Protein AF-A0A2H9UHP1-F1 (afdb_monomer_lite)

Secondary structure (DSSP, 8-state):
-HHHHHHHHHHHHHHHHHHHHHHHHHHHHHHHHHHHHS-SEEEEESSTTGGGTSPPEEEETTSGGGGG-SEEE-B-SSEEEEEEEEE-SS-TTTHHHHHHHSTT-PPPSEEEEETTT--EEEEEEEEEEEE--TT-TTS---HHHHHHHHHHHHHHHHHHT--TT--S-EEE-TTSTTEEEEE---SPBPHHHHHHHTT-------HHHHHHHHHHHHHHHHHHTTS-B-TTTHHHHHHHHHHHHHHHHHHHHTTTS-HHHHHHHHHHHHHHHHHHHBSSPPPHHHHHHHHHHHHHHIIIIIHHHHSS-HHHHHHHHHHHHHHHHHHHHHHTHHHHHHHHHHHHTT--HHHHHHHH---HHHHHHHH-HHHHHHHHHHHHHHHT----------------------

Structure (mmCIF, N/CA/C/O backbone):
data_AF-A0A2H9UHP1-F1
#
_entry.id   AF-A0A2H9UHP1-F1
#
loop_
_atom_site.group_PDB
_atom_site.id
_atom_site.type_symbol
_atom_site.label_atom_id
_atom_site.label_alt_id
_atom_site.label_comp_id
_atom_site.label_asym_id
_atom_site.label_entity_id
_atom_site.label_seq_id
_atom_site.pdbx_PDB_ins_code
_atom_site.Cartn_x
_atom_site.Cartn_y
_atom_site.Cartn_z
_atom_site.occupancy
_atom_site.B_iso_or_equiv
_atom_site.auth_seq_id
_atom_site.auth_comp_id
_atom_site.auth_asym_id
_atom_site.auth_atom_id
_atom_site.pdbx_PDB_model_num
ATOM 1 N N . MET A 1 1 ? -13.480 3.891 57.802 1.00 54.19 1 MET A N 1
ATOM 2 C CA . MET A 1 1 ? -13.473 3.042 56.587 1.00 54.19 1 MET A CA 1
ATOM 3 C C . MET A 1 1 ? -14.340 3.595 55.455 1.00 54.19 1 MET A C 1
ATOM 5 O O . MET A 1 1 ? -13.804 3.793 54.377 1.00 54.19 1 MET A O 1
ATOM 9 N N . LEU A 1 2 ? -15.627 3.914 55.664 1.00 54.22 2 LEU A N 1
ATOM 10 C CA . LEU A 1 2 ? -16.519 4.418 54.595 1.00 54.22 2 LEU A CA 1
ATOM 11 C C . LEU A 1 2 ? -16.025 5.702 53.888 1.00 54.22 2 LEU A C 1
ATOM 13 O O . LEU A 1 2 ? -15.987 5.738 52.664 1.00 54.22 2 LEU A O 1
ATOM 17 N N . LYS A 1 3 ? -15.559 6.724 54.626 1.00 56.28 3 LYS A N 1
ATOM 18 C CA . LYS A 1 3 ? -15.009 7.966 54.029 1.00 56.28 3 LYS A CA 1
ATOM 19 C C . LYS A 1 3 ? -13.771 7.722 53.148 1.00 56.28 3 LYS A C 1
ATOM 21 O O . LYS A 1 3 ? -13.606 8.375 52.123 1.00 56.28 3 LYS A O 1
ATOM 26 N N . THR A 1 4 ? -12.927 6.762 53.524 1.00 59.41 4 THR A N 1
ATOM 27 C CA . THR A 1 4 ? -11.684 6.419 52.816 1.00 59.41 4 THR A CA 1
ATOM 28 C C . THR A 1 4 ? -11.958 5.682 51.500 1.00 59.41 4 THR A C 1
ATOM 30 O O . THR A 1 4 ? -11.318 5.968 50.490 1.00 59.41 4 THR A O 1
ATOM 33 N N . VAL A 1 5 ? -12.962 4.797 51.480 1.00 63.03 5 VAL A N 1
ATOM 34 C CA . VAL A 1 5 ? -13.413 4.084 50.269 1.00 63.03 5 VAL A CA 1
ATOM 35 C C . VAL A 1 5 ? -14.057 5.048 49.263 1.00 63.03 5 VAL A C 1
ATOM 37 O O . VAL A 1 5 ? -13.797 4.957 48.063 1.00 63.03 5 VAL A O 1
ATOM 40 N N . THR A 1 6 ? -14.838 6.027 49.733 1.00 74.69 6 THR A N 1
ATOM 41 C CA . THR A 1 6 ? -15.438 7.057 48.867 1.00 74.69 6 THR A CA 1
ATOM 42 C C . THR A 1 6 ? -14.379 7.960 48.229 1.00 74.69 6 THR A C 1
ATOM 44 O O . THR A 1 6 ? -14.441 8.210 47.026 1.00 74.69 6 THR A O 1
ATOM 47 N N . ALA A 1 7 ? -13.367 8.389 48.992 1.00 72.62 7 ALA A N 1
ATOM 48 C CA . ALA A 1 7 ? -12.261 9.195 48.470 1.00 72.62 7 ALA A CA 1
ATOM 49 C C . ALA A 1 7 ? -11.433 8.445 47.406 1.00 72.62 7 ALA A C 1
ATOM 51 O O . ALA A 1 7 ? -11.093 9.019 46.372 1.00 72.62 7 ALA A O 1
ATOM 52 N N . PHE A 1 8 ? -11.164 7.149 47.611 1.00 78.44 8 PHE A N 1
ATOM 53 C CA . PHE A 1 8 ? -10.469 6.311 46.628 1.00 78.44 8 PHE A CA 1
ATOM 54 C C . PHE A 1 8 ? -11.265 6.162 45.322 1.00 78.44 8 PHE A C 1
ATOM 56 O O . PHE A 1 8 ? -10.720 6.347 44.235 1.00 78.44 8 PHE A O 1
ATOM 63 N N . ASN A 1 9 ? -12.571 5.896 45.416 1.00 80.62 9 ASN A N 1
ATOM 64 C CA . ASN A 1 9 ? -13.439 5.773 44.244 1.00 80.62 9 ASN A CA 1
ATOM 65 C C . ASN A 1 9 ? -13.566 7.090 43.463 1.00 80.62 9 ASN A C 1
ATOM 67 O O . ASN A 1 9 ? -13.572 7.068 42.232 1.00 80.62 9 ASN A O 1
ATOM 71 N N . LEU A 1 10 ? -13.636 8.234 44.153 1.00 79.00 10 LEU A N 1
ATOM 72 C CA . LEU A 1 10 ? -13.636 9.556 43.518 1.00 79.00 10 LEU A CA 1
ATOM 73 C C . LEU A 1 10 ? -12.313 9.831 42.796 1.00 79.00 10 LEU A C 1
ATOM 75 O O . LEU A 1 10 ? -12.331 10.251 41.643 1.00 79.00 10 LEU A O 1
ATOM 79 N N . ARG A 1 11 ? -11.173 9.513 43.424 1.00 79.06 11 ARG A N 1
ATOM 80 C CA . ARG A 1 11 ? -9.848 9.672 42.808 1.00 79.06 11 ARG A CA 1
ATOM 81 C C . ARG A 1 11 ? -9.663 8.763 41.591 1.00 79.06 11 ARG A C 1
ATOM 83 O O . ARG A 1 11 ? -9.147 9.210 40.575 1.00 79.06 11 ARG A O 1
ATOM 90 N N . LYS A 1 12 ? -10.146 7.517 41.651 1.00 81.62 12 LYS A N 1
ATOM 91 C CA . LYS A 1 12 ? -10.156 6.594 40.504 1.00 81.62 12 LYS A CA 1
ATOM 92 C C . LYS A 1 12 ? -10.995 7.140 39.344 1.00 81.62 12 LYS A C 1
ATOM 94 O O . LYS A 1 12 ? -10.555 7.084 38.203 1.00 81.62 12 LYS A O 1
ATOM 99 N N . LYS A 1 13 ? -12.185 7.685 39.625 1.00 81.25 13 LYS A N 1
ATOM 100 C CA . LYS A 1 13 ? -13.032 8.320 38.601 1.00 81.25 13 LYS A CA 1
ATOM 101 C C . LYS A 1 13 ? -12.362 9.548 37.980 1.00 81.25 13 LYS A C 1
ATOM 103 O O . LYS A 1 13 ? -12.423 9.691 36.766 1.00 81.25 13 LYS A O 1
ATOM 108 N N . ALA A 1 14 ? -11.717 10.387 38.792 1.00 76.19 14 ALA A N 1
ATOM 109 C CA . ALA A 1 14 ? -10.972 11.550 38.312 1.00 76.19 14 ALA A CA 1
ATOM 110 C C . ALA A 1 14 ? -9.821 11.141 37.377 1.00 76.19 14 ALA A C 1
ATOM 112 O O . ALA A 1 14 ? -9.732 11.668 36.276 1.00 76.19 14 ALA A O 1
ATOM 113 N N . LEU A 1 15 ? -9.029 10.129 37.754 1.00 78.56 15 LEU A N 1
ATOM 114 C CA . LEU A 1 15 ? -7.953 9.593 36.909 1.00 78.56 15 LEU A CA 1
ATOM 115 C C . LEU A 1 15 ? -8.471 9.050 35.569 1.00 78.56 15 LEU A C 1
ATOM 117 O O . LEU A 1 15 ? -7.905 9.355 34.526 1.00 78.56 15 LEU A O 1
ATOM 121 N N . ILE A 1 16 ? -9.569 8.285 35.580 1.00 78.75 16 ILE A N 1
ATOM 122 C CA . ILE A 1 16 ? -10.194 7.776 34.345 1.00 78.75 16 ILE A CA 1
ATOM 123 C C . ILE A 1 16 ? -10.676 8.935 33.462 1.00 78.75 16 ILE A C 1
ATOM 125 O O . ILE A 1 16 ? -10.526 8.889 32.244 1.00 78.75 16 ILE A O 1
ATOM 129 N N . PHE A 1 17 ? -11.258 9.974 34.064 1.00 77.06 17 PHE A N 1
ATOM 130 C CA . PHE A 1 17 ? -11.722 11.151 33.335 1.00 77.06 17 PHE A CA 1
ATOM 131 C C . PHE A 1 17 ? -10.558 11.931 32.704 1.00 77.06 17 PHE A C 1
ATOM 133 O O . PHE A 1 17 ? -10.634 12.288 31.531 1.00 77.06 17 PHE A O 1
ATOM 140 N N . GLU A 1 18 ? -9.468 12.152 33.443 1.00 75.56 18 GLU A N 1
ATOM 141 C CA . GLU A 1 18 ? -8.246 12.787 32.928 1.00 75.56 18 GLU A CA 1
ATOM 142 C C . GLU A 1 18 ? -7.619 11.977 31.784 1.00 75.56 18 GLU A C 1
ATOM 144 O O . GLU A 1 18 ? -7.248 12.540 30.752 1.00 75.56 18 GLU A O 1
ATOM 149 N N . GLU A 1 19 ? -7.565 10.650 31.911 1.00 77.38 19 GLU A N 1
ATOM 150 C CA . GLU A 1 19 ? -7.084 9.760 30.851 1.00 77.38 19 GLU A CA 1
ATOM 151 C C . GLU A 1 19 ? -7.952 9.862 29.583 1.00 77.38 19 GLU A C 1
ATOM 153 O O . GLU A 1 19 ? -7.430 9.937 28.470 1.00 77.38 19 GLU A O 1
ATOM 158 N N . GLN A 1 20 ? -9.280 9.916 29.733 1.00 76.44 20 GLN A N 1
ATOM 159 C CA . GLN A 1 20 ? -10.212 10.092 28.614 1.00 76.44 20 GLN A CA 1
ATOM 160 C C . GLN A 1 20 ? -10.049 11.453 27.927 1.00 76.44 20 GLN A C 1
ATOM 162 O O . GLN A 1 20 ? -10.063 11.517 26.696 1.00 76.44 20 GLN A O 1
ATOM 167 N N . GLN A 1 21 ? -9.872 12.530 28.698 1.00 77.50 21 GLN A N 1
ATOM 168 C CA . GLN A 1 21 ? -9.607 13.868 28.158 1.00 77.50 21 GLN A CA 1
ATOM 169 C C . GLN A 1 21 ? -8.292 13.904 27.376 1.00 77.50 21 GLN A C 1
ATOM 171 O O . GLN A 1 21 ? -8.246 14.435 26.266 1.00 77.50 21 GLN A O 1
ATOM 176 N N . THR A 1 22 ? -7.247 13.279 27.919 1.00 77.69 22 THR A N 1
ATOM 177 C CA . THR A 1 22 ? -5.925 13.211 27.284 1.00 77.69 22 THR A CA 1
ATOM 178 C C . THR A 1 22 ? -6.000 12.442 25.964 1.00 77.69 22 THR A C 1
ATOM 180 O O . THR A 1 22 ? -5.609 12.967 24.927 1.00 77.69 22 THR A O 1
ATOM 183 N N . LYS A 1 23 ? -6.638 11.261 25.955 1.00 80.88 23 LYS A N 1
ATOM 184 C CA . LYS A 1 23 ? -6.872 10.467 24.735 1.00 80.88 23 LYS A CA 1
ATOM 185 C C . LYS A 1 23 ? -7.640 11.233 23.661 1.00 80.88 23 LYS A C 1
ATOM 187 O O . LYS A 1 23 ? -7.326 11.107 22.479 1.00 80.88 23 LYS A O 1
ATOM 192 N N . LYS A 1 24 ? -8.642 12.024 24.056 1.00 81.81 24 LYS A N 1
ATOM 193 C CA . LYS A 1 24 ? -9.393 12.874 23.125 1.00 81.81 24 LYS A CA 1
ATOM 194 C C . LYS A 1 24 ? -8.500 13.963 22.524 1.00 81.81 24 LYS A C 1
ATOM 196 O O . LYS A 1 24 ? -8.484 14.123 21.309 1.00 81.81 24 LYS A O 1
ATOM 201 N N . SER A 1 25 ? -7.720 14.650 23.358 1.00 88.44 25 SER A N 1
ATOM 202 C CA . SER A 1 25 ? -6.752 15.659 22.912 1.00 88.44 25 SER A CA 1
ATOM 203 C C . SER A 1 25 ? -5.712 15.072 21.946 1.00 88.44 25 SER A C 1
ATOM 205 O O . SER A 1 25 ? -5.437 15.654 20.895 1.00 88.44 25 SER A O 1
ATOM 207 N N . ASP A 1 26 ? -5.162 13.899 22.262 1.00 88.88 26 ASP A N 1
ATOM 208 C CA . ASP A 1 26 ? -4.172 13.217 21.423 1.00 88.88 26 ASP A CA 1
ATOM 209 C C . ASP A 1 26 ? -4.765 12.772 20.081 1.00 88.88 26 ASP A C 1
ATOM 211 O O . ASP A 1 26 ? -4.109 12.882 19.037 1.00 88.88 26 ASP A O 1
ATOM 215 N N . LEU A 1 27 ? -6.020 12.309 20.087 1.00 94.75 27 LEU A N 1
ATOM 216 C CA . LEU A 1 27 ? -6.769 11.986 18.877 1.00 94.75 27 LEU A CA 1
ATOM 217 C C . LEU A 1 27 ? -6.976 13.220 17.998 1.00 94.75 27 LEU A C 1
ATOM 219 O O . LEU A 1 27 ? -6.623 13.172 16.821 1.00 94.75 27 LEU A O 1
ATOM 223 N N . ASP A 1 28 ? -7.465 14.326 18.555 1.00 95.25 28 ASP A N 1
ATOM 224 C CA . ASP A 1 28 ? -7.716 15.564 17.806 1.00 95.25 28 ASP A CA 1
ATOM 225 C C . ASP A 1 28 ? -6.424 16.121 17.181 1.00 95.25 28 ASP A C 1
ATOM 227 O O . ASP A 1 28 ? -6.394 16.509 16.004 1.00 95.25 28 ASP A O 1
ATOM 231 N N . ALA A 1 29 ? -5.314 16.088 17.923 1.00 95.12 29 ALA A N 1
ATOM 232 C CA . ALA A 1 29 ? -4.011 16.510 17.419 1.00 95.12 29 ALA A CA 1
ATOM 233 C C . ALA A 1 29 ? -3.491 15.584 16.303 1.00 95.12 29 ALA A C 1
ATOM 235 O O . ALA A 1 29 ? -3.031 16.049 15.256 1.00 95.12 29 ALA A O 1
ATOM 236 N N . SER A 1 30 ? -3.613 14.266 16.480 1.00 97.06 30 SER A N 1
ATOM 237 C CA . SER A 1 30 ? -3.190 13.274 15.481 1.00 97.06 30 SER A CA 1
ATOM 238 C C . SER A 1 30 ? -4.036 13.345 14.203 1.00 97.06 30 SER A C 1
ATOM 240 O O . SER A 1 30 ? -3.505 13.259 13.092 1.00 97.06 30 SER A O 1
ATOM 242 N N . LEU A 1 31 ? -5.348 13.566 14.340 1.00 97.56 31 LEU A N 1
ATOM 243 C CA . LEU A 1 31 ? -6.265 13.800 13.225 1.00 97.56 31 LEU A CA 1
ATOM 244 C C . LEU A 1 31 ? -5.926 15.096 12.486 1.00 97.56 31 LEU A C 1
ATOM 246 O O . LEU A 1 31 ? -5.952 15.115 11.257 1.00 97.56 31 LEU A O 1
ATOM 250 N N . SER A 1 32 ? -5.554 16.160 13.196 1.00 96.88 32 SER A N 1
ATOM 251 C CA . SER A 1 32 ? -5.113 17.416 12.574 1.00 96.88 32 SER A CA 1
ATOM 252 C C . SER A 1 32 ? -3.851 17.210 11.728 1.00 96.88 32 SER A C 1
ATOM 254 O O . SER A 1 32 ? -3.773 17.664 10.586 1.00 96.88 32 SER A O 1
ATOM 256 N N . VAL A 1 33 ? -2.888 16.433 12.230 1.00 97.69 33 VAL A N 1
ATOM 257 C CA . VAL A 1 33 ? -1.685 16.057 11.470 1.00 97.69 33 VAL A CA 1
ATOM 258 C C . VAL A 1 33 ? -2.020 15.202 10.247 1.00 97.69 33 VAL A C 1
ATOM 260 O O . VAL A 1 33 ? -1.486 15.432 9.156 1.00 97.69 33 VAL A O 1
ATOM 263 N N . PHE A 1 34 ? -2.923 14.230 10.392 1.00 97.75 34 PHE A N 1
ATOM 264 C CA . PHE A 1 34 ? -3.396 13.422 9.269 1.00 97.75 34 PHE A CA 1
ATOM 265 C C . PHE A 1 34 ? -4.046 14.285 8.184 1.00 97.75 34 PHE A C 1
ATOM 267 O O . PHE A 1 34 ? -3.730 14.127 7.005 1.00 97.75 34 PHE A O 1
ATOM 274 N N . ARG A 1 35 ? -4.863 15.268 8.577 1.00 96.69 35 ARG A N 1
ATOM 275 C CA . ARG A 1 35 ? -5.522 16.219 7.670 1.00 96.69 35 ARG A CA 1
ATOM 276 C C . ARG A 1 35 ? -4.552 17.002 6.786 1.00 96.69 35 ARG A C 1
ATOM 278 O O . ARG A 1 35 ? -4.841 17.262 5.616 1.00 96.69 35 ARG A O 1
ATOM 285 N N . LEU A 1 36 ? -3.403 17.378 7.342 1.00 95.81 36 LEU A N 1
ATOM 286 C CA . LEU A 1 36 ? -2.330 18.083 6.629 1.00 95.81 36 LEU A CA 1
ATOM 287 C C . LEU A 1 36 ? -1.516 17.153 5.713 1.00 95.81 36 LEU A C 1
ATOM 289 O O . LEU A 1 36 ? -0.848 17.609 4.785 1.00 95.81 36 LEU A O 1
ATOM 293 N N . SER A 1 37 ? -1.587 15.846 5.961 1.00 96.19 37 SER A N 1
ATOM 294 C CA . SER A 1 37 ? -0.807 14.814 5.271 1.00 96.19 37 SER A CA 1
ATOM 295 C C . SER A 1 37 ? -1.558 14.155 4.106 1.00 96.19 37 SER A C 1
ATOM 297 O O . SER A 1 37 ? -0.991 13.317 3.399 1.00 96.19 37 SER A O 1
ATOM 299 N N . ILE A 1 38 ? -2.818 14.538 3.885 1.00 96.06 38 ILE A N 1
ATOM 300 C CA . ILE A 1 38 ? -3.661 14.088 2.772 1.00 96.06 38 ILE A CA 1
ATOM 301 C C . ILE A 1 38 ? -3.969 15.240 1.800 1.00 96.06 38 ILE A C 1
ATOM 303 O O . ILE A 1 38 ? -3.808 16.410 2.157 1.00 96.06 38 ILE A O 1
ATOM 307 N N . PRO A 1 39 ? -4.378 14.941 0.552 1.00 93.56 39 PRO A N 1
ATOM 308 C CA . PRO A 1 39 ? -4.715 15.966 -0.424 1.00 93.56 39 PRO A CA 1
ATOM 309 C C . PRO A 1 39 ? -5.935 16.775 0.010 1.00 93.56 39 PRO A C 1
ATOM 311 O O . PRO A 1 39 ? -6.811 16.266 0.706 1.00 93.56 39 PRO A O 1
ATOM 314 N N . ASP A 1 40 ? -6.031 18.008 -0.480 1.00 89.38 40 ASP A N 1
ATOM 315 C CA . ASP A 1 40 ? -7.207 18.845 -0.237 1.00 89.38 40 ASP A CA 1
ATOM 316 C C . ASP A 1 40 ? -8.464 18.233 -0.845 1.00 89.38 40 ASP A C 1
ATOM 318 O O . ASP A 1 40 ? -9.502 18.261 -0.211 1.00 89.38 40 ASP A O 1
ATOM 322 N N . HIS A 1 41 ? -8.359 17.604 -2.018 1.00 91.69 41 HIS A N 1
ATOM 323 C CA . HIS A 1 41 ? -9.454 16.856 -2.634 1.00 91.69 41 HIS A CA 1
ATOM 324 C C . HIS A 1 41 ? -9.123 15.366 -2.662 1.00 91.69 41 HIS A C 1
ATOM 326 O O . HIS A 1 41 ? -8.159 14.951 -3.317 1.00 91.69 41 HIS A O 1
ATOM 332 N N . CYS A 1 42 ? -9.936 14.563 -1.978 1.00 92.06 42 CYS A N 1
ATOM 333 C CA . CYS A 1 42 ? -9.728 13.124 -1.864 1.00 92.06 42 CYS A CA 1
ATOM 334 C C . CYS A 1 42 ? -10.802 12.343 -2.637 1.00 92.06 42 CYS A C 1
ATOM 336 O O . CYS A 1 42 ? -11.989 12.641 -2.509 1.00 92.06 42 CYS A O 1
ATOM 338 N N . PRO A 1 43 ? -10.415 11.291 -3.377 1.00 93.50 43 PRO A N 1
ATOM 339 C CA . PRO A 1 43 ? -11.324 10.220 -3.772 1.00 93.50 43 PRO A CA 1
ATOM 340 C C . PRO A 1 43 ? -11.829 9.460 -2.541 1.00 93.50 43 PRO A C 1
ATOM 342 O O . PRO A 1 43 ? -11.015 9.012 -1.728 1.00 93.50 43 PRO A O 1
ATOM 345 N N . LEU A 1 44 ? -13.144 9.283 -2.435 1.00 94.06 44 LEU A N 1
ATOM 346 C CA . LEU A 1 44 ? -13.834 8.717 -1.278 1.00 94.06 44 LEU A CA 1
ATOM 347 C C . LEU A 1 44 ? -14.817 7.613 -1.681 1.00 94.06 44 LEU A C 1
ATOM 349 O O . LEU A 1 44 ? -15.430 7.664 -2.750 1.00 94.06 44 LEU A O 1
ATOM 353 N N . TRP A 1 45 ? -14.991 6.628 -0.798 1.00 95.19 45 TRP A N 1
ATOM 354 C CA . TRP A 1 45 ? -15.916 5.507 -0.976 1.00 95.19 45 TRP A CA 1
ATOM 355 C C . TRP A 1 45 ? -16.652 5.176 0.319 1.00 95.19 45 TRP A C 1
ATOM 357 O O . TRP A 1 45 ? -16.075 5.164 1.405 1.00 95.19 45 TRP A O 1
ATOM 367 N N . THR A 1 46 ? -17.934 4.847 0.193 1.00 92.69 46 THR A N 1
ATOM 368 C CA . THR A 1 46 ? -18.818 4.521 1.322 1.00 92.69 46 THR A CA 1
ATOM 369 C C . THR A 1 46 ? -18.525 3.152 1.933 1.00 92.69 46 THR A C 1
ATOM 371 O O . THR A 1 46 ? -18.855 2.908 3.089 1.00 92.69 46 THR A O 1
ATOM 374 N N . SER A 1 47 ? -17.920 2.233 1.171 1.00 88.56 47 SER A N 1
ATOM 375 C CA . SER A 1 47 ? -17.659 0.861 1.615 1.00 88.56 47 SER A CA 1
ATOM 376 C C . SER A 1 47 ? -16.546 0.172 0.819 1.00 88.56 47 SER A C 1
ATOM 378 O O . SER A 1 47 ? -16.171 0.601 -0.274 1.00 88.56 47 SER A O 1
ATOM 380 N N . LYS A 1 48 ? -16.074 -0.978 1.324 1.00 83.19 48 LYS A N 1
ATOM 381 C CA . LYS A 1 48 ? -15.085 -1.819 0.626 1.00 83.19 48 LYS A CA 1
ATOM 382 C C . LYS A 1 48 ? -15.624 -2.388 -0.692 1.00 83.19 48 LYS A C 1
ATOM 384 O O . LYS A 1 48 ? -14.854 -2.637 -1.611 1.00 83.19 48 LYS A O 1
ATOM 389 N N . ILE A 1 49 ? -16.941 -2.578 -0.809 1.00 81.19 49 ILE A N 1
ATOM 390 C CA . ILE A 1 49 ? -17.578 -3.045 -2.049 1.00 81.19 49 ILE A CA 1
ATOM 391 C C . ILE A 1 49 ? -17.514 -1.944 -3.112 1.00 81.19 49 ILE A C 1
ATOM 393 O O . ILE A 1 49 ? -17.158 -2.227 -4.258 1.00 81.19 49 ILE A O 1
ATOM 397 N N . ALA A 1 50 ? -17.778 -0.694 -2.723 1.00 76.69 50 ALA A N 1
ATOM 398 C CA . ALA A 1 50 ? -17.724 0.458 -3.621 1.00 76.69 50 ALA A CA 1
ATOM 399 C C . ALA A 1 50 ? -16.333 0.627 -4.261 1.00 76.69 50 ALA A C 1
ATOM 401 O O . ALA A 1 50 ? -16.245 0.917 -5.453 1.00 76.69 50 ALA A O 1
ATOM 402 N N . LEU A 1 51 ? -15.251 0.310 -3.534 1.00 79.12 51 LEU A N 1
ATOM 403 C CA . LEU A 1 51 ? -13.881 0.303 -4.077 1.00 79.12 51 LEU A CA 1
ATOM 404 C C . LEU A 1 51 ? -13.712 -0.575 -5.330 1.00 79.12 51 LEU A C 1
ATOM 406 O O . LEU A 1 51 ? -12.849 -0.307 -6.161 1.00 79.12 51 LEU A O 1
ATOM 410 N N . THR A 1 52 ? -14.518 -1.632 -5.475 1.00 73.62 52 THR A N 1
ATOM 411 C CA . THR A 1 52 ? -14.370 -2.629 -6.551 1.00 73.62 52 THR A CA 1
ATOM 412 C C . THR A 1 52 ? -15.183 -2.327 -7.812 1.00 73.62 52 THR A C 1
ATOM 414 O O . THR A 1 52 ? -15.019 -3.021 -8.818 1.00 73.62 52 THR A O 1
ATOM 417 N N . GLY A 1 53 ? -16.066 -1.321 -7.796 1.00 72.62 53 GLY A N 1
ATOM 418 C CA . GLY A 1 53 ? -16.991 -1.117 -8.916 1.00 72.62 53 GLY A CA 1
ATOM 419 C C . GLY A 1 53 ? -17.730 0.216 -8.989 1.00 72.62 53 GLY A C 1
ATOM 420 O O . GLY A 1 53 ? -18.408 0.451 -9.992 1.00 72.62 53 GLY A O 1
ATOM 421 N N . GLU A 1 54 ? -17.601 1.084 -7.989 1.00 83.31 54 GLU A N 1
ATOM 422 C CA . GLU A 1 54 ? -18.205 2.416 -7.981 1.00 83.31 54 GLU A CA 1
ATOM 423 C C . GLU A 1 54 ? -17.140 3.490 -8.205 1.00 83.31 54 GLU A C 1
ATOM 425 O O . GLU A 1 54 ? -15.978 3.356 -7.808 1.00 83.31 54 GLU A O 1
ATOM 430 N N . LYS A 1 55 ? -17.535 4.567 -8.892 1.00 84.12 55 LYS A N 1
ATOM 431 C CA . LYS A 1 55 ? -16.660 5.729 -9.044 1.00 84.12 55 LYS A CA 1
ATOM 432 C C . LYS A 1 55 ? -16.520 6.411 -7.678 1.00 84.12 55 LYS A C 1
ATOM 434 O O . LYS A 1 55 ? -17.537 6.543 -7.000 1.00 84.12 55 LYS A O 1
ATOM 439 N N . PRO A 1 56 ? -15.314 6.857 -7.292 1.00 91.06 56 PRO A N 1
ATOM 440 C CA . PRO A 1 56 ? -15.156 7.641 -6.077 1.00 91.06 56 PRO A CA 1
ATOM 441 C C . PRO A 1 56 ? -15.962 8.933 -6.145 1.00 91.06 56 PRO A C 1
ATOM 443 O O . PRO A 1 56 ? -16.038 9.565 -7.205 1.00 91.06 56 PRO A O 1
ATOM 446 N N . THR A 1 57 ? -16.466 9.358 -4.992 1.00 92.62 57 THR A N 1
ATOM 447 C CA . THR A 1 57 ? -16.885 10.744 -4.783 1.00 92.62 57 THR A CA 1
ATOM 448 C C . THR A 1 57 ? -15.643 11.571 -4.490 1.00 92.62 57 THR A C 1
ATOM 450 O O . THR A 1 57 ? -14.768 11.136 -3.747 1.00 92.62 57 THR A O 1
ATOM 453 N N . TRP A 1 58 ? -15.536 12.745 -5.098 1.00 93.00 58 TRP A N 1
ATOM 454 C CA . TRP A 1 58 ? -14.448 13.677 -4.829 1.00 93.00 58 TRP A CA 1
ATOM 455 C C . TRP A 1 58 ? -14.989 14.781 -3.945 1.00 93.00 58 TRP A C 1
ATOM 457 O O . TRP A 1 58 ? -15.871 15.510 -4.388 1.00 93.00 58 TRP A O 1
ATOM 467 N N . LEU A 1 59 ? -14.472 14.882 -2.727 1.00 91.44 59 LEU A N 1
ATOM 468 C CA . LEU A 1 59 ? -14.810 15.970 -1.816 1.00 91.44 59 LEU A CA 1
ATOM 469 C C . LEU A 1 59 ? -13.540 16.663 -1.365 1.00 91.44 59 LEU A C 1
ATOM 471 O O . LEU A 1 59 ? -12.476 16.031 -1.250 1.00 91.44 59 LEU A O 1
ATOM 475 N N . HIS A 1 60 ? -13.667 17.957 -1.096 1.00 95.56 60 HIS A N 1
ATOM 476 C CA . HIS A 1 60 ? -12.656 18.644 -0.325 1.00 95.56 60 HIS A CA 1
ATOM 477 C C . HIS A 1 60 ? -12.627 18.056 1.090 1.00 95.56 60 HIS A C 1
ATOM 479 O O . HIS A 1 60 ? -13.660 17.678 1.643 1.00 95.56 60 HIS A O 1
ATOM 485 N N . LYS A 1 61 ? -11.438 17.946 1.685 1.00 91.62 61 LYS A N 1
ATOM 486 C CA . LYS A 1 61 ? -11.260 17.317 2.991 1.00 91.62 61 LYS A CA 1
ATOM 487 C C . LYS A 1 61 ? -12.174 17.978 4.023 1.00 91.62 61 LYS A C 1
ATOM 489 O O . LYS A 1 61 ? -12.854 17.270 4.756 1.00 91.62 61 LYS A O 1
ATOM 494 N N . ASP A 1 62 ? -12.264 19.307 4.003 1.00 92.38 62 ASP A N 1
ATOM 495 C CA . ASP A 1 62 ? -13.039 20.144 4.939 1.00 92.38 62 ASP A CA 1
ATOM 496 C C . ASP A 1 62 ? -14.548 20.211 4.689 1.00 92.38 62 ASP A C 1
ATOM 498 O O . ASP A 1 62 ? -15.241 20.969 5.362 1.00 92.38 62 ASP A O 1
ATOM 502 N N . GLU A 1 63 ? -15.084 19.397 3.781 1.00 92.69 63 GLU A N 1
ATOM 503 C CA . GLU A 1 63 ? -16.533 19.298 3.621 1.00 92.69 63 GLU A CA 1
ATOM 504 C C . GLU A 1 63 ? -17.199 18.513 4.767 1.00 92.69 63 GLU A C 1
ATOM 506 O O . GLU A 1 63 ? -16.640 17.532 5.267 1.00 92.69 63 GLU A O 1
ATOM 511 N N . PRO A 1 64 ? -18.421 18.904 5.180 1.00 90.38 64 PRO A N 1
ATOM 512 C CA . PRO A 1 64 ? -19.106 18.304 6.327 1.00 90.38 64 PRO A CA 1
ATOM 513 C C . PRO A 1 64 ? -19.442 16.820 6.123 1.00 90.38 64 PRO A C 1
ATOM 515 O O . PRO A 1 64 ? -19.390 16.036 7.064 1.00 90.38 64 PRO A O 1
ATOM 518 N N . ASN A 1 65 ? -19.729 16.415 4.887 1.00 94.31 65 ASN A N 1
ATOM 519 C CA . ASN A 1 65 ? -20.034 15.035 4.504 1.00 94.31 65 ASN A CA 1
ATOM 520 C C . ASN A 1 65 ? -18.776 14.177 4.256 1.00 94.31 65 ASN A C 1
ATOM 522 O O . ASN A 1 65 ? -18.889 13.021 3.851 1.00 94.31 65 ASN A O 1
ATOM 526 N N . PHE A 1 66 ? -17.562 14.694 4.489 1.00 93.50 66 PHE A N 1
ATOM 527 C CA . PHE A 1 66 ? -16.330 13.915 4.321 1.00 93.50 66 PHE A CA 1
ATOM 528 C C . PHE A 1 66 ? -16.298 12.674 5.230 1.00 93.50 66 PHE A C 1
ATOM 530 O O . PHE A 1 66 ? -15.791 11.620 4.840 1.00 93.50 66 PHE A O 1
ATOM 537 N N . ALA A 1 67 ? -16.858 12.791 6.438 1.00 94.62 67 ALA A N 1
ATOM 538 C CA . ALA A 1 67 ? -16.940 11.722 7.433 1.00 94.62 67 ALA A CA 1
ATOM 539 C C . ALA A 1 67 ? -17.910 10.585 7.042 1.00 94.62 67 ALA A C 1
ATOM 541 O O . ALA A 1 67 ? -17.755 9.452 7.508 1.00 94.62 67 ALA A O 1
ATOM 542 N N . ASP A 1 68 ? -18.849 10.842 6.126 1.00 95.56 68 ASP A N 1
ATOM 543 C CA . ASP A 1 68 ? -19.853 9.861 5.684 1.00 95.56 68 ASP A CA 1
ATOM 544 C C . ASP A 1 68 ? -19.232 8.707 4.875 1.00 95.56 68 ASP A C 1
ATOM 546 O O . ASP A 1 68 ? -19.842 7.653 4.672 1.00 95.56 68 ASP A O 1
ATOM 550 N N . PHE A 1 69 ? -17.996 8.887 4.402 1.00 96.38 69 PHE A N 1
ATOM 551 C CA . PHE A 1 69 ? -17.279 7.915 3.588 1.00 96.38 69 PHE A CA 1
ATOM 552 C C . PHE A 1 69 ? -16.297 7.109 4.428 1.00 96.38 69 PHE A C 1
ATOM 554 O O . PHE A 1 69 ? -15.417 7.653 5.088 1.00 96.38 69 PHE A O 1
ATOM 561 N N . ALA A 1 70 ? -16.394 5.787 4.339 1.00 95.62 70 ALA A N 1
ATOM 562 C CA . ALA A 1 70 ? -15.580 4.870 5.121 1.00 95.62 70 ALA A CA 1
ATOM 563 C C . ALA A 1 70 ? -14.131 4.747 4.620 1.00 95.62 70 ALA A C 1
ATOM 565 O O . ALA A 1 70 ? -13.242 4.394 5.392 1.00 95.62 70 ALA A O 1
ATOM 566 N N . TYR A 1 71 ? -13.864 5.020 3.343 1.00 96.00 71 TYR A N 1
ATOM 567 C CA . TYR A 1 71 ? -12.539 4.870 2.738 1.00 96.00 71 TYR A CA 1
ATOM 568 C C . TYR A 1 71 ? -12.150 6.108 1.937 1.00 96.00 71 TYR A C 1
ATOM 570 O O . TYR A 1 71 ? -13.004 6.729 1.305 1.00 96.00 71 TYR A O 1
ATOM 578 N N . LEU A 1 72 ? -10.850 6.407 1.896 1.00 95.88 72 LEU A N 1
ATOM 579 C CA . LEU A 1 72 ? -10.276 7.460 1.060 1.00 95.88 72 LEU A CA 1
ATOM 580 C C . LEU A 1 72 ? -8.983 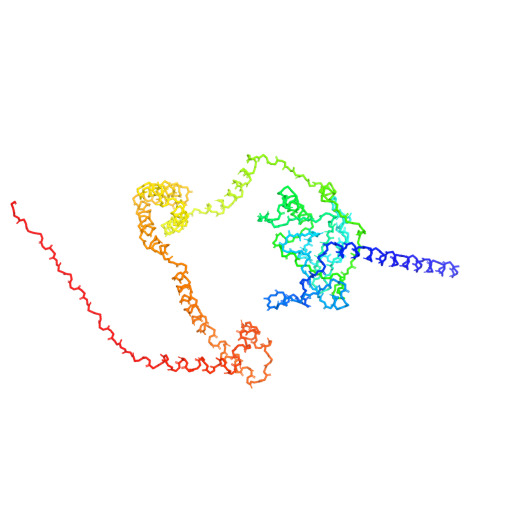7.012 0.379 1.00 95.88 72 LEU A C 1
ATOM 582 O O . LEU A 1 72 ? -8.277 6.134 0.874 1.00 95.88 72 LEU A O 1
ATOM 586 N N . LYS A 1 73 ? -8.616 7.679 -0.715 1.00 94.44 73 LYS A N 1
ATOM 587 C CA . LYS A 1 73 ? -7.247 7.632 -1.241 1.00 94.44 73 LYS A CA 1
ATOM 588 C C . LYS A 1 73 ? -6.427 8.750 -0.593 1.00 94.44 73 LYS A C 1
ATOM 590 O O . LYS A 1 73 ? -6.729 9.923 -0.784 1.00 94.44 73 LYS A O 1
ATOM 595 N N . THR A 1 74 ? -5.376 8.395 0.144 1.00 95.12 74 THR A N 1
ATOM 596 C CA . THR A 1 74 ? -4.542 9.354 0.901 1.00 95.12 74 THR A CA 1
ATOM 597 C C . THR A 1 74 ? -3.415 9.979 0.080 1.00 95.12 74 THR A C 1
ATOM 599 O O . THR A 1 74 ? -2.722 10.875 0.555 1.00 95.12 74 THR A O 1
ATOM 602 N N . ALA A 1 75 ? -3.201 9.508 -1.149 1.00 93.12 75 ALA A N 1
ATOM 603 C CA . ALA A 1 75 ? -2.201 10.035 -2.066 1.00 93.12 75 ALA A CA 1
ATOM 604 C C . ALA A 1 75 ? -2.861 10.708 -3.272 1.00 93.12 75 ALA A C 1
ATOM 606 O O . ALA A 1 75 ? -3.914 10.287 -3.755 1.00 93.12 75 ALA A O 1
ATOM 607 N N . THR A 1 76 ? -2.181 11.710 -3.822 1.00 89.88 76 THR A N 1
ATOM 608 C CA . THR A 1 76 ? -2.472 12.175 -5.185 1.00 89.88 76 THR A CA 1
ATOM 609 C C . THR A 1 76 ? -1.883 11.198 -6.205 1.00 89.88 76 THR A C 1
ATOM 611 O O . THR A 1 76 ? -1.203 10.236 -5.848 1.00 89.88 76 THR A O 1
ATOM 614 N N . ASP A 1 77 ? -2.069 11.471 -7.493 1.00 84.62 77 ASP A N 1
ATOM 615 C CA . ASP A 1 77 ? -1.382 10.716 -8.548 1.00 84.62 77 ASP A CA 1
ATOM 616 C C . ASP A 1 77 ? 0.127 11.014 -8.616 1.00 84.62 77 ASP A C 1
ATOM 618 O O . ASP A 1 77 ? 0.877 10.264 -9.235 1.00 84.62 77 ASP A O 1
ATOM 622 N N . PHE A 1 78 ? 0.588 12.085 -7.956 1.00 88.44 78 PHE A N 1
ATOM 623 C CA . PHE A 1 78 ? 1.965 12.573 -8.070 1.00 88.44 78 PHE A CA 1
ATOM 624 C C . PHE A 1 78 ? 2.781 12.450 -6.789 1.00 88.44 78 PHE A C 1
ATOM 626 O O . PHE A 1 78 ? 4.000 12.311 -6.844 1.00 88.44 78 PHE A O 1
ATOM 633 N N . LYS A 1 79 ? 2.131 12.541 -5.631 1.00 91.38 79 LYS A N 1
ATOM 634 C CA . LYS A 1 79 ? 2.776 12.600 -4.318 1.00 91.38 79 LYS A CA 1
ATOM 635 C C . LYS A 1 79 ? 1.920 11.984 -3.215 1.00 91.38 79 LYS A C 1
ATOM 637 O O . LYS A 1 79 ? 0.689 12.024 -3.292 1.00 91.38 79 LYS A O 1
ATOM 642 N N . THR A 1 80 ? 2.587 11.498 -2.173 1.00 95.19 80 THR A N 1
ATOM 643 C CA . THR A 1 80 ? 1.979 10.987 -0.937 1.00 95.19 80 THR A CA 1
ATOM 644 C C . THR A 1 80 ? 2.573 11.678 0.291 1.00 95.19 80 THR A C 1
ATOM 646 O O . THR A 1 80 ? 3.781 11.912 0.343 1.00 95.19 80 THR A O 1
ATOM 649 N N . GLY A 1 81 ? 1.724 12.012 1.262 1.00 96.44 81 GLY A N 1
ATOM 650 C CA . GLY A 1 81 ? 2.120 12.514 2.581 1.00 96.44 81 GLY A CA 1
ATOM 651 C C . GLY A 1 81 ? 1.966 11.468 3.686 1.00 96.44 81 GLY A C 1
ATOM 652 O O . GLY A 1 81 ? 2.190 11.775 4.848 1.00 96.44 81 GLY A O 1
ATOM 653 N N . THR A 1 82 ? 1.586 10.229 3.355 1.00 97.12 82 THR A N 1
ATOM 654 C CA . THR A 1 82 ? 1.340 9.170 4.345 1.00 97.12 82 THR A CA 1
ATOM 655 C C . THR A 1 82 ? 2.037 7.860 3.985 1.00 97.12 82 THR A C 1
ATOM 657 O O . THR A 1 82 ? 2.265 7.524 2.812 1.00 97.12 82 THR A O 1
ATOM 660 N N . LEU A 1 83 ? 2.357 7.092 5.021 1.00 95.81 83 LEU A N 1
ATOM 661 C CA . LEU A 1 83 ? 2.755 5.695 4.954 1.00 95.81 83 LEU A CA 1
ATOM 662 C C . LEU A 1 83 ? 1.745 4.896 5.781 1.00 95.81 83 LEU A C 1
ATOM 664 O O . LEU A 1 83 ? 1.505 5.198 6.945 1.00 95.81 83 LEU A O 1
ATOM 668 N N . ILE A 1 84 ? 1.107 3.921 5.139 1.00 96.12 84 ILE A N 1
ATOM 669 C CA . ILE A 1 84 ? 0.037 3.118 5.735 1.00 96.12 84 ILE A CA 1
ATOM 670 C C . ILE A 1 84 ? 0.483 1.664 5.748 1.00 96.12 84 ILE A C 1
ATOM 672 O O . ILE A 1 84 ? 0.869 1.142 4.695 1.00 96.12 84 ILE A O 1
ATOM 676 N N . ILE A 1 85 ? 0.392 1.050 6.923 1.00 95.88 85 ILE A N 1
ATOM 677 C CA . ILE A 1 85 ? 0.611 -0.376 7.158 1.00 95.88 85 ILE A CA 1
ATOM 678 C C . ILE A 1 85 ? -0.757 -1.004 7.408 1.00 95.88 85 ILE A C 1
ATOM 680 O O . ILE A 1 85 ? -1.429 -0.641 8.372 1.00 95.88 85 ILE A O 1
ATOM 684 N N . ASP A 1 86 ? -1.195 -1.880 6.506 1.00 94.62 86 ASP A N 1
ATOM 685 C CA . ASP A 1 86 ? -2.467 -2.603 6.623 1.00 94.62 86 ASP A CA 1
ATOM 686 C C . ASP A 1 86 ? -2.179 -3.983 7.211 1.00 94.62 86 ASP A C 1
ATOM 688 O O . ASP A 1 86 ? -1.462 -4.777 6.606 1.00 94.62 86 ASP A O 1
ATOM 692 N N . ILE A 1 87 ? -2.686 -4.241 8.412 1.00 93.50 87 ILE A N 1
ATOM 693 C CA . ILE A 1 87 ? -2.488 -5.497 9.132 1.00 93.50 87 ILE A CA 1
ATOM 694 C C . ILE A 1 87 ? -3.774 -6.304 8.994 1.00 93.50 87 ILE A C 1
ATOM 696 O O . ILE A 1 87 ? -4.766 -6.059 9.689 1.00 93.50 87 ILE A O 1
ATOM 700 N N . ASP A 1 88 ? -3.746 -7.280 8.088 1.00 88.69 88 ASP A N 1
ATOM 701 C CA . ASP A 1 88 ? -4.869 -8.174 7.795 1.00 88.69 88 ASP A CA 1
ATOM 702 C C . ASP A 1 88 ? -4.951 -9.360 8.772 1.00 88.69 88 ASP A C 1
ATOM 704 O O . ASP A 1 88 ? -5.154 -10.514 8.394 1.00 88.69 88 ASP A O 1
ATOM 708 N N . GLN A 1 89 ? -4.788 -9.059 10.060 1.00 88.12 89 GLN A N 1
ATOM 709 C CA . GLN A 1 89 ? -4.929 -9.999 11.168 1.00 88.12 89 GLN A CA 1
ATOM 710 C C . GLN A 1 89 ? -5.822 -9.383 12.253 1.00 88.12 89 GLN A C 1
ATOM 712 O O . GLN A 1 89 ? -5.842 -8.158 12.399 1.00 88.12 89 GLN A O 1
ATOM 717 N N . PRO A 1 90 ? -6.563 -10.193 13.030 1.00 91.69 90 PRO A N 1
ATOM 718 C CA . PRO A 1 90 ? -7.478 -9.708 14.061 1.00 91.69 90 PRO A CA 1
ATOM 719 C C . PRO A 1 90 ? -6.733 -9.236 15.327 1.00 91.69 90 PRO A C 1
ATOM 721 O O . PRO A 1 90 ? -6.903 -9.796 16.405 1.00 91.69 90 PRO A O 1
ATOM 724 N N . VAL A 1 91 ? -5.894 -8.205 15.199 1.00 93.25 91 VAL A N 1
ATOM 725 C CA . VAL A 1 91 ? -5.007 -7.688 16.261 1.00 93.25 91 VAL A CA 1
ATOM 726 C C . VAL A 1 91 ? -5.497 -6.381 16.893 1.00 93.25 91 VAL A C 1
ATOM 728 O O . VAL A 1 91 ? -4.809 -5.807 17.728 1.00 93.25 91 VAL A O 1
ATOM 731 N N . ALA A 1 92 ? -6.683 -5.882 16.526 1.00 93.00 92 ALA A N 1
ATOM 732 C CA . ALA A 1 92 ? -7.200 -4.595 17.008 1.00 93.00 92 ALA A CA 1
ATOM 733 C C . ALA A 1 92 ? -7.217 -4.434 18.537 1.00 93.00 92 ALA A C 1
ATOM 735 O O . ALA A 1 92 ? -7.027 -3.321 19.023 1.00 93.00 92 ALA A O 1
ATOM 736 N N . ASP A 1 93 ? -7.424 -5.513 19.290 1.00 93.00 93 ASP A N 1
ATOM 737 C CA . ASP A 1 93 ? -7.508 -5.454 20.754 1.00 93.00 93 ASP A CA 1
ATOM 738 C C . ASP A 1 93 ? -6.121 -5.504 21.433 1.00 93.00 93 ASP A C 1
ATOM 740 O O . ASP A 1 93 ? -6.002 -5.174 22.609 1.00 93.00 93 ASP A O 1
ATOM 744 N N . THR A 1 94 ? -5.067 -5.885 20.701 1.00 94.19 94 THR A N 1
ATOM 745 C CA . THR A 1 94 ? -3.697 -6.049 21.222 1.00 94.19 94 THR A CA 1
ATOM 746 C C . THR A 1 94 ? -2.669 -5.136 20.555 1.00 94.19 94 THR A C 1
ATOM 748 O O . THR A 1 94 ? -1.519 -5.099 20.987 1.00 94.19 94 THR A O 1
ATOM 751 N N . ILE A 1 95 ? -3.051 -4.386 19.519 1.00 95.38 95 ILE A N 1
ATOM 752 C CA . ILE A 1 95 ? -2.109 -3.648 18.673 1.00 95.38 95 ILE A CA 1
ATOM 753 C C . ILE A 1 95 ? -1.308 -2.580 19.426 1.00 95.38 95 ILE A C 1
ATOM 755 O O . ILE A 1 95 ? -0.113 -2.455 19.179 1.00 95.38 95 ILE A O 1
ATOM 759 N N . GLU A 1 96 ? -1.899 -1.854 20.380 1.00 94.44 96 GLU A N 1
ATOM 760 C CA . GLU A 1 96 ? -1.145 -0.911 21.215 1.00 94.44 96 GLU A CA 1
ATOM 761 C C . GLU A 1 96 ? -0.063 -1.631 22.023 1.00 94.44 96 GLU A C 1
ATOM 763 O O . GLU A 1 96 ? 1.076 -1.173 22.077 1.00 94.44 96 GLU A O 1
ATOM 768 N N . ALA A 1 97 ? -0.394 -2.787 22.608 1.00 92.19 97 ALA A N 1
ATOM 769 C CA . ALA A 1 97 ? 0.572 -3.590 23.348 1.00 92.19 97 ALA A CA 1
ATOM 770 C C . ALA A 1 97 ? 1.683 -4.112 22.427 1.00 92.19 97 ALA A C 1
ATOM 772 O O . ALA A 1 97 ? 2.848 -4.077 22.813 1.00 92.19 97 ALA A O 1
ATOM 773 N N . ILE A 1 98 ? 1.352 -4.534 21.200 1.00 92.44 98 ILE A N 1
ATOM 774 C CA . ILE A 1 98 ? 2.343 -4.921 20.183 1.00 92.44 98 ILE A CA 1
ATOM 775 C C . ILE A 1 98 ? 3.280 -3.745 19.882 1.00 92.44 98 ILE A C 1
ATOM 777 O O . ILE A 1 98 ? 4.493 -3.923 19.918 1.00 92.44 98 ILE A O 1
ATOM 781 N N . ILE A 1 99 ? 2.750 -2.539 19.651 1.00 94.56 99 ILE A N 1
ATOM 782 C CA . ILE A 1 99 ? 3.556 -1.337 19.376 1.00 94.56 99 ILE A CA 1
ATOM 783 C C . ILE A 1 99 ? 4.502 -1.021 20.541 1.00 94.56 99 ILE A C 1
ATOM 785 O O . ILE A 1 99 ? 5.684 -0.801 20.306 1.00 94.56 99 ILE A O 1
ATOM 789 N N . TYR A 1 100 ? 4.017 -1.027 21.786 1.00 92.62 100 TYR A N 1
ATOM 790 C CA . TYR A 1 100 ? 4.850 -0.695 22.949 1.00 92.62 100 TYR A CA 1
ATOM 791 C C . TYR A 1 100 ? 5.840 -1.798 23.348 1.00 92.62 100 TYR A C 1
ATOM 793 O O . TYR A 1 100 ? 6.864 -1.495 23.954 1.00 92.62 100 TYR A O 1
ATOM 801 N N . SER A 1 101 ? 5.543 -3.064 23.043 1.00 91.31 101 SER A N 1
ATOM 802 C CA . SER A 1 101 ? 6.422 -4.198 23.375 1.00 91.31 101 SER A CA 1
ATOM 803 C C . SER A 1 101 ? 7.431 -4.536 22.279 1.00 91.31 101 SER A C 1
ATOM 805 O O . SER A 1 101 ? 8.429 -5.202 22.554 1.00 91.31 101 SER A O 1
ATOM 807 N N . THR A 1 102 ? 7.201 -4.077 21.048 1.00 88.75 102 THR A N 1
ATOM 808 C CA . THR A 1 102 ? 8.116 -4.312 19.932 1.00 88.75 102 THR A CA 1
ATOM 809 C C . THR A 1 102 ? 9.261 -3.312 19.990 1.00 88.75 102 THR A C 1
ATOM 811 O O . THR A 1 102 ? 9.077 -2.105 19.821 1.00 88.75 102 THR A O 1
ATOM 814 N N . LEU A 1 103 ? 10.471 -3.825 20.205 1.00 83.94 103 LEU A N 1
ATOM 815 C CA . LEU A 1 103 ? 11.684 -3.024 20.128 1.00 83.94 103 LEU A CA 1
ATOM 816 C C . LEU A 1 103 ? 11.786 -2.386 18.734 1.00 83.94 103 LEU A C 1
ATOM 818 O O . LEU A 1 103 ? 11.581 -3.058 17.724 1.00 83.94 103 LEU A O 1
ATOM 822 N N . ASN A 1 104 ? 12.090 -1.090 18.686 1.00 86.81 104 ASN A N 1
ATOM 823 C CA . ASN A 1 104 ? 12.243 -0.315 17.449 1.00 86.81 104 ASN A CA 1
ATOM 824 C C . ASN A 1 104 ? 10.959 -0.190 16.608 1.00 86.81 104 ASN A C 1
ATOM 826 O O . ASN A 1 104 ? 11.007 0.162 15.431 1.00 86.81 104 ASN A O 1
ATOM 830 N N . ALA A 1 105 ? 9.780 -0.420 17.190 1.00 91.00 105 ALA A N 1
ATOM 831 C CA . ALA A 1 105 ? 8.522 -0.064 16.546 1.00 91.00 105 ALA A CA 1
ATOM 832 C C . ALA A 1 105 ? 8.266 1.449 16.680 1.00 91.00 105 ALA A C 1
ATOM 834 O O . ALA A 1 105 ? 8.032 1.940 17.788 1.00 91.00 105 ALA A O 1
ATOM 835 N N . PRO A 1 106 ? 8.266 2.233 15.582 1.00 94.50 106 PRO A N 1
ATOM 836 C CA . PRO A 1 106 ? 7.862 3.624 15.674 1.00 94.50 106 PRO A CA 1
ATOM 837 C C . PRO A 1 106 ? 6.364 3.710 15.968 1.00 94.50 106 PRO A C 1
ATOM 839 O O . PRO A 1 106 ? 5.544 3.055 15.317 1.00 94.50 106 PRO A O 1
ATOM 842 N N . ILE A 1 107 ? 6.010 4.574 16.917 1.00 96.00 107 ILE A N 1
ATOM 843 C CA . ILE A 1 107 ? 4.621 4.861 17.278 1.00 96.00 107 ILE A CA 1
ATOM 844 C C . ILE A 1 107 ? 3.916 5.518 16.074 1.00 96.00 107 ILE A C 1
ATOM 846 O O . ILE A 1 107 ? 4.425 6.502 15.533 1.00 96.00 107 ILE A O 1
ATOM 850 N N . PRO A 1 108 ? 2.767 5.003 15.608 1.00 97.69 108 PRO A N 1
ATOM 851 C CA . PRO A 1 108 ? 2.035 5.612 14.501 1.00 97.69 108 PRO A CA 1
ATOM 852 C C . PRO A 1 108 ? 1.430 6.965 14.895 1.00 97.69 108 PRO A C 1
ATOM 854 O O . PRO A 1 108 ? 1.326 7.306 16.066 1.00 97.69 108 PRO A O 1
ATOM 857 N N . ASN A 1 109 ? 0.976 7.748 13.920 1.00 98.25 109 ASN A N 1
ATOM 858 C CA . ASN A 1 109 ? 0.116 8.898 14.201 1.00 98.25 109 ASN A CA 1
ATOM 859 C C . ASN A 1 109 ? -1.291 8.435 14.581 1.00 98.25 109 ASN A C 1
ATOM 861 O O . ASN A 1 109 ? -1.839 8.898 15.578 1.00 98.25 109 ASN A O 1
ATOM 865 N N . LEU A 1 110 ? -1.847 7.493 13.813 1.00 98.44 110 LEU A N 1
ATOM 866 C CA . LEU A 1 110 ? -3.176 6.931 14.050 1.00 98.44 110 LEU A CA 1
ATOM 867 C C . LEU A 1 110 ? -3.150 5.405 13.984 1.00 98.44 110 LEU A C 1
ATOM 869 O O . LEU A 1 110 ? -2.504 4.822 13.109 1.00 98.44 110 LEU A O 1
ATOM 873 N N . ILE A 1 111 ? -3.942 4.781 14.850 1.00 98.12 111 ILE A N 1
ATOM 874 C CA . ILE A 1 111 ? -4.387 3.395 14.722 1.00 98.12 111 ILE A CA 1
ATOM 875 C C . ILE A 1 111 ? -5.850 3.428 14.293 1.00 98.12 111 ILE A C 1
ATOM 877 O O . ILE A 1 111 ? -6.683 3.997 14.992 1.00 98.12 111 ILE A O 1
ATOM 881 N N . ILE A 1 112 ? -6.176 2.801 13.165 1.00 98.00 112 ILE A N 1
ATOM 882 C CA . ILE A 1 112 ? -7.549 2.684 12.668 1.00 98.00 112 ILE A CA 1
ATOM 883 C C . ILE A 1 112 ? -7.975 1.221 12.736 1.00 98.00 112 ILE A C 1
ATOM 885 O O . ILE A 1 112 ? -7.546 0.391 11.930 1.00 98.00 112 ILE A O 1
ATOM 889 N N . LYS A 1 113 ? -8.838 0.905 13.695 1.00 97.44 113 LYS A N 1
ATOM 890 C CA . LYS A 1 113 ? -9.328 -0.438 13.994 1.00 97.44 113 LYS A CA 1
ATOM 891 C C . LYS A 1 113 ? -10.676 -0.669 13.324 1.00 97.44 113 LYS A C 1
ATOM 893 O O . LYS A 1 113 ? -11.624 0.108 13.463 1.00 97.44 113 LYS A O 1
ATOM 898 N N . ASN A 1 114 ? -10.789 -1.780 12.608 1.00 94.50 114 ASN A N 1
ATOM 899 C CA . ASN A 1 114 ? -12.069 -2.236 12.090 1.00 94.50 114 ASN A CA 1
ATOM 900 C C . ASN A 1 114 ? -12.793 -3.065 13.153 1.00 94.50 114 ASN A C 1
ATOM 902 O O . ASN A 1 114 ? -12.359 -4.159 13.504 1.00 94.50 114 ASN A O 1
ATOM 906 N N . ARG A 1 115 ? -13.938 -2.566 13.623 1.00 90.44 115 ARG A N 1
ATOM 907 C CA . ARG A 1 115 ? -14.735 -3.206 14.679 1.00 90.44 115 ARG A CA 1
ATOM 908 C C . ARG A 1 115 ? -15.261 -4.592 14.280 1.00 90.44 115 ARG A C 1
ATOM 910 O O . ARG A 1 115 ? -15.429 -5.441 15.148 1.00 90.44 115 ARG A O 1
ATOM 917 N N . ALA A 1 116 ? -15.499 -4.828 12.987 1.00 89.88 116 ALA A N 1
ATOM 918 C CA . ALA A 1 116 ? -16.128 -6.052 12.492 1.00 89.88 116 ALA A CA 1
ATOM 919 C C . ALA A 1 116 ? -15.146 -7.220 12.324 1.00 89.88 116 ALA A C 1
ATOM 921 O O . ALA A 1 116 ? -15.448 -8.333 12.737 1.00 89.88 116 ALA A O 1
ATOM 922 N N . ASN A 1 117 ? -13.985 -6.983 11.704 1.00 90.06 117 ASN A N 1
ATOM 923 C CA . ASN A 1 117 ? -12.998 -8.041 11.444 1.00 90.06 117 ASN A CA 1
ATOM 924 C C . ASN A 1 117 ? -11.735 -7.934 12.308 1.00 90.06 117 ASN A C 1
ATOM 926 O O . ASN A 1 117 ? -10.856 -8.777 12.183 1.00 90.06 117 ASN A O 1
ATOM 930 N N . LYS A 1 118 ? -11.636 -6.905 13.159 1.00 93.69 118 LYS A N 1
ATOM 931 C CA . LYS A 1 118 ? -10.500 -6.649 14.056 1.00 93.69 118 LYS A CA 1
ATOM 932 C C . LYS A 1 118 ? -9.161 -6.402 13.345 1.00 93.69 118 LYS A C 1
ATOM 934 O O . LYS A 1 118 ? -8.122 -6.425 13.995 1.00 93.69 118 LYS A O 1
ATOM 939 N N . HIS A 1 119 ? -9.176 -6.118 12.041 1.00 93.81 119 HIS A N 1
ATOM 940 C CA . HIS A 1 119 ? -7.987 -5.692 11.296 1.00 93.81 119 HIS A CA 1
ATOM 941 C C . HIS A 1 119 ? -7.650 -4.235 11.609 1.00 93.81 119 HIS A C 1
ATOM 943 O O . HIS A 1 119 ? -8.529 -3.446 11.975 1.00 93.81 119 HIS A O 1
ATOM 949 N N . VAL A 1 120 ? -6.392 -3.858 11.395 1.00 96.00 120 VAL A N 1
ATOM 950 C CA . VAL A 1 120 ? -5.877 -2.540 11.777 1.00 96.00 120 VAL A CA 1
ATOM 951 C C . VAL A 1 120 ? -5.127 -1.884 10.627 1.00 96.00 120 VAL A C 1
ATOM 953 O O . VAL A 1 120 ? -4.408 -2.548 9.892 1.00 96.00 120 VAL A O 1
ATOM 956 N N . GLN A 1 121 ? -5.276 -0.567 10.483 1.00 96.81 121 GLN A N 1
ATOM 957 C CA . GLN A 1 121 ? -4.346 0.257 9.713 1.00 96.81 121 GLN A CA 1
ATOM 958 C C . GLN A 1 121 ? -3.554 1.166 10.639 1.00 96.81 121 GLN A C 1
ATOM 960 O O . GLN A 1 121 ? -4.142 1.928 11.405 1.00 96.81 121 GLN A O 1
ATOM 965 N N . LEU A 1 122 ? -2.230 1.105 10.534 1.00 97.69 122 LEU A N 1
ATOM 966 C CA . LEU A 1 122 ? -1.331 2.058 11.173 1.00 97.69 122 LEU A CA 1
ATOM 967 C C . LEU A 1 122 ? -0.997 3.154 10.167 1.00 97.69 122 LEU A C 1
ATOM 969 O O . LEU A 1 122 ? -0.606 2.864 9.032 1.00 97.69 122 LEU A O 1
ATOM 973 N N . VAL A 1 123 ? -1.154 4.410 10.574 1.00 98.12 123 VAL A N 1
ATOM 974 C CA . VAL A 1 123 ? -0.902 5.570 9.719 1.00 98.12 123 VAL A CA 1
ATOM 975 C C . VAL A 1 123 ? 0.273 6.363 10.262 1.00 98.12 123 VAL A C 1
ATOM 977 O O . VAL A 1 123 ? 0.244 6.824 11.398 1.00 98.12 123 VAL A O 1
ATOM 980 N N . TYR A 1 124 ? 1.272 6.573 9.412 1.00 98.06 124 TYR A N 1
ATOM 981 C CA . TYR A 1 124 ? 2.413 7.445 9.657 1.00 98.06 124 TYR A CA 1
ATOM 982 C C . TYR A 1 124 ? 2.328 8.648 8.718 1.00 98.06 124 TYR A C 1
ATOM 984 O O . TYR A 1 124 ? 2.342 8.511 7.491 1.00 98.06 124 TYR A O 1
ATOM 992 N N . CYS A 1 125 ? 2.226 9.834 9.299 1.00 98.31 125 CYS A N 1
ATOM 993 C CA . CYS A 1 125 ? 2.107 11.107 8.606 1.00 98.31 125 CYS A CA 1
ATOM 994 C C . CYS A 1 125 ? 3.497 11.690 8.364 1.00 98.31 125 CYS A C 1
ATOM 996 O O . CYS A 1 125 ? 4.286 11.833 9.295 1.00 98.31 125 CYS A O 1
ATOM 998 N N . LEU A 1 126 ? 3.813 12.028 7.117 1.00 97.38 126 LEU A N 1
ATOM 999 C CA . LEU A 1 126 ? 5.118 12.546 6.724 1.00 97.38 126 LEU A CA 1
ATOM 1000 C C . LEU A 1 126 ? 5.102 14.072 6.717 1.00 97.38 126 LEU A C 1
ATOM 1002 O O . LEU A 1 126 ? 4.196 14.695 6.169 1.00 97.38 126 LEU A O 1
ATOM 1006 N N . LYS A 1 127 ? 6.145 14.682 7.279 1.00 95.19 127 LYS A N 1
ATOM 1007 C CA . LYS A 1 127 ? 6.324 16.137 7.281 1.00 95.19 127 LYS A CA 1
ATOM 1008 C C . LYS A 1 127 ? 6.553 16.672 5.869 1.00 95.19 127 LYS A C 1
ATOM 1010 O O . LYS A 1 127 ? 5.973 17.679 5.478 1.00 95.19 127 LYS A O 1
ATOM 1015 N N . ASN A 1 128 ? 7.370 15.959 5.097 1.00 92.81 128 ASN A N 1
ATOM 1016 C CA . ASN A 1 128 ? 7.651 16.262 3.702 1.00 92.81 128 ASN A CA 1
ATOM 1017 C C . ASN A 1 128 ? 6.955 15.246 2.794 1.00 92.81 128 ASN A C 1
ATOM 1019 O O . ASN A 1 128 ? 7.147 14.036 2.925 1.00 92.81 128 ASN A O 1
ATOM 1023 N N . TRP A 1 129 ? 6.174 15.749 1.840 1.00 93.75 129 TRP A N 1
ATOM 1024 C CA . TRP A 1 129 ? 5.514 14.913 0.843 1.00 93.75 129 TRP A CA 1
ATOM 1025 C C . TRP A 1 129 ? 6.534 14.251 -0.087 1.00 93.75 129 TRP A C 1
ATOM 1027 O O . TRP A 1 129 ? 7.473 14.888 -0.564 1.00 93.75 129 TRP A O 1
ATOM 1037 N N . VAL A 1 130 ? 6.305 12.982 -0.414 1.00 93.31 130 VAL A N 1
ATOM 1038 C CA . VAL A 1 130 ? 7.165 12.204 -1.309 1.00 93.31 130 VAL A CA 1
ATOM 1039 C C . VAL A 1 130 ? 6.559 12.178 -2.704 1.00 93.31 130 VAL A C 1
ATOM 1041 O O . VAL A 1 130 ? 5.428 11.725 -2.881 1.00 93.31 130 VAL A O 1
ATOM 1044 N N . CYS A 1 131 ? 7.314 12.635 -3.706 1.00 91.50 131 CYS A N 1
ATOM 1045 C CA . CYS A 1 131 ? 6.936 12.491 -5.111 1.00 91.50 131 CYS A CA 1
ATOM 1046 C C . CYS A 1 131 ? 7.026 11.012 -5.536 1.00 91.50 131 CYS A C 1
ATOM 1048 O O . CYS A 1 131 ? 8.087 10.393 -5.435 1.00 91.50 131 CYS A O 1
ATOM 1050 N N . ILE A 1 132 ? 5.911 10.457 -6.013 1.00 88.56 132 ILE A N 1
ATOM 1051 C CA . ILE A 1 132 ? 5.769 9.069 -6.486 1.00 88.56 132 ILE A CA 1
ATOM 1052 C C . ILE A 1 132 ? 5.629 8.979 -8.013 1.00 88.56 132 ILE A C 1
ATOM 1054 O O . ILE A 1 132 ? 5.710 7.882 -8.570 1.00 88.56 132 ILE A O 1
ATOM 1058 N N . ASP A 1 133 ? 5.472 10.114 -8.704 1.00 86.81 133 ASP A N 1
ATOM 1059 C CA . ASP A 1 133 ? 5.461 10.174 -10.167 1.00 86.81 133 ASP A CA 1
ATOM 1060 C C . ASP A 1 133 ? 6.869 9.974 -10.743 1.00 86.81 133 ASP A C 1
ATOM 1062 O O . ASP A 1 133 ? 7.661 10.903 -10.909 1.00 86.81 133 ASP A O 1
ATOM 1066 N N . THR A 1 134 ? 7.164 8.725 -11.095 1.00 87.00 134 THR A N 1
ATOM 1067 C CA . THR A 1 134 ? 8.444 8.338 -11.707 1.00 87.00 134 THR A CA 1
ATOM 1068 C C . THR A 1 134 ? 8.654 8.883 -13.122 1.00 87.00 134 THR A C 1
ATOM 1070 O O . THR A 1 134 ? 9.773 8.804 -13.621 1.00 87.00 134 THR A O 1
ATOM 1073 N N . SER A 1 135 ? 7.626 9.447 -13.776 1.00 86.25 135 SER A N 1
ATOM 1074 C CA . SER A 1 135 ? 7.799 10.085 -15.087 1.00 86.25 135 SER A CA 1
ATOM 1075 C C . SER A 1 135 ? 8.581 11.398 -14.998 1.00 86.25 135 SER A C 1
ATOM 1077 O O . SER A 1 135 ? 9.102 11.862 -16.010 1.00 86.25 135 SER A O 1
ATOM 1079 N N . ASN A 1 136 ? 8.668 11.983 -13.794 1.00 83.19 136 ASN A N 1
ATOM 1080 C CA . ASN A 1 136 ? 9.405 13.206 -13.479 1.00 83.19 136 ASN A CA 1
ATOM 1081 C C . ASN A 1 136 ? 9.138 14.384 -14.437 1.00 83.19 136 ASN A C 1
ATOM 1083 O O . ASN A 1 136 ? 9.992 15.248 -14.626 1.00 83.19 136 ASN A O 1
ATOM 1087 N N . LYS A 1 137 ? 7.944 14.464 -15.036 1.00 80.19 137 LYS A N 1
ATOM 1088 C CA . LYS A 1 137 ? 7.611 15.532 -15.996 1.00 80.19 137 LYS A CA 1
ATOM 1089 C C . LYS A 1 137 ? 7.708 16.940 -15.399 1.00 80.19 137 LYS A C 1
ATOM 1091 O O . LYS A 1 137 ? 7.894 17.897 -16.137 1.00 80.19 137 LYS A O 1
ATOM 1096 N N . LYS A 1 138 ? 7.564 17.063 -14.074 1.00 77.62 138 LYS A N 1
ATOM 1097 C CA . LYS A 1 138 ? 7.619 18.328 -13.322 1.00 77.62 138 LYS A CA 1
ATOM 1098 C C . LYS A 1 138 ? 8.968 18.578 -12.625 1.00 77.62 138 LYS A C 1
ATOM 1100 O O . LYS A 1 138 ? 9.072 19.537 -11.871 1.00 77.62 138 LYS A O 1
ATOM 1105 N N . GLY A 1 139 ? 9.973 17.718 -12.823 1.00 80.94 139 GLY A N 1
ATOM 1106 C CA . GLY A 1 139 ? 11.329 17.899 -12.279 1.00 80.94 139 GLY A CA 1
ATOM 1107 C C . GLY A 1 139 ? 11.481 17.745 -10.758 1.00 80.94 139 GLY A C 1
ATOM 1108 O O . GLY A 1 139 ? 12.562 17.973 -10.229 1.00 80.94 139 GLY A O 1
ATOM 1109 N N . ASN A 1 140 ? 10.428 17.357 -10.037 1.00 83.44 140 ASN A N 1
ATOM 1110 C CA . ASN A 1 140 ? 10.389 17.276 -8.573 1.00 83.44 140 ASN A CA 1
ATOM 1111 C C . ASN A 1 140 ? 10.566 15.846 -8.021 1.00 83.44 140 ASN A C 1
ATOM 1113 O O . ASN A 1 140 ? 10.386 15.612 -6.824 1.00 83.44 140 ASN A O 1
ATOM 1117 N N . TYR A 1 141 ? 10.869 14.869 -8.878 1.00 90.12 141 TYR A N 1
ATOM 1118 C CA . TYR A 1 141 ? 11.093 13.487 -8.469 1.00 90.12 141 TYR A CA 1
ATOM 1119 C C . TYR A 1 141 ? 12.504 13.281 -7.906 1.00 90.12 141 TYR A C 1
ATOM 1121 O O . TYR A 1 141 ? 13.502 13.588 -8.556 1.00 90.12 141 TYR A O 1
ATOM 1129 N N . SER A 1 142 ? 12.592 12.652 -6.732 1.00 90.50 142 SER A N 1
ATOM 1130 C CA . SER A 1 142 ? 13.855 12.191 -6.151 1.00 90.50 142 SER A CA 1
ATOM 1131 C C . SER A 1 142 ? 13.852 10.673 -6.024 1.00 90.50 142 SER A C 1
ATOM 1133 O O . SER A 1 142 ? 13.124 10.099 -5.212 1.00 90.50 142 SER A O 1
ATOM 1135 N N . ALA A 1 143 ? 14.718 10.011 -6.797 1.00 86.75 143 ALA A N 1
ATOM 1136 C CA . ALA A 1 143 ? 14.878 8.559 -6.738 1.00 86.75 143 ALA A CA 1
ATOM 1137 C C . ALA A 1 143 ? 15.302 8.079 -5.339 1.00 86.75 143 ALA A C 1
ATOM 1139 O O . ALA A 1 143 ? 14.827 7.044 -4.878 1.00 86.75 143 ALA A O 1
ATOM 1140 N N . LYS A 1 144 ? 16.146 8.856 -4.643 1.00 87.12 144 LYS A N 1
ATOM 1141 C CA . LYS A 1 144 ? 16.584 8.560 -3.271 1.00 87.12 144 LYS A CA 1
ATOM 1142 C C . LYS A 1 144 ? 15.410 8.615 -2.292 1.00 87.12 144 LYS A C 1
ATOM 1144 O O . LYS A 1 144 ? 15.187 7.648 -1.570 1.00 87.12 144 LYS A O 1
ATOM 1149 N N . ALA A 1 145 ? 14.626 9.696 -2.317 1.00 88.50 145 ALA A N 1
ATOM 1150 C CA . ALA A 1 145 ? 13.477 9.863 -1.424 1.00 88.50 145 ALA A CA 1
ATOM 1151 C C . ALA A 1 145 ? 12.403 8.790 -1.667 1.00 88.50 145 ALA A C 1
ATOM 1153 O O . ALA A 1 145 ? 11.911 8.180 -0.722 1.00 88.50 145 ALA A O 1
ATOM 1154 N N . HIS A 1 146 ? 12.089 8.495 -2.933 1.00 91.38 146 HIS A N 1
ATOM 1155 C CA . HIS A 1 146 ? 11.117 7.456 -3.273 1.00 91.38 146 HIS A CA 1
ATOM 1156 C C . HIS A 1 146 ? 11.611 6.046 -2.905 1.00 91.38 146 HIS A C 1
ATOM 1158 O O . HIS A 1 146 ? 10.825 5.213 -2.454 1.00 91.38 146 HIS A O 1
ATOM 1164 N N . SER A 1 147 ? 12.910 5.767 -3.065 1.00 89.75 147 SER A N 1
ATOM 1165 C CA . SER A 1 147 ? 13.504 4.497 -2.634 1.00 89.75 147 SER A CA 1
ATOM 1166 C C . SER A 1 147 ? 13.461 4.340 -1.115 1.00 89.75 147 SER A C 1
ATOM 1168 O O . SER A 1 147 ? 13.098 3.268 -0.640 1.00 89.75 147 SER A O 1
ATOM 1170 N N . LEU A 1 148 ? 13.782 5.397 -0.361 1.00 90.31 148 LEU A N 1
ATOM 1171 C CA . LEU A 1 148 ? 13.691 5.396 1.099 1.00 90.31 148 LEU A CA 1
ATOM 1172 C C . LEU A 1 148 ? 12.247 5.179 1.563 1.00 90.31 148 LEU A C 1
ATOM 1174 O O . LEU A 1 148 ? 12.013 4.327 2.409 1.00 90.31 148 LEU A O 1
ATOM 1178 N N . TYR A 1 149 ? 11.274 5.862 0.951 1.00 93.56 149 TYR A N 1
ATOM 1179 C CA . TYR A 1 149 ? 9.848 5.657 1.228 1.00 93.56 149 TYR A CA 1
ATOM 1180 C C . TYR A 1 149 ? 9.427 4.189 1.059 1.00 93.56 149 TYR A C 1
ATOM 1182 O O . TYR A 1 149 ? 8.776 3.613 1.929 1.00 93.56 149 TYR A O 1
ATOM 1190 N N . LYS A 1 150 ? 9.834 3.553 -0.049 1.00 90.81 150 LYS A N 1
ATOM 1191 C CA . LYS A 1 150 ? 9.544 2.134 -0.307 1.00 90.81 150 LYS A CA 1
ATOM 1192 C C . LYS A 1 150 ? 10.236 1.204 0.687 1.00 90.81 150 LYS A C 1
ATOM 1194 O O . LYS A 1 150 ? 9.621 0.230 1.111 1.00 90.81 150 LYS A O 1
ATOM 1199 N N . ALA A 1 151 ? 11.493 1.486 1.030 1.00 91.06 151 ALA A N 1
ATOM 1200 C CA . ALA A 1 151 ? 12.253 0.704 2.000 1.00 91.06 151 ALA A CA 1
ATOM 1201 C C . ALA A 1 151 ? 11.619 0.788 3.393 1.00 91.06 151 ALA A C 1
ATOM 1203 O O . ALA A 1 151 ? 11.345 -0.248 3.985 1.00 91.06 151 ALA A O 1
ATOM 1204 N N . LEU A 1 152 ? 11.281 1.997 3.851 1.00 93.19 152 LEU A N 1
ATOM 1205 C CA . LEU A 1 152 ? 10.564 2.229 5.105 1.00 93.19 152 LEU A CA 1
ATOM 1206 C C . LEU A 1 152 ? 9.245 1.473 5.152 1.00 93.19 152 LEU A C 1
ATOM 1208 O O . LEU A 1 152 ? 8.973 0.787 6.126 1.00 93.19 152 LEU A O 1
ATOM 1212 N N . LYS A 1 153 ? 8.437 1.553 4.091 1.00 93.12 153 LYS A N 1
ATOM 1213 C CA . LYS A 1 153 ? 7.147 0.863 4.070 1.00 93.12 153 LYS A CA 1
ATOM 1214 C C . LYS A 1 153 ? 7.301 -0.652 4.219 1.00 93.12 153 LYS A C 1
ATOM 1216 O O . LYS A 1 153 ? 6.588 -1.248 5.013 1.00 93.12 153 LYS A O 1
ATOM 1221 N N . ARG A 1 154 ? 8.246 -1.256 3.494 1.00 90.56 154 ARG A N 1
ATOM 1222 C CA . ARG A 1 154 ? 8.548 -2.695 3.600 1.00 90.56 154 ARG A CA 1
ATOM 1223 C C . ARG A 1 154 ? 9.077 -3.072 4.978 1.00 90.56 154 ARG A C 1
ATOM 1225 O O . ARG A 1 154 ? 8.684 -4.089 5.527 1.00 90.56 154 ARG A O 1
ATOM 1232 N N . HIS A 1 155 ? 9.954 -2.245 5.533 1.00 91.94 155 HIS A N 1
ATOM 1233 C CA . HIS A 1 155 ? 10.531 -2.472 6.853 1.00 91.94 155 HIS A CA 1
ATOM 1234 C C . HIS A 1 155 ? 9.470 -2.426 7.952 1.00 91.94 155 HIS A C 1
ATOM 1236 O O . HIS A 1 155 ? 9.382 -3.330 8.772 1.00 91.94 155 HIS A O 1
ATOM 1242 N N . LEU A 1 156 ? 8.589 -1.427 7.910 1.00 93.25 156 LEU A N 1
ATOM 1243 C CA . LEU A 1 156 ? 7.466 -1.321 8.838 1.00 93.25 156 LEU A CA 1
ATOM 1244 C C . LEU A 1 156 ? 6.437 -2.442 8.628 1.00 93.25 156 LEU A C 1
ATOM 1246 O O . LEU A 1 156 ? 5.914 -2.964 9.607 1.00 93.25 156 LEU A O 1
ATOM 1250 N N . ASN A 1 157 ? 6.186 -2.874 7.385 1.00 92.00 157 ASN A N 1
ATOM 1251 C CA . ASN A 1 157 ? 5.395 -4.082 7.131 1.00 92.00 157 ASN A CA 1
ATOM 1252 C C . ASN A 1 157 ? 6.024 -5.306 7.815 1.00 92.00 157 ASN A C 1
ATOM 1254 O O . ASN A 1 157 ? 5.302 -6.066 8.450 1.00 92.00 157 ASN A O 1
ATOM 1258 N N . ALA A 1 158 ? 7.348 -5.476 7.738 1.00 89.62 158 ALA A N 1
ATOM 1259 C CA . ALA A 1 158 ? 8.044 -6.590 8.379 1.00 89.62 158 ALA A CA 1
ATOM 1260 C C . ALA A 1 158 ? 7.971 -6.530 9.915 1.00 89.62 158 ALA A C 1
ATOM 1262 O O . ALA A 1 158 ? 7.769 -7.565 10.543 1.00 89.62 158 ALA A O 1
ATOM 1263 N N . ILE A 1 159 ? 8.073 -5.334 10.511 1.00 90.81 159 ILE A N 1
ATOM 1264 C CA . ILE A 1 159 ? 7.944 -5.138 11.965 1.00 90.81 159 ILE A CA 1
ATOM 1265 C C . ILE A 1 159 ? 6.541 -5.524 12.453 1.00 90.81 159 ILE A C 1
ATOM 1267 O O . ILE A 1 159 ? 6.407 -6.219 13.456 1.00 90.81 159 ILE A O 1
ATOM 1271 N N . PHE A 1 160 ? 5.493 -5.088 11.750 1.00 91.06 160 PHE A N 1
ATOM 1272 C CA . PHE A 1 160 ? 4.109 -5.226 12.223 1.00 91.06 160 PHE A CA 1
ATOM 1273 C C . PHE A 1 160 ? 3.317 -6.375 11.580 1.00 91.06 160 PHE A C 1
ATOM 1275 O O . PHE A 1 160 ? 2.132 -6.529 11.869 1.00 91.06 160 PHE A O 1
ATOM 1282 N N . GLY A 1 161 ? 3.927 -7.164 10.692 1.00 86.31 161 GLY A N 1
ATOM 1283 C CA . GLY A 1 161 ? 3.229 -8.210 9.934 1.00 86.31 161 GLY A CA 1
ATOM 1284 C C . GLY A 1 161 ? 2.180 -7.659 8.958 1.00 86.31 161 GLY A C 1
ATOM 1285 O O . GLY A 1 161 ? 1.103 -8.237 8.812 1.00 86.31 161 GLY A O 1
ATOM 1286 N N . GLY A 1 162 ? 2.467 -6.512 8.337 1.00 84.75 162 GLY A N 1
ATOM 1287 C CA . GLY A 1 162 ? 1.586 -5.851 7.373 1.00 84.75 162 GLY A CA 1
ATOM 1288 C C . GLY A 1 162 ? 1.571 -6.509 5.988 1.00 84.75 162 GLY A C 1
ATOM 1289 O O . GLY A 1 162 ? 2.463 -7.276 5.630 1.00 84.75 162 GLY A O 1
ATOM 1290 N N . ASP A 1 163 ? 0.564 -6.176 5.180 1.00 81.12 163 ASP A N 1
ATOM 1291 C CA . ASP A 1 163 ? 0.432 -6.667 3.806 1.00 81.12 163 ASP A CA 1
ATOM 1292 C C . ASP A 1 163 ? 1.434 -5.989 2.849 1.00 81.12 163 ASP A C 1
ATOM 1294 O O . ASP A 1 163 ? 1.347 -4.796 2.530 1.00 81.12 163 ASP A O 1
ATOM 1298 N N . ASP A 1 164 ? 2.376 -6.772 2.321 1.00 72.94 164 ASP A N 1
ATOM 1299 C CA . ASP A 1 164 ? 3.328 -6.336 1.295 1.00 72.94 164 ASP A CA 1
ATOM 1300 C C . ASP A 1 164 ? 2.680 -6.057 -0.065 1.00 72.94 164 ASP A C 1
ATOM 1302 O O . ASP A 1 164 ? 3.236 -5.304 -0.869 1.00 72.94 164 ASP A O 1
ATOM 1306 N N . ALA A 1 165 ? 1.497 -6.616 -0.337 1.00 71.00 165 ALA A N 1
ATOM 1307 C CA . ALA A 1 165 ? 0.731 -6.365 -1.553 1.00 71.00 165 ALA A CA 1
ATOM 1308 C C . ALA A 1 165 ? -0.110 -5.077 -1.483 1.00 71.00 165 ALA A C 1
ATOM 1310 O O . ALA A 1 165 ? -0.669 -4.647 -2.504 1.00 71.00 165 ALA A O 1
ATOM 1311 N N . TYR A 1 166 ? -0.149 -4.397 -0.337 1.00 72.69 166 TYR A N 1
ATOM 1312 C CA . TYR A 1 166 ? -0.931 -3.185 -0.161 1.00 72.69 166 TYR A CA 1
ATOM 1313 C C . TYR A 1 166 ? -0.252 -1.970 -0.820 1.00 72.69 166 TYR A C 1
ATOM 1315 O O . TYR A 1 166 ? 0.572 -1.271 -0.230 1.00 72.69 166 TYR A O 1
ATOM 1323 N N . HIS A 1 167 ? -0.610 -1.673 -2.073 1.00 65.25 167 HIS A N 1
ATOM 1324 C CA . HIS A 1 167 ? 0.000 -0.591 -2.870 1.00 65.25 167 HIS A CA 1
ATOM 1325 C C . HIS A 1 167 ? -0.945 0.574 -3.206 1.00 65.25 167 HIS A C 1
ATOM 1327 O O . HIS A 1 167 ? -0.495 1.589 -3.730 1.00 65.25 167 HIS A O 1
ATOM 1333 N N . ASN A 1 168 ? -2.243 0.459 -2.916 1.00 67.31 168 ASN A N 1
ATOM 1334 C CA . ASN A 1 168 ? -3.260 1.308 -3.552 1.00 67.31 168 ASN A CA 1
ATOM 1335 C C . ASN A 1 168 ? -3.439 2.701 -2.922 1.00 67.31 168 ASN A C 1
ATOM 1337 O O . ASN A 1 168 ? -4.214 3.499 -3.443 1.00 67.31 168 ASN A O 1
ATOM 1341 N N . PHE A 1 169 ? -2.734 3.007 -1.827 1.00 85.38 169 PHE A N 1
ATOM 1342 C CA . PHE A 1 169 ? -2.917 4.241 -1.044 1.00 85.38 169 PHE A CA 1
ATOM 1343 C C . PHE A 1 169 ? -4.369 4.451 -0.557 1.00 85.38 169 PHE A C 1
ATOM 1345 O O . PHE A 1 169 ? -4.771 5.586 -0.310 1.00 85.38 169 PHE A O 1
ATOM 1352 N N . ILE A 1 170 ? -5.165 3.376 -0.453 1.00 91.62 170 ILE A N 1
ATOM 1353 C CA . ILE A 1 170 ? -6.583 3.422 -0.060 1.00 91.62 170 ILE A CA 1
ATOM 1354 C C . ILE A 1 170 ? -6.725 3.075 1.418 1.00 91.62 170 ILE A C 1
ATOM 1356 O O . ILE A 1 170 ? -6.791 1.901 1.779 1.00 91.62 170 ILE A O 1
ATOM 1360 N N . ALA A 1 171 ? -6.822 4.092 2.262 1.00 94.81 171 ALA A N 1
ATOM 1361 C CA . ALA A 1 171 ? -6.986 3.922 3.697 1.00 94.81 171 ALA A CA 1
ATOM 1362 C C . ALA A 1 171 ? -8.459 3.891 4.117 1.00 94.81 171 ALA A C 1
ATOM 1364 O O . ALA A 1 171 ? -9.346 4.398 3.424 1.00 94.81 171 ALA A O 1
ATOM 1365 N N . LYS A 1 172 ? -8.699 3.352 5.309 1.00 96.00 172 LYS A N 1
ATOM 1366 C CA . LYS A 1 172 ? -9.883 3.642 6.116 1.00 96.00 172 LYS A CA 1
ATOM 1367 C C . LYS A 1 172 ? -9.863 5.130 6.486 1.00 96.00 172 LYS A C 1
ATOM 1369 O O . LYS A 1 172 ? -8.807 5.678 6.790 1.00 96.00 172 LYS A O 1
ATOM 1374 N N . ASN A 1 173 ? -11.015 5.785 6.424 1.00 97.25 173 ASN A N 1
ATOM 1375 C CA . ASN A 1 173 ? -11.154 7.205 6.724 1.00 97.25 173 ASN A CA 1
ATOM 1376 C C . ASN A 1 173 ? -11.283 7.442 8.232 1.00 97.25 173 ASN A C 1
ATOM 1378 O O . ASN A 1 173 ? -12.351 7.164 8.765 1.00 97.25 173 ASN A O 1
ATOM 1382 N N . PRO A 1 174 ? -10.269 7.987 8.927 1.00 97.25 174 PRO A N 1
ATOM 1383 C CA . PRO A 1 174 ? -10.307 8.106 10.383 1.00 97.25 174 PRO A CA 1
ATOM 1384 C C . PRO A 1 174 ? -11.371 9.085 10.906 1.00 97.25 174 PRO A C 1
ATOM 1386 O O . PRO A 1 174 ? -11.644 9.085 12.098 1.00 97.25 174 PRO A O 1
ATOM 1389 N N . TYR A 1 175 ? -11.995 9.892 10.041 1.00 96.62 175 TYR A N 1
ATOM 1390 C CA . TYR A 1 175 ? -13.126 10.748 10.421 1.00 96.62 175 TYR A CA 1
ATOM 1391 C C . TYR A 1 175 ? -14.479 10.028 10.358 1.00 96.62 175 TYR A C 1
ATOM 1393 O O . TYR A 1 175 ? -15.483 10.588 10.779 1.00 96.62 175 TYR A O 1
ATOM 1401 N N . SER A 1 176 ? -14.528 8.811 9.812 1.00 95.81 176 SER A N 1
ATOM 1402 C CA . SER A 1 176 ? -15.765 8.043 9.704 1.00 95.81 176 SER A CA 1
ATOM 1403 C C . SER A 1 176 ? -16.066 7.286 10.991 1.00 95.81 176 SER A C 1
ATOM 1405 O O . SER A 1 176 ? -15.225 6.540 11.496 1.00 95.81 176 SER A O 1
ATOM 1407 N N . GLU A 1 177 ? -17.311 7.376 11.459 1.00 93.62 177 GLU A N 1
ATOM 1408 C CA . GLU A 1 177 ? -17.791 6.680 12.663 1.00 93.62 177 GLU A CA 1
ATOM 1409 C C . GLU A 1 177 ? -17.754 5.144 12.555 1.00 93.62 177 GLU A C 1
ATOM 1411 O O . GLU A 1 177 ? -17.897 4.440 13.562 1.00 93.62 177 GLU A O 1
ATOM 1416 N N . GLN A 1 178 ? -17.556 4.605 11.344 1.00 94.19 178 GLN A N 1
ATOM 1417 C CA . GLN A 1 178 ? -17.443 3.164 11.098 1.00 94.19 178 GLN A CA 1
ATOM 1418 C C . GLN A 1 178 ? -16.198 2.540 11.741 1.00 94.19 178 GLN A C 1
ATOM 1420 O O . GLN A 1 178 ? -16.179 1.332 12.001 1.00 94.19 178 GLN A O 1
ATOM 1425 N N . TRP A 1 179 ? -15.161 3.339 11.997 1.00 96.25 179 TRP A N 1
ATOM 1426 C CA . TRP A 1 179 ? -13.896 2.857 12.539 1.00 96.25 179 TRP A CA 1
ATOM 1427 C C . TRP A 1 179 ? -13.719 3.268 13.992 1.00 96.25 179 TRP A C 1
ATOM 1429 O O . TRP A 1 179 ? -14.266 4.262 14.461 1.00 96.25 179 TRP A O 1
ATOM 1439 N N . ASP A 1 180 ? -12.971 2.463 14.733 1.00 96.38 180 ASP A N 1
ATOM 1440 C CA . ASP A 1 180 ? -12.450 2.870 16.033 1.00 96.38 180 ASP A CA 1
ATOM 1441 C C . ASP A 1 180 ? -11.034 3.418 15.827 1.00 96.38 180 ASP A C 1
ATOM 1443 O O . ASP A 1 180 ? -10.214 2.772 15.171 1.00 96.38 180 ASP A O 1
ATOM 1447 N N . VAL A 1 181 ? -10.775 4.642 16.285 1.00 97.62 181 VAL A N 1
ATOM 1448 C CA . VAL A 1 181 ? -9.562 5.393 15.938 1.00 97.62 181 VAL A CA 1
ATOM 1449 C C . VAL A 1 181 ? -8.867 5.855 17.203 1.00 97.62 181 VAL A C 1
ATOM 1451 O O . VAL A 1 181 ? -9.467 6.510 18.050 1.00 97.62 181 VAL A O 1
ATOM 1454 N N . VAL A 1 182 ? -7.578 5.548 17.296 1.00 96.44 182 VAL A N 1
ATOM 1455 C CA . VAL A 1 182 ? -6.723 5.964 18.405 1.00 96.44 182 VAL A CA 1
ATOM 1456 C C . VAL A 1 182 ? -5.644 6.891 17.863 1.00 96.44 182 VAL A C 1
ATOM 1458 O O . VAL A 1 182 ? -4.907 6.521 16.945 1.00 96.44 182 VAL A O 1
ATOM 1461 N N . GLY A 1 183 ? -5.560 8.100 18.419 1.00 96.44 183 GLY A N 1
ATOM 1462 C CA . GLY A 1 183 ? -4.430 8.997 18.200 1.00 96.44 183 GLY A CA 1
ATOM 1463 C C . GLY A 1 183 ? -3.284 8.622 19.117 1.00 96.44 183 GLY A C 1
ATOM 1464 O O . GLY A 1 183 ? -3.497 8.419 20.308 1.00 96.44 183 GLY A O 1
ATOM 1465 N N . MET A 1 184 ? -2.085 8.509 18.555 1.00 93.69 184 MET A N 1
ATOM 1466 C CA . MET A 1 184 ? -0.893 8.172 19.332 1.00 93.69 184 MET A CA 1
ATOM 1467 C C . MET A 1 184 ? 0.208 9.219 19.210 1.00 93.69 184 MET A C 1
ATOM 1469 O O . MET A 1 184 ? 0.877 9.516 20.196 1.00 93.69 184 MET A O 1
ATOM 1473 N N . ARG A 1 185 ? 0.405 9.796 18.018 1.00 94.44 185 ARG A N 1
ATOM 1474 C CA . ARG A 1 185 ? 1.431 10.818 17.789 1.00 94.44 185 ARG A CA 1
ATOM 1475 C C . ARG A 1 185 ? 0.852 12.058 17.119 1.00 94.44 185 ARG A C 1
ATOM 1477 O O . ARG A 1 185 ? 0.394 12.017 15.977 1.00 94.44 185 ARG A O 1
ATOM 1484 N N . SER A 1 186 ? 1.032 13.191 17.790 1.00 94.44 186 SER A N 1
ATOM 1485 C CA . SER A 1 186 ? 0.541 14.521 17.412 1.00 94.44 186 SER A CA 1
ATOM 1486 C C . SER A 1 186 ? 1.471 15.328 16.494 1.00 94.44 186 SER A C 1
ATOM 1488 O O . SER A 1 186 ? 1.218 16.503 16.243 1.00 94.44 186 SER A O 1
ATOM 1490 N N . THR A 1 187 ? 2.551 14.735 15.973 1.00 95.31 187 THR A N 1
ATOM 1491 C CA . THR A 1 187 ? 3.505 15.401 15.065 1.00 95.31 187 THR A CA 1
ATOM 1492 C C . THR A 1 187 ? 3.851 14.532 13.859 1.00 95.31 187 THR A C 1
ATOM 1494 O O . THR A 1 187 ? 3.927 13.305 13.963 1.00 95.31 187 THR A O 1
ATOM 1497 N N . SER A 1 188 ? 4.084 15.163 12.705 1.00 96.81 188 SER A N 1
ATOM 1498 C CA . SER A 1 188 ? 4.535 14.466 11.496 1.00 96.81 188 SER A CA 1
ATOM 1499 C C . SER A 1 188 ? 5.982 13.985 11.615 1.00 96.81 188 SER A C 1
ATOM 1501 O O . SER A 1 188 ? 6.816 14.624 12.254 1.00 96.81 188 SER A O 1
ATOM 1503 N N . TYR A 1 189 ? 6.292 12.902 10.914 1.00 97.12 189 TYR A N 1
ATOM 1504 C CA . TYR A 1 189 ? 7.620 12.312 10.826 1.00 97.12 189 TYR A CA 1
ATOM 1505 C C . TYR A 1 189 ? 8.449 12.878 9.674 1.00 97.12 189 TYR A C 1
ATOM 1507 O O . TYR A 1 189 ? 7.986 12.977 8.535 1.00 97.12 189 TYR A O 1
ATOM 1515 N N . GLU A 1 190 ? 9.731 13.131 9.923 1.00 94.38 190 GLU A N 1
ATOM 1516 C CA . GLU A 1 190 ? 10.723 13.095 8.844 1.00 94.38 190 GLU A CA 1
ATOM 1517 C C . GLU A 1 190 ? 11.012 11.625 8.487 1.00 94.38 190 GLU A C 1
ATOM 1519 O O . GLU A 1 190 ? 11.160 10.784 9.371 1.00 94.38 190 GLU A O 1
ATOM 1524 N N . MET A 1 191 ? 11.160 11.279 7.202 1.00 93.12 191 MET A N 1
ATOM 1525 C CA . MET A 1 191 ? 11.441 9.880 6.819 1.00 93.12 191 MET A CA 1
ATOM 1526 C C . MET A 1 191 ? 12.727 9.333 7.462 1.00 93.12 191 MET A C 1
ATOM 1528 O O . MET A 1 191 ? 12.789 8.162 7.821 1.00 93.12 191 MET A O 1
ATOM 1532 N N . TYR A 1 192 ? 13.744 10.179 7.648 1.00 89.88 192 TYR A N 1
ATOM 1533 C CA . TYR A 1 192 ? 14.974 9.787 8.340 1.00 89.88 192 TYR A CA 1
ATOM 1534 C C . TYR A 1 192 ? 14.766 9.538 9.836 1.00 89.88 192 TYR A C 1
ATOM 1536 O O . TYR A 1 192 ? 15.489 8.739 10.417 1.00 89.88 192 TYR A O 1
ATOM 1544 N N . GLU A 1 193 ? 13.796 10.203 10.465 1.00 90.62 193 GLU A N 1
ATOM 1545 C CA . GLU A 1 193 ? 13.431 9.926 11.855 1.00 90.62 193 GLU A CA 1
ATOM 1546 C C . GLU A 1 193 ? 12.818 8.530 11.972 1.00 90.62 193 GLU A C 1
ATOM 1548 O O . GLU A 1 193 ? 13.282 7.743 12.791 1.00 90.62 193 GLU A O 1
ATOM 1553 N N . LEU A 1 194 ? 11.864 8.186 11.094 1.00 93.12 194 LEU A N 1
ATOM 1554 C CA . LEU A 1 194 ? 11.308 6.829 11.032 1.00 93.12 194 LEU A CA 1
ATOM 1555 C C . LEU A 1 194 ? 12.397 5.788 10.787 1.00 93.12 194 LEU A C 1
ATOM 1557 O O . LEU A 1 194 ? 12.413 4.762 11.458 1.00 93.12 194 LEU A O 1
ATOM 1561 N N . ALA A 1 195 ? 13.322 6.058 9.863 1.00 91.75 195 ALA A N 1
ATOM 1562 C CA . ALA A 1 195 ? 14.422 5.147 9.563 1.00 91.75 195 ALA A CA 1
ATOM 1563 C C . ALA A 1 195 ? 15.324 4.918 10.780 1.00 91.75 195 ALA A C 1
ATOM 1565 O O . ALA A 1 195 ? 15.693 3.784 11.047 1.00 91.75 195 ALA A O 1
ATOM 1566 N N . ARG A 1 196 ? 15.643 5.973 11.541 1.00 88.25 196 ARG A N 1
ATOM 1567 C CA . ARG A 1 196 ? 16.456 5.849 12.756 1.00 88.25 196 ARG A CA 1
ATOM 1568 C C . ARG A 1 196 ? 15.734 5.089 13.864 1.00 88.25 196 ARG A C 1
ATOM 1570 O O . ARG A 1 196 ? 16.323 4.177 14.420 1.00 88.25 196 ARG A O 1
ATOM 1577 N N . ILE A 1 197 ? 14.479 5.442 14.164 1.00 89.88 197 ILE A N 1
ATOM 1578 C CA . ILE A 1 197 ? 13.700 4.790 15.236 1.00 89.88 197 ILE A CA 1
ATOM 1579 C C . ILE A 1 197 ? 13.488 3.309 14.931 1.00 89.88 197 ILE A C 1
ATOM 1581 O O . ILE A 1 197 ? 13.588 2.482 15.825 1.00 89.88 197 ILE A O 1
ATOM 1585 N N . SER A 1 198 ? 13.200 2.987 13.669 1.00 90.44 198 SER A N 1
ATOM 1586 C CA . SER A 1 198 ? 12.999 1.603 13.243 1.00 90.44 198 SER A CA 1
ATOM 1587 C C . SER A 1 198 ? 14.289 0.837 12.978 1.00 90.44 198 SER A C 1
ATOM 1589 O O . SER A 1 198 ? 14.214 -0.309 12.549 1.00 90.44 198 SER A O 1
ATOM 1591 N N . GLU A 1 199 ? 15.455 1.453 13.200 1.00 90.19 199 GLU A N 1
ATOM 1592 C CA . GLU A 1 199 ? 16.763 0.883 12.864 1.00 90.19 199 GLU A CA 1
ATOM 1593 C C . GLU A 1 199 ? 16.806 0.328 11.433 1.00 90.19 199 GLU A C 1
ATOM 1595 O O . GLU A 1 199 ? 17.345 -0.742 11.153 1.00 90.19 199 GLU A O 1
ATOM 1600 N N . LEU A 1 200 ? 16.204 1.065 10.493 1.00 86.00 200 LEU A N 1
ATOM 1601 C CA . LEU A 1 200 ? 16.279 0.733 9.082 1.00 86.00 200 LEU A CA 1
ATOM 1602 C C . LEU A 1 200 ? 17.736 0.851 8.634 1.00 86.00 200 LEU A C 1
ATOM 1604 O O . LEU A 1 200 ? 18.222 1.930 8.278 1.00 86.00 200 LEU A O 1
ATOM 1608 N N . GLU A 1 201 ? 18.412 -0.288 8.574 1.00 74.12 201 GLU A N 1
ATOM 1609 C CA . GLU A 1 201 ? 19.673 -0.406 7.872 1.00 74.12 201 GLU A CA 1
ATOM 1610 C C . GLU A 1 201 ? 19.409 -0.269 6.376 1.00 74.12 201 GLU A C 1
ATOM 1612 O O . GLU A 1 201 ? 19.060 -1.219 5.667 1.00 74.12 201 GLU A O 1
ATOM 1617 N N . VAL A 1 202 ? 19.622 0.938 5.854 1.00 60.41 202 VAL A N 1
ATOM 1618 C CA . VAL A 1 202 ? 19.823 1.110 4.420 1.00 60.41 202 VAL A CA 1
ATOM 1619 C C . VAL A 1 202 ? 21.203 0.547 4.117 1.00 60.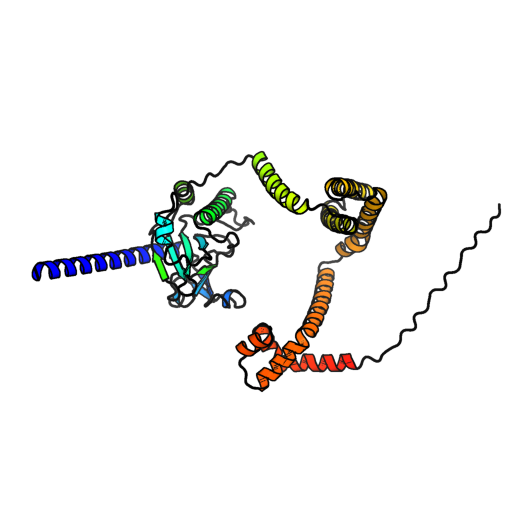41 202 VAL A C 1
ATOM 1621 O O . VAL A 1 202 ? 22.172 1.293 3.980 1.00 60.41 202 VAL A O 1
ATOM 1624 N N . LYS A 1 203 ? 21.304 -0.785 4.030 1.00 55.00 203 LYS A N 1
ATOM 1625 C CA . LYS A 1 203 ? 22.498 -1.434 3.499 1.00 55.00 203 LYS A CA 1
ATOM 1626 C C . LYS A 1 203 ? 22.767 -0.757 2.170 1.00 55.00 203 LYS A C 1
ATOM 1628 O O . LYS A 1 203 ? 21.915 -0.774 1.272 1.00 55.00 203 LYS A O 1
ATOM 1633 N N . SER A 1 204 ? 23.927 -0.116 2.046 1.00 46.00 204 SER A N 1
ATOM 1634 C CA . SER A 1 204 ? 24.439 0.320 0.758 1.00 46.00 204 SER A CA 1
ATOM 1635 C C . SER A 1 204 ? 24.802 -0.945 0.002 1.00 46.00 204 SER A C 1
ATOM 1637 O O . SER A 1 204 ? 25.974 -1.259 -0.163 1.00 46.00 204 SER A O 1
ATOM 1639 N N . THR A 1 205 ? 23.789 -1.716 -0.396 1.00 44.97 205 THR A N 1
ATOM 1640 C CA . THR A 1 205 ? 24.014 -2.930 -1.149 1.00 44.97 205 THR A CA 1
ATOM 1641 C C . THR A 1 205 ? 24.743 -2.483 -2.388 1.00 44.97 205 THR A C 1
ATOM 1643 O O . THR A 1 205 ? 24.217 -1.702 -3.201 1.00 44.97 205 THR A O 1
ATOM 1646 N N . THR A 1 206 ? 26.003 -2.887 -2.466 1.00 48.19 206 THR A N 1
ATOM 1647 C CA . THR A 1 206 ? 26.845 -2.577 -3.604 1.00 48.19 206 THR A CA 1
ATOM 1648 C C . THR A 1 206 ? 26.112 -3.055 -4.857 1.00 48.19 206 THR A C 1
ATOM 1650 O O . THR A 1 206 ? 25.167 -3.854 -4.812 1.00 48.19 206 THR A O 1
ATOM 1653 N N . PHE A 1 207 ? 26.471 -2.526 -6.024 1.00 44.19 207 PHE A N 1
ATOM 1654 C CA . PHE A 1 207 ? 25.918 -3.059 -7.272 1.00 44.19 207 PHE A CA 1
ATOM 1655 C C . PHE A 1 207 ? 26.027 -4.599 -7.324 1.00 44.19 207 PHE A C 1
ATOM 1657 O O . PHE A 1 207 ? 25.087 -5.260 -7.762 1.00 44.19 207 PHE A O 1
ATOM 1664 N N . ILE A 1 208 ? 27.105 -5.148 -6.757 1.00 45.97 208 ILE A N 1
ATOM 1665 C CA . ILE A 1 208 ? 27.366 -6.581 -6.633 1.00 45.97 208 ILE A CA 1
ATOM 1666 C C . ILE A 1 208 ? 26.375 -7.279 -5.696 1.00 45.97 208 ILE A C 1
ATOM 1668 O O . ILE A 1 208 ? 25.755 -8.247 -6.116 1.00 45.97 208 ILE A O 1
ATOM 1672 N N . GLU A 1 209 ? 26.118 -6.767 -4.494 1.00 45.09 209 GLU A N 1
ATOM 1673 C CA . GLU A 1 209 ? 25.148 -7.385 -3.570 1.00 45.09 209 GLU A CA 1
ATOM 1674 C C . GLU A 1 209 ? 23.706 -7.342 -4.098 1.00 45.09 209 GLU A C 1
ATOM 1676 O O . GLU A 1 209 ? 22.928 -8.265 -3.870 1.00 45.09 209 GLU A O 1
ATOM 1681 N N . ARG A 1 210 ? 23.335 -6.308 -4.869 1.00 45.09 210 ARG A N 1
ATOM 1682 C CA . ARG A 1 210 ? 22.024 -6.250 -5.552 1.00 45.09 210 ARG A CA 1
ATOM 1683 C C . ARG A 1 210 ? 21.922 -7.214 -6.725 1.00 45.09 210 ARG A C 1
ATOM 1685 O O . ARG A 1 210 ? 20.827 -7.680 -7.041 1.00 45.09 210 ARG A O 1
ATOM 1692 N N . LEU A 1 211 ? 23.036 -7.477 -7.406 1.00 48.69 211 LEU A N 1
ATOM 1693 C CA . LEU A 1 211 ? 23.108 -8.535 -8.408 1.00 48.69 211 LEU A CA 1
ATOM 1694 C C . LEU A 1 211 ? 23.028 -9.907 -7.746 1.00 48.69 211 LEU A C 1
ATOM 1696 O O . LEU A 1 211 ? 22.310 -10.757 -8.260 1.00 48.69 211 LEU A O 1
ATOM 1700 N N . GLN A 1 212 ? 23.686 -10.087 -6.601 1.00 49.25 212 GLN A N 1
ATOM 1701 C CA . GLN A 1 212 ? 23.646 -11.313 -5.815 1.00 49.25 212 GLN A CA 1
ATOM 1702 C C . GLN A 1 212 ? 22.251 -11.565 -5.251 1.00 49.25 212 GLN A C 1
ATOM 1704 O O . GLN A 1 212 ? 21.739 -12.642 -5.476 1.00 49.25 212 GLN A O 1
ATOM 1709 N N . SER A 1 213 ? 21.560 -10.594 -4.645 1.00 48.22 213 SER A N 1
ATOM 1710 C CA . SER A 1 213 ? 20.189 -10.799 -4.143 1.00 48.22 213 SER A CA 1
ATOM 1711 C C . SER A 1 213 ? 19.180 -11.063 -5.262 1.00 48.22 213 SER A C 1
ATOM 1713 O O . SER A 1 213 ? 18.349 -11.958 -5.143 1.00 48.22 213 SER A O 1
ATOM 1715 N N . LYS A 1 214 ? 19.310 -10.385 -6.413 1.00 51.12 214 LYS A N 1
ATOM 1716 C CA . LYS A 1 214 ? 18.561 -10.750 -7.626 1.00 51.12 214 LYS A CA 1
ATOM 1717 C C . LYS A 1 214 ? 18.935 -12.133 -8.143 1.00 51.12 214 LYS A C 1
ATOM 1719 O O . LYS A 1 214 ? 18.066 -12.800 -8.690 1.00 51.12 214 LYS A O 1
ATOM 1724 N N . GLN A 1 215 ? 20.192 -12.553 -8.020 1.00 50.44 215 GLN A N 1
ATOM 1725 C CA . GLN A 1 215 ? 20.623 -13.916 -8.319 1.00 50.44 215 GLN A CA 1
ATOM 1726 C C . GLN A 1 215 ? 20.086 -14.906 -7.294 1.00 50.44 215 GLN A C 1
ATOM 1728 O O . GLN A 1 215 ? 19.757 -15.993 -7.723 1.00 50.44 215 GLN A O 1
ATOM 1733 N N . THR A 1 216 ? 19.921 -14.553 -6.017 1.00 46.22 216 THR A N 1
ATOM 1734 C CA . THR A 1 216 ? 19.383 -15.411 -4.954 1.00 46.22 216 THR A CA 1
ATOM 1735 C C . THR A 1 216 ? 17.877 -15.572 -5.093 1.00 46.22 216 THR A C 1
ATOM 1737 O O . THR A 1 216 ? 17.404 -16.695 -5.071 1.00 46.22 216 THR A O 1
ATOM 1740 N N . ASP A 1 217 ? 17.122 -14.505 -5.366 1.00 46.00 217 ASP A N 1
ATOM 1741 C CA . ASP A 1 217 ? 15.691 -14.584 -5.698 1.00 46.00 217 ASP A CA 1
ATOM 1742 C C . ASP A 1 217 ? 15.474 -15.317 -7.025 1.00 46.00 217 ASP A C 1
ATOM 1744 O O . ASP A 1 217 ? 14.569 -16.141 -7.162 1.00 46.00 217 ASP A O 1
ATOM 1748 N N . LYS A 1 218 ? 16.343 -15.066 -8.014 1.00 48.47 218 LYS A N 1
ATOM 1749 C CA . LYS A 1 218 ? 16.381 -15.844 -9.254 1.00 48.47 218 LYS A CA 1
ATOM 1750 C C . LYS A 1 218 ? 16.829 -17.277 -8.988 1.00 48.47 218 LYS A C 1
ATOM 1752 O O . LYS A 1 218 ? 16.346 -18.130 -9.702 1.00 48.47 218 LYS A O 1
ATOM 1757 N N . ALA A 1 219 ? 17.663 -17.562 -7.990 1.00 46.81 219 ALA A N 1
ATOM 1758 C CA . ALA A 1 219 ? 18.143 -18.895 -7.627 1.00 46.81 219 ALA A CA 1
ATOM 1759 C C . ALA A 1 219 ? 17.101 -19.669 -6.822 1.00 46.81 219 ALA A C 1
ATOM 1761 O O . ALA A 1 219 ? 17.011 -20.872 -7.000 1.00 46.81 219 ALA A O 1
ATOM 1762 N N . LEU A 1 220 ? 16.294 -18.998 -5.997 1.00 45.19 220 LEU A N 1
ATOM 1763 C CA . LEU A 1 220 ? 15.166 -19.556 -5.253 1.00 45.19 220 LEU A CA 1
ATOM 1764 C C . LEU A 1 220 ? 14.009 -19.856 -6.211 1.00 45.19 220 LEU A C 1
ATOM 1766 O O . LEU A 1 220 ? 13.421 -20.931 -6.168 1.00 45.19 220 LEU A O 1
ATOM 1770 N N . LYS A 1 221 ? 13.770 -18.951 -7.167 1.00 46.00 221 LYS A N 1
ATOM 1771 C CA . LYS A 1 221 ? 12.862 -19.174 -8.295 1.00 46.00 221 LYS A CA 1
ATOM 1772 C C . LYS A 1 221 ? 13.409 -20.224 -9.267 1.00 46.00 221 LYS A C 1
ATOM 1774 O O . LYS A 1 221 ? 12.683 -21.102 -9.693 1.00 46.00 221 LYS A O 1
ATOM 1779 N N . GLN A 1 222 ? 14.712 -20.237 -9.538 1.00 46.56 222 GLN A N 1
ATOM 1780 C CA . GLN A 1 222 ? 15.365 -21.302 -10.303 1.00 46.56 222 GLN A CA 1
ATOM 1781 C C . GLN A 1 222 ? 15.394 -22.621 -9.533 1.00 46.56 222 GLN A C 1
ATOM 1783 O O . GLN A 1 222 ? 15.485 -23.645 -10.194 1.00 46.56 222 GLN A O 1
ATOM 1788 N N . ALA A 1 223 ? 15.343 -22.608 -8.196 1.00 42.78 223 ALA A N 1
ATOM 1789 C CA . ALA A 1 223 ? 15.249 -23.781 -7.334 1.00 42.78 223 ALA A CA 1
ATOM 1790 C C . ALA A 1 223 ? 13.824 -24.347 -7.324 1.00 42.78 223 ALA A C 1
ATOM 1792 O O . ALA A 1 223 ? 13.672 -25.560 -7.408 1.00 42.78 223 ALA A O 1
ATOM 1793 N N . SER A 1 224 ? 12.789 -23.498 -7.353 1.00 44.62 224 SER A N 1
ATOM 1794 C CA . SER A 1 224 ? 11.425 -23.944 -7.672 1.00 44.62 224 SER A CA 1
ATOM 1795 C C . SER A 1 224 ? 11.305 -24.423 -9.124 1.00 44.62 224 SER A C 1
ATOM 1797 O O . SER A 1 224 ? 10.629 -25.409 -9.389 1.00 44.62 224 SER A O 1
ATOM 1799 N N . ASP A 1 225 ? 12.044 -23.805 -10.053 1.00 47.28 225 ASP A N 1
ATOM 1800 C CA . ASP A 1 225 ? 12.152 -24.229 -11.456 1.00 47.28 225 ASP A CA 1
ATOM 1801 C C . ASP A 1 225 ? 13.201 -25.354 -11.656 1.00 47.28 225 ASP A C 1
ATOM 1803 O O . ASP A 1 225 ? 13.523 -25.705 -12.791 1.00 47.28 225 ASP A O 1
ATOM 1807 N N . ARG A 1 226 ? 13.841 -25.870 -10.590 1.00 46.47 226 ARG A N 1
ATOM 1808 C CA . ARG A 1 226 ? 14.776 -27.025 -10.601 1.00 46.47 226 ARG A CA 1
ATOM 1809 C C . ARG A 1 226 ? 14.031 -28.333 -10.328 1.00 46.47 226 ARG A C 1
ATOM 1811 O O . ARG A 1 226 ? 14.675 -29.360 -10.143 1.00 46.47 226 ARG A O 1
ATOM 1818 N N . ALA A 1 227 ? 12.699 -28.327 -10.350 1.00 52.53 227 ALA A N 1
ATOM 1819 C CA . ALA A 1 227 ? 11.972 -29.552 -10.634 1.00 52.53 227 ALA A CA 1
ATOM 1820 C C . ALA A 1 227 ? 12.451 -30.061 -12.004 1.00 52.53 227 ALA A C 1
ATOM 1822 O O . ALA A 1 227 ? 12.235 -29.414 -13.027 1.00 52.53 227 ALA A O 1
ATOM 1823 N N . THR A 1 228 ? 13.200 -31.161 -12.007 1.00 59.59 228 THR A N 1
ATOM 1824 C CA . THR A 1 228 ? 13.701 -31.783 -13.230 1.00 59.59 228 THR A CA 1
ATOM 1825 C C . THR A 1 228 ? 12.512 -32.191 -14.090 1.00 59.59 228 THR A C 1
ATOM 1827 O O . THR A 1 228 ? 11.641 -32.930 -13.625 1.00 59.59 228 THR A O 1
ATOM 1830 N N . VAL A 1 229 ? 12.462 -31.705 -15.331 1.00 62.78 229 VAL A N 1
ATOM 1831 C CA . VAL A 1 229 ? 11.382 -32.050 -16.259 1.00 62.78 229 VAL A CA 1
ATOM 1832 C C . VAL A 1 229 ? 11.622 -33.478 -16.733 1.00 62.78 229 VAL A C 1
ATOM 1834 O O . VAL A 1 229 ? 12.648 -33.770 -17.356 1.00 62.78 229 VAL A O 1
ATOM 1837 N N . LYS A 1 230 ? 10.700 -34.373 -16.368 1.00 65.19 230 LYS A N 1
ATOM 1838 C CA . LYS A 1 230 ? 10.777 -35.805 -16.670 1.00 65.19 230 LYS A CA 1
ATOM 1839 C C . LYS A 1 230 ? 10.375 -36.082 -18.121 1.00 65.19 230 LYS A C 1
ATOM 1841 O O . LYS A 1 230 ? 9.837 -35.230 -18.830 1.00 65.19 230 LYS A O 1
ATOM 1846 N N . GLU A 1 231 ? 10.675 -37.293 -18.569 1.00 59.78 231 GLU A N 1
ATOM 1847 C CA . GLU A 1 231 ? 10.345 -37.791 -19.900 1.00 59.78 231 GLU A CA 1
ATOM 1848 C C . GLU A 1 231 ? 8.860 -37.568 -20.258 1.00 59.78 231 GLU A C 1
ATOM 1850 O O . GLU A 1 231 ? 7.973 -37.874 -19.467 1.00 59.78 231 GLU A O 1
ATOM 1855 N N . GLY A 1 232 ? 8.599 -36.984 -21.436 1.00 66.75 232 GLY A N 1
ATOM 1856 C CA . GLY A 1 232 ? 7.257 -36.625 -21.924 1.00 66.75 232 GLY A CA 1
ATOM 1857 C C . GLY A 1 232 ? 6.953 -35.119 -21.964 1.00 66.75 232 GLY A C 1
ATOM 1858 O O . GLY A 1 232 ? 6.269 -34.672 -22.876 1.00 66.75 232 GLY A O 1
ATOM 1859 N N . GLU A 1 233 ? 7.527 -34.313 -21.063 1.00 75.44 233 GLU A N 1
ATOM 1860 C CA . GLU A 1 233 ? 7.207 -32.870 -20.944 1.00 75.44 233 GLU A CA 1
ATOM 1861 C C . GLU A 1 233 ? 8.341 -31.940 -21.430 1.00 75.44 233 GLU A C 1
ATOM 1863 O O . GLU A 1 233 ? 8.188 -30.721 -21.516 1.00 75.44 233 GLU A O 1
ATOM 1868 N N . ARG A 1 234 ? 9.500 -32.515 -21.778 1.00 81.88 234 ARG A N 1
ATOM 1869 C CA . ARG A 1 234 ? 10.749 -31.793 -22.096 1.00 81.88 234 ARG A CA 1
ATOM 1870 C C . ARG A 1 234 ? 10.638 -30.891 -23.328 1.00 81.88 234 ARG A C 1
ATOM 1872 O O . ARG A 1 234 ? 11.065 -29.739 -23.288 1.00 81.88 234 ARG A O 1
ATOM 1879 N N . ASN A 1 235 ? 10.040 -31.399 -24.408 1.00 84.75 235 ASN A N 1
ATOM 1880 C CA . ASN A 1 235 ? 9.859 -30.643 -25.649 1.00 84.75 235 ASN A CA 1
ATOM 1881 C C . ASN A 1 235 ? 8.940 -29.432 -25.422 1.00 84.75 235 ASN A C 1
ATOM 1883 O O . ASN A 1 235 ? 9.293 -28.304 -25.769 1.00 84.75 235 ASN A O 1
ATOM 1887 N N . GLU A 1 236 ? 7.807 -29.646 -24.746 1.00 81.62 236 GLU A N 1
ATOM 1888 C CA . GLU A 1 236 ? 6.857 -28.584 -24.414 1.00 81.62 236 GLU A CA 1
ATOM 1889 C C . GLU A 1 236 ? 7.480 -27.534 -23.485 1.00 81.62 236 GLU A C 1
ATOM 1891 O O . GLU A 1 236 ? 7.300 -26.330 -23.695 1.00 81.62 236 GLU A O 1
ATOM 1896 N N . PHE A 1 237 ? 8.257 -27.973 -22.495 1.00 84.56 237 PHE A N 1
ATOM 1897 C CA . PHE A 1 237 ? 9.008 -27.093 -21.607 1.00 84.56 237 PHE A CA 1
ATOM 1898 C C . PHE A 1 237 ? 10.012 -26.220 -22.373 1.00 84.56 237 PHE A C 1
ATOM 1900 O O . PHE A 1 237 ? 9.987 -24.990 -22.231 1.00 84.56 237 PHE A O 1
ATOM 1907 N N . LEU A 1 238 ? 10.862 -26.829 -23.209 1.00 82.50 238 LEU A N 1
ATOM 1908 C CA . LEU A 1 238 ? 11.847 -26.111 -24.020 1.00 82.50 238 LEU A CA 1
ATOM 1909 C C . LEU A 1 238 ? 11.148 -25.130 -24.966 1.00 82.50 238 LEU A C 1
ATOM 1911 O O . LEU A 1 238 ? 11.472 -23.943 -24.969 1.00 82.50 238 LEU A O 1
ATOM 1915 N N . PHE A 1 239 ? 10.117 -25.571 -25.688 1.00 88.12 239 PHE A N 1
ATOM 1916 C CA . PHE A 1 239 ? 9.365 -24.717 -26.604 1.00 88.12 239 PHE A CA 1
ATOM 1917 C C . PHE A 1 239 ? 8.717 -23.522 -25.891 1.00 88.12 239 PHE A C 1
ATOM 1919 O O . PHE A 1 239 ? 8.880 -22.374 -26.318 1.00 88.12 239 PHE A O 1
ATOM 1926 N N . ASN A 1 240 ? 8.001 -23.755 -24.784 1.00 81.06 240 ASN A N 1
ATOM 1927 C CA . ASN A 1 240 ? 7.309 -22.695 -24.051 1.00 81.06 240 ASN A CA 1
ATOM 1928 C C . ASN A 1 240 ? 8.270 -21.688 -23.417 1.00 81.06 240 ASN A C 1
ATOM 1930 O O . ASN A 1 240 ? 7.978 -20.489 -23.398 1.00 81.06 240 ASN A O 1
ATOM 1934 N N . THR A 1 241 ? 9.424 -22.153 -22.949 1.00 81.06 241 THR A N 1
ATOM 1935 C CA . THR A 1 241 ? 10.429 -21.297 -22.317 1.00 81.06 241 THR A CA 1
ATOM 1936 C C . THR A 1 241 ? 11.192 -20.478 -23.359 1.00 81.06 241 THR A C 1
ATOM 1938 O O . THR A 1 241 ? 11.303 -19.252 -23.236 1.00 81.06 241 THR A O 1
ATOM 1941 N N . VAL A 1 242 ? 11.658 -21.124 -24.432 1.00 85.75 242 VAL A N 1
ATOM 1942 C CA . VAL A 1 242 ? 12.454 -20.488 -25.490 1.00 85.75 242 VAL A CA 1
ATOM 1943 C C . VAL A 1 242 ? 11.612 -19.485 -26.283 1.00 85.75 242 VAL A C 1
ATOM 1945 O O . VAL A 1 242 ? 12.070 -18.365 -26.519 1.00 85.75 242 VAL A O 1
ATOM 1948 N N . ARG A 1 243 ? 10.344 -19.787 -26.613 1.00 86.50 243 ARG A N 1
ATOM 1949 C CA . ARG A 1 243 ? 9.505 -18.881 -27.428 1.00 86.50 243 ARG A CA 1
ATOM 1950 C C . ARG A 1 243 ? 9.236 -17.533 -26.760 1.00 86.50 243 ARG A C 1
ATOM 1952 O O . ARG A 1 243 ? 9.203 -16.504 -27.429 1.00 86.50 243 ARG A O 1
ATOM 1959 N N . VAL A 1 244 ? 9.069 -17.506 -25.436 1.00 82.25 244 VAL A N 1
ATOM 1960 C CA . VAL A 1 244 ? 8.826 -16.256 -24.694 1.00 82.25 244 VAL A CA 1
ATOM 1961 C C . VAL A 1 244 ? 10.059 -15.354 -24.747 1.00 82.25 244 VAL A C 1
ATOM 1963 O O . VAL A 1 244 ? 9.935 -14.138 -24.916 1.00 82.25 244 VAL A O 1
ATOM 1966 N N . ARG A 1 245 ? 11.258 -15.944 -24.652 1.00 79.19 245 ARG A N 1
ATOM 1967 C CA . ARG A 1 245 ? 12.516 -15.214 -24.843 1.00 79.19 245 ARG A CA 1
ATOM 1968 C C . ARG A 1 245 ? 12.697 -14.762 -26.286 1.00 79.19 245 ARG A C 1
ATOM 1970 O O . ARG A 1 245 ? 13.032 -13.596 -26.494 1.00 79.19 245 ARG A O 1
ATOM 1977 N N . ALA A 1 246 ? 12.380 -15.618 -27.251 1.00 85.50 246 ALA A N 1
ATOM 1978 C CA . ALA A 1 246 ? 12.463 -15.304 -28.671 1.00 85.50 246 ALA A CA 1
ATOM 1979 C C . ALA A 1 246 ? 11.604 -14.093 -29.060 1.00 85.50 246 ALA A C 1
ATOM 1981 O O . ALA A 1 246 ? 12.099 -13.201 -29.740 1.00 85.50 246 ALA A O 1
ATOM 1982 N N . TYR A 1 247 ? 10.363 -13.987 -28.572 1.00 85.62 247 TYR A N 1
ATOM 1983 C CA . TYR A 1 247 ? 9.502 -12.831 -28.872 1.00 85.62 247 TYR A CA 1
ATOM 1984 C C . TYR A 1 247 ? 10.103 -11.512 -28.374 1.00 85.62 247 TYR A C 1
ATOM 1986 O O . TYR A 1 247 ? 10.060 -10.499 -29.068 1.00 85.62 247 TYR A O 1
ATOM 1994 N N . SER A 1 248 ? 10.692 -11.525 -27.177 1.00 80.88 248 SER A N 1
ATOM 1995 C CA . SER A 1 248 ? 11.359 -10.350 -26.611 1.00 80.88 248 SER A CA 1
ATOM 1996 C C . SER A 1 248 ? 12.613 -9.969 -27.406 1.00 80.88 248 SER A C 1
ATOM 1998 O O . SER A 1 248 ? 12.797 -8.801 -27.754 1.00 80.88 248 SER A O 1
ATOM 2000 N N . LEU A 1 249 ? 13.449 -10.957 -27.747 1.00 82.50 249 LEU A N 1
ATOM 2001 C CA . LEU A 1 249 ? 14.662 -10.752 -28.541 1.00 82.50 249 LEU A CA 1
ATOM 2002 C C . LEU A 1 249 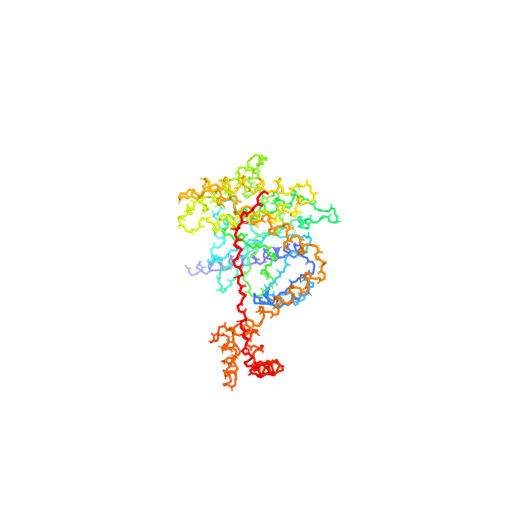? 14.338 -10.242 -29.946 1.00 82.50 249 LEU A C 1
ATOM 2004 O O . LEU A 1 249 ? 14.974 -9.297 -30.408 1.00 82.50 249 LEU A O 1
ATOM 2008 N N . TYR A 1 250 ? 13.313 -10.797 -30.592 1.00 84.94 250 TYR A N 1
ATOM 2009 C CA . TYR A 1 250 ? 12.894 -10.396 -31.931 1.00 84.94 250 TYR A CA 1
ATOM 2010 C C . TYR A 1 250 ? 12.470 -8.923 -31.955 1.00 84.94 250 TYR A C 1
ATOM 2012 O O . TYR A 1 250 ? 12.913 -8.154 -32.805 1.00 84.94 250 TYR A O 1
ATOM 2020 N N . ASN A 1 251 ? 11.705 -8.474 -30.959 1.00 80.12 251 ASN A N 1
ATOM 2021 C CA . ASN A 1 251 ? 11.286 -7.071 -30.862 1.00 80.12 251 ASN A CA 1
ATOM 2022 C C . ASN A 1 251 ? 12.462 -6.107 -30.722 1.00 80.12 251 ASN A C 1
ATOM 2024 O O . ASN A 1 251 ? 12.400 -4.974 -31.194 1.00 80.12 251 ASN A O 1
ATOM 2028 N N . LYS A 1 252 ? 13.520 -6.549 -30.043 1.00 80.56 252 LYS A N 1
ATOM 2029 C CA . LYS A 1 252 ? 14.672 -5.714 -29.719 1.00 80.56 252 LYS A CA 1
ATOM 2030 C C . LYS A 1 252 ? 15.734 -5.719 -30.819 1.00 80.56 252 LYS A C 1
ATOM 2032 O O . LYS A 1 252 ? 16.378 -4.697 -31.034 1.00 80.56 252 LYS A O 1
ATOM 2037 N N . HIS A 1 253 ? 15.917 -6.848 -31.501 1.00 82.00 253 HIS A N 1
ATOM 2038 C CA . HIS A 1 253 ? 17.077 -7.090 -32.360 1.00 82.00 253 HIS A CA 1
ATOM 2039 C C . HIS A 1 253 ? 16.737 -7.485 -33.807 1.00 82.00 253 HIS A C 1
ATOM 2041 O O . HIS A 1 253 ? 17.657 -7.578 -34.614 1.00 82.00 253 HIS A O 1
ATOM 2047 N N . SER A 1 254 ? 15.458 -7.636 -34.186 1.00 78.75 254 SER A N 1
ATOM 2048 C CA . SER A 1 254 ? 15.051 -8.066 -35.547 1.00 78.75 254 SER A CA 1
ATOM 2049 C C . SER A 1 254 ? 15.598 -7.213 -36.695 1.00 78.75 254 SER A C 1
ATOM 2051 O O . SER A 1 254 ? 15.732 -7.718 -37.804 1.00 78.75 254 SER A O 1
ATOM 2053 N N . LYS A 1 255 ? 15.914 -5.934 -36.450 1.00 79.75 255 LYS A N 1
ATOM 2054 C CA . LYS A 1 255 ? 16.499 -5.027 -37.454 1.00 79.75 255 LYS A CA 1
ATOM 2055 C C . LYS A 1 255 ? 18.021 -5.130 -37.571 1.00 79.75 255 LYS A C 1
ATOM 2057 O O . LYS A 1 255 ? 18.568 -4.723 -38.587 1.00 79.75 255 LYS A O 1
ATOM 2062 N N . ASN A 1 256 ? 18.686 -5.632 -36.532 1.00 83.06 256 ASN A N 1
ATOM 2063 C CA . ASN A 1 256 ? 20.139 -5.543 -36.379 1.00 83.06 256 ASN A CA 1
ATOM 2064 C C . ASN A 1 256 ? 20.829 -6.906 -36.494 1.00 83.06 256 ASN A C 1
ATOM 2066 O O . ASN A 1 256 ? 22.035 -6.952 -36.709 1.00 83.06 256 ASN A O 1
ATOM 2070 N N . TRP A 1 257 ? 20.096 -8.004 -36.297 1.00 85.62 257 TRP A N 1
ATOM 2071 C CA . TRP A 1 257 ? 20.626 -9.365 -36.363 1.00 85.62 257 TRP A CA 1
ATOM 2072 C C . TRP A 1 257 ? 20.124 -10.086 -37.605 1.00 85.62 257 TRP A C 1
ATOM 2074 O O 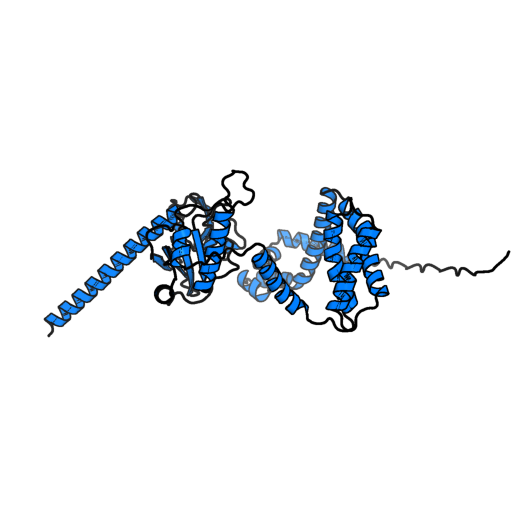. TRP A 1 257 ? 18.958 -9.961 -37.990 1.00 85.62 257 TRP A O 1
ATOM 2084 N N . THR A 1 258 ? 20.996 -10.896 -38.199 1.00 89.50 258 THR A N 1
ATOM 2085 C CA . THR A 1 258 ? 20.579 -11.832 -39.242 1.00 89.50 258 THR A CA 1
ATOM 2086 C C . THR A 1 258 ? 19.719 -12.943 -38.639 1.00 89.50 258 THR A C 1
ATOM 2088 O O . THR A 1 258 ? 19.814 -13.260 -37.450 1.00 89.50 258 THR A O 1
ATOM 2091 N N . ARG A 1 259 ? 18.886 -13.578 -39.472 1.00 89.62 259 ARG A N 1
ATOM 2092 C CA . ARG A 1 259 ? 18.069 -14.728 -39.053 1.00 89.62 259 ARG A CA 1
ATOM 2093 C C . ARG A 1 259 ? 18.925 -15.850 -38.456 1.00 89.62 259 ARG A C 1
ATOM 2095 O O . ARG A 1 259 ? 18.536 -16.416 -37.444 1.00 89.62 259 ARG A O 1
ATOM 2102 N N . GLN A 1 260 ? 20.108 -16.096 -39.023 1.00 87.19 260 GLN A N 1
ATOM 2103 C CA . GLN A 1 260 ? 21.052 -17.091 -38.509 1.00 87.19 260 GLN A CA 1
ATOM 2104 C C . GLN A 1 260 ? 21.605 -16.710 -37.130 1.00 87.19 260 GLN A C 1
ATOM 2106 O O . GLN A 1 260 ? 21.656 -17.548 -36.240 1.00 87.19 260 GLN A O 1
ATOM 2111 N N . GLN A 1 261 ? 21.989 -15.446 -36.919 1.00 83.75 261 GLN A N 1
ATOM 2112 C CA . GLN A 1 261 ? 22.468 -14.973 -35.612 1.00 83.75 261 GLN A CA 1
ATOM 2113 C C . GLN A 1 261 ? 21.383 -15.087 -34.536 1.00 83.75 261 GLN A C 1
ATOM 2115 O O . GLN A 1 261 ? 21.663 -15.467 -33.401 1.00 83.75 261 GLN A O 1
ATOM 2120 N N . PHE A 1 262 ? 20.137 -14.788 -34.903 1.00 89.06 262 PHE A N 1
ATOM 2121 C CA . PHE A 1 262 ? 18.987 -14.956 -34.025 1.00 89.06 262 PHE A CA 1
ATOM 2122 C C . PHE A 1 262 ? 18.758 -16.429 -33.661 1.00 89.06 262 PHE A C 1
ATOM 2124 O O . PHE A 1 262 ? 18.602 -16.750 -32.486 1.00 89.06 262 PHE A O 1
ATOM 2131 N N . GLU A 1 263 ? 18.777 -17.323 -34.650 1.00 89.88 263 GLU A N 1
ATOM 2132 C CA . GLU A 1 263 ? 18.572 -18.758 -34.451 1.00 89.88 263 GLU A CA 1
ATOM 2133 C C . GLU A 1 263 ? 19.703 -19.406 -33.644 1.00 89.88 263 GLU A C 1
ATOM 2135 O O . GLU A 1 263 ? 19.430 -20.206 -32.752 1.00 89.88 263 GLU A O 1
ATOM 2140 N N . ASN A 1 264 ? 20.958 -19.012 -33.877 1.00 85.12 264 ASN A N 1
ATOM 2141 C CA . ASN A 1 264 ? 22.103 -19.461 -33.081 1.00 85.12 264 ASN A CA 1
ATOM 2142 C C . ASN A 1 264 ? 21.945 -19.051 -31.609 1.00 85.12 264 ASN A C 1
ATOM 2144 O O . ASN A 1 264 ? 22.069 -19.888 -30.725 1.00 85.12 264 ASN A O 1
ATOM 2148 N N . CYS A 1 265 ? 21.547 -17.802 -31.341 1.00 84.75 265 CYS A N 1
ATOM 2149 C CA . CYS A 1 265 ? 21.305 -17.327 -29.976 1.00 84.75 265 CYS A CA 1
ATOM 2150 C C . CYS A 1 265 ? 20.183 -18.108 -29.264 1.00 84.75 265 CYS A C 1
ATOM 2152 O O . CYS A 1 265 ? 20.264 -18.357 -28.059 1.00 84.75 265 CYS A O 1
ATOM 2154 N N . LEU A 1 266 ? 19.134 -18.513 -29.992 1.00 87.94 266 LEU A N 1
ATOM 2155 C CA . LEU A 1 266 ? 18.097 -19.384 -29.433 1.00 87.94 266 LEU A CA 1
ATOM 2156 C C . LEU A 1 266 ? 18.618 -20.795 -29.162 1.00 87.94 266 LEU A C 1
ATOM 2158 O O . LEU A 1 266 ? 18.270 -21.358 -28.127 1.00 87.94 266 LEU A O 1
ATOM 2162 N N . ASN A 1 267 ? 19.446 -21.342 -30.053 1.00 87.62 267 ASN A N 1
ATOM 2163 C CA . ASN A 1 267 ? 20.068 -22.651 -29.879 1.00 87.62 267 ASN A CA 1
ATOM 2164 C C . ASN A 1 267 ? 20.996 -22.694 -28.665 1.00 87.62 267 ASN A C 1
ATOM 2166 O O . ASN A 1 267 ? 20.886 -23.625 -27.873 1.00 87.62 267 ASN A O 1
ATOM 2170 N N . ASP A 1 268 ? 21.838 -21.680 -28.466 1.00 81.12 268 ASP A N 1
ATOM 2171 C CA . ASP A 1 268 ? 22.721 -21.593 -27.297 1.00 81.12 268 ASP A CA 1
ATOM 2172 C C . ASP A 1 268 ? 21.899 -21.615 -25.999 1.00 81.12 268 ASP A C 1
ATOM 2174 O O . ASP A 1 268 ? 22.135 -22.423 -25.101 1.00 81.12 268 ASP A O 1
ATOM 2178 N N . PHE A 1 269 ? 20.848 -20.790 -25.943 1.00 84.38 269 PHE A N 1
ATOM 2179 C CA . PHE A 1 269 ? 19.951 -20.721 -24.790 1.00 84.38 269 PHE A CA 1
ATOM 2180 C C . PHE A 1 269 ? 19.160 -22.020 -24.562 1.00 84.38 269 PHE A C 1
ATOM 2182 O O . PHE A 1 269 ? 18.944 -22.432 -23.422 1.00 84.38 269 PHE A O 1
ATOM 2189 N N . ALA A 1 270 ? 18.692 -22.666 -25.631 1.00 82.38 270 ALA A N 1
ATOM 2190 C CA . ALA A 1 270 ? 17.899 -23.885 -25.538 1.00 82.38 270 ALA A CA 1
ATOM 2191 C C . ALA A 1 270 ? 18.744 -25.101 -25.133 1.00 82.38 270 ALA A C 1
ATOM 2193 O O . ALA A 1 270 ? 18.265 -25.924 -24.355 1.00 82.38 270 ALA A O 1
ATOM 2194 N N . ASN A 1 271 ? 19.991 -25.195 -25.604 1.00 83.75 271 ASN A N 1
ATOM 2195 C CA . ASN A 1 271 ? 20.918 -26.251 -25.199 1.00 83.75 271 ASN A CA 1
ATOM 2196 C C . ASN A 1 271 ? 21.337 -26.096 -23.730 1.00 83.75 271 ASN A C 1
ATOM 2198 O O . ASN A 1 271 ? 21.272 -27.073 -22.989 1.00 83.75 271 ASN A O 1
ATOM 2202 N N . GLU A 1 272 ? 21.614 -24.871 -23.265 1.00 80.25 272 GLU A N 1
ATOM 2203 C CA . GLU A 1 272 ? 21.871 -24.601 -21.840 1.00 80.25 272 GLU A CA 1
ATOM 2204 C C . GLU A 1 272 ? 20.679 -25.033 -20.960 1.00 80.25 272 GLU A C 1
ATOM 2206 O O . GLU A 1 272 ? 20.845 -25.668 -19.915 1.00 80.25 272 GLU A O 1
ATOM 2211 N N . LEU A 1 273 ? 19.443 -24.740 -21.383 1.00 80.06 273 LEU A N 1
ATOM 2212 C CA . LEU A 1 273 ? 18.239 -25.189 -20.675 1.00 80.06 273 LEU A CA 1
ATOM 2213 C C . LEU A 1 273 ? 18.066 -26.710 -20.709 1.00 80.06 273 LEU A C 1
ATOM 2215 O O . LEU A 1 273 ? 17.642 -27.297 -19.716 1.00 80.06 273 LEU A O 1
ATOM 2219 N N . ASN A 1 274 ? 18.366 -27.346 -21.837 1.00 85.00 274 ASN A N 1
ATOM 2220 C CA . ASN A 1 274 ? 18.253 -28.788 -21.995 1.00 85.00 274 ASN A CA 1
ATOM 2221 C C . ASN A 1 274 ? 19.207 -29.528 -21.044 1.00 85.00 274 ASN A C 1
ATOM 2223 O O . ASN A 1 274 ? 18.768 -30.402 -20.300 1.00 85.00 274 ASN A O 1
ATOM 2227 N N . GLU A 1 275 ? 20.471 -29.106 -20.994 1.00 81.12 275 GLU A N 1
ATOM 2228 C CA . GLU A 1 275 ? 21.497 -29.677 -20.112 1.00 81.12 275 GLU A CA 1
ATOM 2229 C C . GLU A 1 275 ? 21.191 -29.453 -18.628 1.00 81.12 275 GLU A C 1
ATOM 2231 O O . GLU A 1 275 ? 21.418 -30.330 -17.796 1.00 81.12 275 GLU A O 1
ATOM 2236 N N . THR A 1 276 ? 20.650 -28.284 -18.275 1.00 73.62 276 THR A N 1
ATOM 2237 C CA . THR A 1 276 ? 20.445 -27.910 -16.868 1.00 73.62 276 THR A CA 1
ATOM 2238 C C . THR A 1 276 ? 19.086 -28.319 -16.294 1.00 73.62 276 THR A C 1
ATOM 2240 O O . THR A 1 276 ? 18.934 -28.317 -15.067 1.00 73.62 276 THR A O 1
ATOM 2243 N N . LYS A 1 277 ? 18.079 -28.629 -17.130 1.00 77.94 277 LYS A N 1
ATOM 2244 C CA . LYS A 1 277 ? 16.679 -28.824 -16.687 1.00 77.94 277 LYS A CA 1
ATOM 2245 C C . LYS A 1 277 ? 16.001 -30.117 -17.149 1.00 77.94 277 LYS A C 1
ATOM 2247 O O . LYS A 1 277 ? 15.026 -30.512 -16.505 1.00 77.94 277 LYS A O 1
ATOM 2252 N N . CYS A 1 278 ? 16.470 -30.773 -18.212 1.00 77.62 278 CYS A N 1
ATOM 2253 C CA . CYS A 1 278 ? 15.844 -31.991 -18.741 1.00 77.62 278 CYS A CA 1
ATOM 2254 C C . CYS A 1 278 ? 16.605 -33.247 -18.295 1.00 77.62 278 CYS A C 1
ATOM 2256 O O . CYS A 1 278 ? 17.826 -33.303 -18.415 1.00 77.62 278 CYS A O 1
ATOM 2258 N N . SER A 1 279 ? 15.890 -34.275 -17.816 1.00 78.69 279 SER A N 1
ATOM 2259 C CA . SER A 1 279 ? 16.490 -35.584 -17.514 1.00 78.69 279 SER A CA 1
ATOM 2260 C C . SER A 1 279 ? 15.658 -36.737 -18.099 1.00 78.69 279 SER A C 1
ATOM 2262 O O . SER A 1 279 ? 14.494 -36.888 -17.715 1.00 78.69 279 SER A O 1
ATOM 2264 N N . PRO A 1 280 ? 16.224 -37.549 -19.014 1.00 80.00 280 PRO A N 1
ATOM 2265 C CA . PRO A 1 280 ? 17.509 -37.320 -19.681 1.00 80.00 280 PRO A CA 1
ATOM 2266 C C . PRO A 1 280 ? 17.441 -36.099 -20.627 1.00 80.00 280 PRO A C 1
ATOM 2268 O O . PRO A 1 280 ? 16.333 -35.691 -21.008 1.00 80.00 280 PRO A O 1
ATOM 2271 N N . PRO A 1 281 ? 18.581 -35.503 -21.022 1.00 84.25 281 PRO A N 1
ATOM 2272 C CA . PRO A 1 281 ? 18.600 -34.438 -22.019 1.00 84.25 281 PRO A CA 1
ATOM 2273 C C . PRO A 1 281 ? 17.921 -34.866 -23.326 1.00 84.25 281 PRO A C 1
ATOM 2275 O O . PRO A 1 281 ? 18.006 -36.019 -23.751 1.00 84.25 281 PRO A O 1
ATOM 2278 N N . VAL A 1 282 ? 17.235 -33.922 -23.961 1.00 87.12 282 VAL A N 1
ATOM 2279 C CA . VAL A 1 282 ? 16.685 -34.062 -25.313 1.00 87.12 282 VAL A CA 1
ATOM 2280 C C . VAL A 1 282 ? 17.839 -34.088 -26.324 1.00 87.12 282 VAL A C 1
ATOM 2282 O O . VAL A 1 282 ? 18.884 -33.482 -26.088 1.00 87.12 282 VAL A O 1
ATOM 2285 N N . GLN A 1 283 ? 17.679 -34.778 -27.455 1.00 90.81 283 GLN A N 1
ATOM 2286 C CA . GLN A 1 283 ? 18.712 -34.795 -28.494 1.00 90.81 283 GLN A CA 1
ATOM 2287 C C . GLN A 1 283 ? 18.936 -33.390 -29.071 1.00 90.81 283 GLN A C 1
ATOM 2289 O O . GLN A 1 283 ? 17.985 -32.654 -29.330 1.00 90.81 283 GLN A O 1
ATOM 2294 N N . VAL A 1 284 ? 20.194 -33.029 -29.334 1.00 89.25 284 VAL A N 1
ATOM 2295 C CA . VAL A 1 284 ? 20.573 -31.692 -29.838 1.00 89.25 284 VAL A CA 1
ATOM 2296 C C . VAL A 1 284 ? 19.869 -31.351 -31.161 1.00 89.25 284 VAL A C 1
ATOM 2298 O O . VAL A 1 284 ? 19.472 -30.209 -31.380 1.00 89.25 284 VAL A O 1
ATOM 2301 N N . SER A 1 285 ? 19.638 -32.343 -32.024 1.00 90.69 285 SER A N 1
ATOM 2302 C CA . SER A 1 285 ? 18.877 -32.194 -33.274 1.00 90.69 285 SER A CA 1
ATOM 2303 C C . SER A 1 285 ? 17.411 -31.805 -33.040 1.00 90.69 285 SER A C 1
ATOM 2305 O O . SER A 1 285 ? 16.848 -30.987 -33.772 1.00 90.69 285 SER A O 1
ATOM 2307 N N . GLU A 1 286 ? 16.785 -32.352 -32.001 1.00 89.94 286 GLU A N 1
ATOM 2308 C CA . GLU A 1 286 ? 15.416 -32.017 -31.618 1.00 89.94 286 GLU A CA 1
ATOM 2309 C C . GLU A 1 286 ? 15.352 -30.608 -31.010 1.00 89.94 286 GLU A C 1
ATOM 2311 O O . GLU A 1 286 ? 14.480 -29.821 -31.383 1.00 89.94 286 GLU A O 1
ATOM 2316 N N . VAL A 1 287 ? 16.330 -30.229 -30.178 1.00 90.69 287 VAL A N 1
ATOM 2317 C CA . VAL A 1 287 ? 16.472 -28.850 -29.675 1.00 90.69 287 VAL A CA 1
ATOM 2318 C C . VAL A 1 287 ? 16.624 -27.855 -30.831 1.00 90.69 287 VAL A C 1
ATOM 2320 O O . VAL A 1 287 ? 15.925 -26.839 -30.868 1.00 90.69 287 VAL A O 1
ATOM 2323 N N . ALA A 1 288 ? 17.456 -28.176 -31.825 1.00 91.81 288 ALA A N 1
ATOM 2324 C CA . ALA A 1 288 ? 17.617 -27.357 -33.023 1.00 91.81 288 ALA A CA 1
ATOM 2325 C C . ALA A 1 288 ? 16.311 -27.219 -33.814 1.00 91.81 288 ALA A C 1
ATOM 2327 O O . ALA A 1 288 ? 15.963 -26.126 -34.258 1.00 91.81 288 ALA A O 1
ATOM 2328 N N . THR A 1 289 ? 15.530 -28.296 -33.914 1.00 94.50 289 THR A N 1
ATOM 2329 C CA . THR A 1 289 ? 14.218 -28.280 -34.576 1.00 94.50 289 THR A CA 1
ATOM 2330 C C . THR A 1 289 ? 13.224 -27.360 -33.851 1.00 94.50 289 THR A C 1
ATOM 2332 O O . THR A 1 289 ? 12.493 -26.600 -34.496 1.00 94.50 289 THR A O 1
ATOM 2335 N N . ILE A 1 290 ? 13.227 -27.358 -32.511 1.00 91.44 290 ILE A N 1
ATOM 2336 C CA . ILE A 1 290 ? 12.425 -26.436 -31.687 1.00 91.44 290 ILE A CA 1
ATOM 2337 C C . ILE A 1 290 ? 12.827 -24.980 -31.973 1.00 91.44 290 ILE A C 1
ATOM 2339 O O . ILE A 1 290 ? 11.967 -24.138 -32.252 1.00 91.44 290 ILE A O 1
ATOM 2343 N N . CYS A 1 291 ? 14.126 -24.679 -31.946 1.00 93.19 291 CYS A N 1
ATOM 2344 C CA . CYS A 1 291 ? 14.657 -23.342 -32.226 1.00 93.19 291 CYS A CA 1
ATOM 2345 C C . CYS A 1 291 ? 14.333 -22.871 -33.650 1.00 93.19 291 CYS A C 1
ATOM 2347 O O . CYS A 1 291 ? 13.949 -21.711 -33.845 1.00 93.19 291 CYS A O 1
ATOM 2349 N N . HIS A 1 292 ? 14.408 -23.774 -34.627 1.00 95.06 292 HIS A N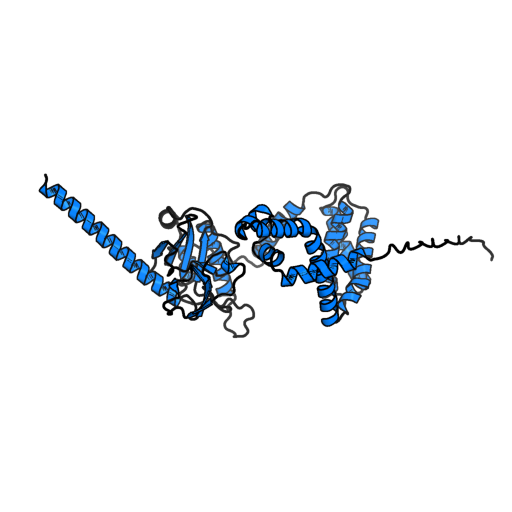 1
ATOM 2350 C CA . HIS A 1 292 ? 14.076 -23.499 -36.021 1.00 95.06 292 HIS A CA 1
ATOM 2351 C C . HIS A 1 292 ? 12.592 -23.149 -36.195 1.00 95.06 292 HIS A C 1
ATOM 2353 O O . HIS A 1 292 ? 12.243 -22.135 -36.804 1.00 95.06 292 HIS A O 1
ATOM 2359 N N . SER A 1 293 ? 11.699 -23.930 -35.576 1.00 95.25 293 SER A N 1
ATOM 2360 C CA . SER A 1 293 ? 10.253 -23.669 -35.538 1.00 95.25 293 SER A CA 1
ATOM 2361 C C . SER A 1 293 ? 9.929 -22.282 -34.964 1.00 95.25 293 SER A C 1
ATOM 2363 O O . SER A 1 293 ? 9.188 -21.497 -35.569 1.00 95.25 293 SER A O 1
ATOM 2365 N N . ILE A 1 294 ? 10.548 -21.926 -33.835 1.00 93.06 294 ILE A N 1
ATOM 2366 C CA . ILE A 1 294 ? 10.361 -20.623 -33.184 1.00 93.06 294 ILE A CA 1
ATOM 2367 C C . ILE A 1 294 ? 10.894 -19.485 -34.063 1.00 93.06 294 ILE A C 1
ATOM 2369 O O . ILE A 1 294 ? 10.223 -18.462 -34.217 1.00 93.06 294 ILE A O 1
ATOM 2373 N N . THR A 1 295 ? 12.065 -19.660 -34.677 1.00 93.56 295 THR A N 1
ATOM 2374 C CA . THR A 1 295 ? 12.660 -18.677 -35.594 1.00 93.56 295 THR A CA 1
ATOM 2375 C C . THR A 1 295 ? 11.756 -18.423 -36.799 1.00 93.56 295 THR A C 1
ATOM 2377 O O . THR A 1 295 ? 11.466 -17.267 -37.119 1.00 93.56 295 THR A O 1
ATOM 2380 N N . ASN A 1 296 ? 11.240 -19.484 -37.422 1.00 93.69 296 ASN A N 1
ATOM 2381 C CA . ASN A 1 296 ? 10.321 -19.391 -38.558 1.00 93.69 296 ASN A CA 1
ATOM 2382 C C . ASN A 1 296 ? 9.041 -18.644 -38.184 1.00 93.69 296 ASN A C 1
ATOM 2384 O O . ASN A 1 296 ? 8.585 -17.775 -38.928 1.00 93.69 296 ASN A O 1
ATOM 2388 N N . TYR A 1 297 ? 8.488 -18.923 -37.002 1.00 92.38 297 TYR A N 1
ATOM 2389 C CA . TYR A 1 297 ? 7.317 -18.207 -36.511 1.00 92.38 297 TYR A CA 1
ATOM 2390 C C . TYR A 1 297 ? 7.606 -16.720 -36.252 1.00 92.38 297 TYR A C 1
ATOM 2392 O O . TYR A 1 297 ? 6.797 -15.867 -36.627 1.00 92.38 297 TYR A O 1
ATOM 2400 N N . CYS A 1 298 ? 8.755 -16.400 -35.647 1.00 88.25 298 CYS A N 1
ATOM 2401 C CA . CYS A 1 298 ? 9.188 -15.031 -35.365 1.00 88.25 298 CYS A CA 1
ATOM 2402 C C . CYS A 1 298 ? 9.323 -14.187 -36.643 1.00 88.25 298 CYS A C 1
ATOM 2404 O O . CYS A 1 298 ? 8.745 -13.103 -36.715 1.00 88.25 298 CYS A O 1
ATOM 2406 N N . TYR A 1 299 ? 10.028 -14.696 -37.658 1.00 87.75 299 TYR A N 1
ATOM 2407 C CA . TYR A 1 299 ? 10.267 -13.981 -38.920 1.00 87.75 299 TYR A CA 1
ATOM 2408 C C . TYR A 1 299 ? 9.105 -14.065 -39.924 1.00 87.75 299 TYR A C 1
ATOM 2410 O O . TYR A 1 299 ? 9.027 -13.231 -40.823 1.00 87.75 299 TYR A O 1
ATOM 2418 N N . GLY A 1 300 ? 8.200 -15.034 -39.768 1.00 86.44 300 GLY A N 1
ATOM 2419 C CA . GLY A 1 300 ? 6.957 -15.138 -40.531 1.00 86.44 300 GLY A CA 1
ATOM 2420 C C . GLY A 1 300 ? 5.782 -14.501 -39.790 1.00 86.44 300 GLY A C 1
ATOM 2421 O O . GLY A 1 300 ? 5.711 -13.285 -39.612 1.00 86.44 300 GLY A O 1
ATOM 2422 N N . SER A 1 301 ? 4.859 -15.339 -39.313 1.00 79.69 301 SER A N 1
ATOM 2423 C CA . SER A 1 301 ? 3.565 -14.924 -38.755 1.00 79.69 301 SER A CA 1
ATOM 2424 C C . SER A 1 301 ? 3.625 -13.910 -37.606 1.00 79.69 301 SER A C 1
ATOM 2426 O O . SER A 1 301 ? 2.696 -13.117 -37.452 1.00 79.69 301 SER A O 1
ATOM 2428 N N . PHE A 1 302 ? 4.650 -13.936 -36.752 1.00 77.94 302 PHE A N 1
ATOM 2429 C CA . PHE A 1 302 ? 4.792 -12.961 -35.665 1.00 77.94 302 PHE A CA 1
ATOM 2430 C C . PHE A 1 302 ? 5.280 -11.604 -36.187 1.00 77.94 302 PHE A C 1
ATOM 2432 O O . PHE A 1 302 ? 4.687 -10.577 -35.859 1.00 77.94 302 PHE A O 1
ATOM 2439 N N . GLY A 1 303 ? 6.307 -11.601 -37.039 1.00 74.25 303 GLY A N 1
ATOM 2440 C CA . GLY A 1 303 ? 6.819 -10.407 -37.706 1.00 74.25 303 GLY A CA 1
ATOM 2441 C C . GLY A 1 303 ? 5.775 -9.734 -38.598 1.00 74.25 303 GLY A C 1
ATOM 2442 O O . GLY A 1 303 ? 5.606 -8.518 -38.534 1.00 74.25 303 GLY A O 1
ATOM 2443 N N . GLU A 1 304 ? 5.004 -10.509 -39.361 1.00 66.88 304 GLU A N 1
ATOM 2444 C CA . GLU A 1 304 ? 3.876 -10.017 -40.165 1.00 66.88 304 GLU A CA 1
ATOM 2445 C C . GLU A 1 304 ? 2.803 -9.345 -39.301 1.00 66.88 304 GLU A C 1
ATOM 2447 O O . GLU A 1 304 ? 2.332 -8.258 -39.628 1.00 66.88 304 GLU A O 1
ATOM 2452 N N . LYS A 1 305 ? 2.475 -9.928 -38.140 1.00 63.53 305 LYS A N 1
ATOM 2453 C CA . LYS A 1 305 ? 1.525 -9.333 -37.186 1.00 63.53 305 LYS A CA 1
ATOM 2454 C C . LYS A 1 305 ? 2.034 -8.040 -36.546 1.00 63.53 305 LYS A C 1
ATOM 2456 O O . LYS A 1 305 ? 1.221 -7.219 -36.138 1.00 63.53 305 LYS A O 1
ATOM 2461 N N . GLN A 1 306 ? 3.347 -7.828 -36.453 1.00 61.06 306 GLN A N 1
ATOM 2462 C CA . GLN A 1 306 ? 3.908 -6.555 -35.978 1.00 61.06 306 GLN A CA 1
ATOM 2463 C C . GLN A 1 306 ? 3.943 -5.459 -37.033 1.00 61.06 306 GLN A C 1
ATOM 2465 O O . GLN A 1 306 ? 3.975 -4.283 -36.682 1.00 61.06 306 GLN A O 1
ATOM 2470 N N . ARG A 1 307 ? 3.910 -5.831 -38.315 1.00 61.03 307 ARG A N 1
ATOM 2471 C CA . ARG A 1 307 ? 3.736 -4.877 -39.416 1.00 61.03 307 ARG A CA 1
ATOM 2472 C C . ARG A 1 307 ? 2.301 -4.351 -39.506 1.00 61.03 307 ARG A C 1
ATOM 2474 O O . ARG A 1 307 ? 2.054 -3.410 -40.252 1.00 61.03 307 ARG A O 1
ATOM 2481 N N . MET A 1 308 ? 1.375 -4.923 -38.733 1.00 59.88 308 MET A N 1
ATOM 2482 C CA . MET A 1 308 ? 0.005 -4.438 -38.627 1.00 59.88 308 MET A CA 1
ATOM 2483 C C . MET A 1 308 ? -0.036 -3.079 -37.928 1.00 59.88 308 MET A C 1
ATOM 2485 O O . MET A 1 308 ? 0.593 -2.845 -36.894 1.00 59.88 308 MET A O 1
ATOM 2489 N N . THR A 1 309 ? -0.833 -2.178 -38.478 1.00 62.50 309 THR A N 1
ATOM 2490 C CA . THR A 1 309 ? -1.110 -0.873 -37.890 1.00 62.50 309 THR A CA 1
ATOM 2491 C C . THR A 1 309 ? -1.828 -1.024 -36.543 1.00 62.50 309 THR A C 1
ATOM 2493 O O . THR A 1 309 ? -2.522 -2.010 -36.270 1.00 62.50 309 THR A O 1
ATOM 2496 N N . LYS A 1 310 ? -1.742 0.004 -35.684 1.00 61.53 310 LYS A N 1
ATOM 2497 C CA . LYS A 1 310 ? -2.484 0.047 -34.405 1.00 61.53 310 LYS A CA 1
ATOM 2498 C C . LYS A 1 310 ? -3.992 -0.211 -34.583 1.00 61.53 310 LYS A C 1
ATOM 2500 O O . LYS A 1 310 ? -4.619 -0.795 -33.700 1.00 61.53 310 LYS A O 1
ATOM 2505 N N . SER A 1 311 ? -4.560 0.201 -35.719 1.00 67.44 311 SER A N 1
ATOM 2506 C CA . SER A 1 311 ? -5.972 -0.002 -36.068 1.00 67.44 311 SER A CA 1
ATOM 2507 C C . SER A 1 311 ? -6.311 -1.485 -36.252 1.00 67.44 311 SER A C 1
ATOM 2509 O O . SER A 1 311 ? -7.282 -1.993 -35.689 1.00 67.44 311 SER A O 1
ATOM 2511 N N . GLU A 1 312 ? -5.460 -2.223 -36.960 1.00 69.62 312 GLU A N 1
ATOM 2512 C CA . GLU A 1 312 ? -5.683 -3.638 -37.254 1.00 69.62 312 GLU A CA 1
ATOM 2513 C C . GLU A 1 312 ? -5.491 -4.524 -36.012 1.00 69.62 312 GLU A C 1
ATOM 2515 O O . GLU A 1 312 ? -6.268 -5.454 -35.780 1.00 69.62 312 GLU A O 1
ATOM 2520 N N . ILE A 1 313 ? -4.528 -4.184 -35.147 1.00 66.62 313 ILE A N 1
ATOM 2521 C CA . ILE A 1 313 ? -4.339 -4.846 -33.845 1.00 66.62 313 ILE A CA 1
ATOM 2522 C C . ILE A 1 313 ? -5.583 -4.658 -32.960 1.00 66.62 313 ILE A C 1
ATOM 2524 O O . ILE A 1 313 ? -6.070 -5.615 -32.348 1.00 66.62 313 ILE A O 1
ATOM 2528 N N . SER A 1 314 ? -6.149 -3.447 -32.937 1.00 69.62 314 SER A N 1
ATOM 2529 C CA . SER A 1 314 ? -7.395 -3.148 -32.219 1.00 69.62 314 SER A CA 1
ATOM 2530 C C . SER A 1 314 ? -8.586 -3.947 -32.771 1.00 69.62 314 SER A C 1
ATOM 2532 O O . SER A 1 314 ? -9.370 -4.519 -32.007 1.00 69.62 314 SER A O 1
ATOM 2534 N N . ALA A 1 315 ? -8.692 -4.085 -34.097 1.00 75.69 315 ALA A N 1
ATOM 2535 C CA . ALA A 1 315 ? -9.745 -4.869 -34.743 1.00 75.69 315 ALA A CA 1
ATOM 2536 C C . ALA A 1 315 ? -9.672 -6.368 -34.390 1.00 75.69 315 ALA A C 1
ATOM 2538 O O . ALA A 1 315 ? -10.701 -6.995 -34.101 1.00 75.69 315 ALA A O 1
ATOM 2539 N N . ILE A 1 316 ? -8.465 -6.944 -34.346 1.00 73.50 316 ILE A N 1
ATOM 2540 C CA . ILE A 1 316 ? -8.249 -8.330 -33.903 1.00 73.50 316 ILE A CA 1
ATOM 2541 C C . ILE A 1 316 ? -8.626 -8.486 -32.429 1.00 73.50 316 ILE A C 1
ATOM 2543 O O . ILE A 1 316 ? -9.384 -9.400 -32.089 1.00 73.50 316 ILE A O 1
ATOM 2547 N N . ALA A 1 317 ? -8.169 -7.580 -31.559 1.00 71.25 317 ALA A N 1
ATOM 2548 C CA . ALA A 1 317 ? -8.509 -7.599 -30.138 1.00 71.25 317 ALA A CA 1
ATOM 2549 C C . ALA A 1 317 ? -10.031 -7.531 -29.918 1.00 71.25 317 ALA A C 1
ATOM 2551 O O . ALA A 1 317 ? -10.585 -8.318 -29.147 1.00 71.25 317 ALA A O 1
ATOM 2552 N N . ALA A 1 318 ? -10.738 -6.679 -30.667 1.00 76.12 318 ALA A N 1
ATOM 2553 C CA . ALA A 1 318 ? -12.195 -6.591 -30.631 1.00 76.12 318 ALA A CA 1
ATOM 2554 C C . ALA A 1 318 ? -12.881 -7.885 -31.117 1.00 76.12 318 ALA A C 1
ATOM 2556 O O . ALA A 1 318 ? -13.867 -8.331 -30.521 1.00 76.12 318 ALA A O 1
ATOM 2557 N N . LYS A 1 319 ? -12.366 -8.530 -32.175 1.00 79.88 319 LYS A N 1
ATOM 2558 C CA . LYS A 1 319 ? -12.885 -9.812 -32.691 1.00 79.88 319 LYS A CA 1
ATOM 2559 C C . LYS A 1 319 ? -12.689 -10.946 -31.678 1.00 79.88 319 LYS A C 1
ATOM 2561 O O . LYS A 1 319 ? -13.624 -11.713 -31.432 1.00 79.88 319 LYS A O 1
ATOM 2566 N N . CYS A 1 320 ? -11.518 -11.017 -31.047 1.00 72.38 320 CYS A N 1
ATOM 2567 C CA . CYS A 1 320 ? -11.211 -11.971 -29.981 1.00 72.38 320 CYS A CA 1
ATOM 2568 C C . CYS A 1 320 ? -12.072 -11.720 -28.734 1.00 72.38 320 CYS A C 1
ATOM 2570 O O . CYS A 1 320 ? -12.683 -12.656 -28.215 1.00 72.38 320 CYS A O 1
ATOM 2572 N N . GLY A 1 321 ? -12.229 -10.459 -28.320 1.00 73.62 321 GLY A N 1
ATOM 2573 C CA . GLY A 1 321 ? -13.114 -10.063 -27.222 1.00 73.62 321 GLY A CA 1
ATOM 2574 C C . GLY A 1 321 ? -14.572 -10.464 -27.464 1.00 73.62 321 GLY A C 1
ATOM 2575 O O . GLY A 1 321 ? -15.230 -10.994 -26.569 1.00 73.62 321 GLY A O 1
ATOM 2576 N N . LYS A 1 322 ? -15.069 -10.323 -28.702 1.00 76.56 322 LYS A N 1
ATOM 2577 C CA . LYS A 1 322 ? -16.409 -10.797 -29.095 1.00 76.56 322 LYS A CA 1
ATOM 2578 C C . LYS A 1 322 ? -16.544 -12.322 -28.994 1.00 76.56 322 LYS A C 1
ATOM 2580 O O . LYS A 1 322 ? -17.572 -12.795 -28.510 1.00 76.56 322 LYS A O 1
ATOM 2585 N N . LYS A 1 323 ? -15.537 -13.097 -29.421 1.00 74.25 323 LYS A N 1
ATOM 2586 C CA . LYS A 1 323 ? -15.538 -14.569 -29.288 1.00 74.25 323 LYS A CA 1
ATOM 2587 C C . LYS A 1 323 ? -15.529 -15.002 -27.818 1.00 74.25 323 LYS A C 1
ATOM 2589 O O . LYS A 1 323 ? -16.383 -15.791 -27.421 1.00 74.25 323 LYS A O 1
ATOM 2594 N N . GLY A 1 324 ? -14.648 -14.421 -27.002 1.00 72.25 324 GLY A N 1
ATOM 2595 C CA . GLY A 1 324 ? -14.584 -14.694 -25.563 1.00 72.25 324 GLY A CA 1
ATOM 2596 C C . GLY A 1 324 ? -15.874 -14.313 -24.830 1.00 72.25 324 GLY A C 1
ATOM 2597 O O . GLY A 1 324 ? -16.361 -15.064 -23.986 1.00 72.25 324 GLY A O 1
ATOM 2598 N N . GLY A 1 325 ? -16.490 -13.189 -25.207 1.00 73.25 325 GLY A N 1
ATOM 2599 C CA . GLY A 1 325 ? -17.791 -12.768 -24.686 1.00 73.25 325 GLY A CA 1
ATOM 2600 C C . GLY A 1 325 ? -18.924 -13.745 -25.020 1.00 73.25 325 GLY A C 1
ATOM 2601 O O . GLY A 1 325 ? -19.752 -14.027 -24.154 1.00 73.25 325 GLY A O 1
ATOM 2602 N N . LYS A 1 326 ? -18.945 -14.308 -26.239 1.00 73.88 326 LYS A N 1
ATOM 2603 C CA . LYS A 1 326 ? -19.910 -15.351 -26.635 1.00 73.88 326 LYS A CA 1
ATOM 2604 C C . LYS A 1 326 ? -19.704 -16.647 -25.849 1.00 73.88 326 LYS A C 1
ATOM 2606 O O . LYS A 1 326 ? -20.671 -17.160 -25.297 1.00 73.88 326 LYS A O 1
ATOM 2611 N N . ALA A 1 327 ? -18.466 -17.134 -25.746 1.00 70.81 327 ALA A N 1
ATOM 2612 C CA . ALA A 1 327 ? -18.143 -18.355 -25.002 1.00 70.81 327 ALA A CA 1
ATOM 2613 C C . ALA A 1 327 ? -18.546 -18.244 -23.521 1.00 70.81 327 ALA A C 1
ATOM 2615 O O . ALA A 1 327 ? -19.248 -19.110 -23.001 1.00 70.81 327 ALA A O 1
ATOM 2616 N N . LYS A 1 328 ? -18.221 -17.117 -22.867 1.00 70.56 328 LYS A N 1
ATOM 2617 C CA . LYS A 1 328 ? -18.711 -16.821 -21.510 1.00 70.56 328 LYS A CA 1
ATOM 2618 C C . LYS A 1 328 ? -20.242 -16.726 -21.471 1.00 70.56 328 LYS A C 1
ATOM 2620 O O . LYS A 1 328 ? -20.867 -17.208 -20.538 1.00 70.56 328 LYS A O 1
ATOM 2625 N N . GLY A 1 329 ? -20.879 -16.137 -22.481 1.00 73.19 329 GLY A N 1
ATOM 2626 C CA . GLY A 1 329 ? -22.341 -16.110 -22.585 1.00 73.19 329 GLY A CA 1
ATOM 2627 C C . GLY A 1 329 ? -22.986 -17.502 -22.533 1.00 73.19 329 GLY A C 1
ATOM 2628 O O . GLY A 1 329 ? -23.971 -17.673 -21.817 1.00 73.19 329 GLY A O 1
ATOM 2629 N N . TYR A 1 330 ? -22.409 -18.481 -23.238 1.00 75.06 330 TYR A N 1
ATOM 2630 C CA . TYR A 1 330 ? -22.883 -19.869 -23.252 1.00 75.06 330 TYR A CA 1
ATOM 2631 C C . TYR A 1 330 ? -22.598 -20.615 -21.949 1.00 75.06 330 TYR A C 1
ATOM 2633 O O . TYR A 1 330 ? -23.515 -21.234 -21.405 1.00 75.06 330 TYR A O 1
ATOM 2641 N N . ALA A 1 331 ? -21.374 -20.504 -21.421 1.00 73.81 331 ALA A N 1
ATOM 2642 C CA . ALA A 1 331 ? -20.966 -21.165 -20.179 1.00 73.81 331 ALA A CA 1
ATOM 2643 C C . ALA A 1 331 ? -21.892 -20.805 -19.005 1.00 73.81 331 ALA A C 1
ATOM 2645 O O . ALA A 1 331 ? -22.315 -21.674 -18.253 1.00 73.81 331 ALA A O 1
ATOM 2646 N N . TYR A 1 332 ? -22.295 -19.532 -18.920 1.00 79.69 332 TYR A N 1
ATOM 2647 C CA . TYR A 1 332 ? -23.184 -19.035 -17.868 1.00 79.69 332 TYR A CA 1
ATOM 2648 C C . TYR A 1 332 ? -24.673 -19.031 -18.267 1.00 79.69 332 TYR A C 1
ATOM 2650 O O . TYR A 1 332 ? -25.492 -18.410 -17.588 1.00 79.69 332 TYR A O 1
ATOM 2658 N N . SER A 1 333 ? -25.064 -19.673 -19.376 1.00 80.50 333 SER A N 1
ATOM 2659 C CA . SER A 1 333 ? -26.443 -19.599 -19.891 1.00 80.50 333 SER A CA 1
ATOM 2660 C C . SER A 1 333 ? -27.463 -20.223 -18.934 1.00 80.50 333 SER A C 1
ATOM 2662 O O . SER A 1 333 ? -28.469 -19.581 -18.630 1.00 80.50 333 SER A O 1
ATOM 2664 N N . LYS A 1 334 ? -27.170 -21.414 -18.391 1.00 83.00 334 LYS A N 1
ATOM 2665 C CA . LYS A 1 334 ? -28.023 -22.114 -17.416 1.00 83.00 334 LYS A CA 1
ATOM 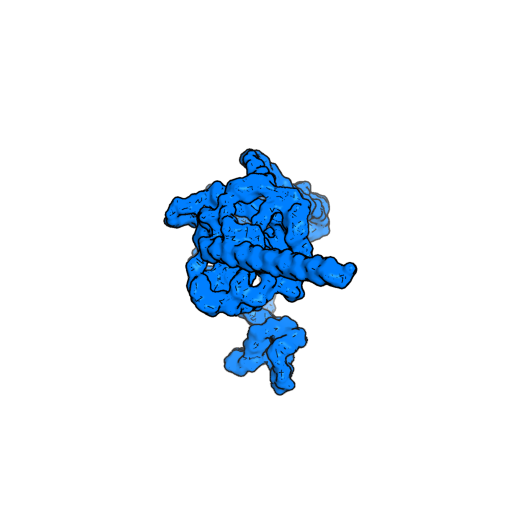2666 C C . LYS A 1 334 ? -28.196 -21.294 -16.139 1.00 83.00 334 LYS A C 1
ATOM 2668 O O . LYS A 1 334 ? -29.320 -21.044 -15.721 1.00 83.00 334 LYS A O 1
ATOM 2673 N N . GLN A 1 335 ? -27.102 -20.768 -15.590 1.00 85.25 335 GLN A N 1
ATOM 2674 C CA . GLN A 1 335 ? -27.131 -19.928 -14.387 1.00 85.25 335 GLN A CA 1
ATOM 2675 C C . GLN A 1 335 ? -27.910 -18.624 -14.612 1.00 85.25 335 GLN A C 1
ATOM 2677 O O . GLN A 1 335 ? -28.635 -18.173 -13.731 1.00 85.25 335 GLN A O 1
ATOM 2682 N N . ARG A 1 336 ? -27.826 -18.024 -15.810 1.00 85.56 336 ARG A N 1
ATOM 2683 C CA . ARG A 1 336 ? -28.612 -16.828 -16.166 1.00 85.56 336 ARG A CA 1
ATOM 2684 C C . ARG A 1 336 ? -30.096 -17.135 -16.369 1.00 85.56 336 ARG A C 1
ATOM 2686 O O . ARG A 1 336 ? -30.926 -16.289 -16.047 1.00 85.56 336 ARG A O 1
ATOM 2693 N N . GLN A 1 337 ? -30.444 -18.300 -16.916 1.00 85.12 337 GLN A N 1
ATOM 2694 C CA . GLN A 1 337 ? -31.838 -18.746 -17.014 1.00 85.12 337 GLN A CA 1
ATOM 2695 C C . GLN A 1 337 ? -32.424 -19.017 -15.626 1.00 85.12 337 GLN A C 1
ATOM 2697 O O . GLN A 1 337 ? -33.526 -18.557 -15.333 1.00 85.12 337 GLN A O 1
ATOM 2702 N N . GLU A 1 338 ? -31.658 -19.670 -14.756 1.00 86.00 338 GLU A N 1
ATOM 2703 C CA . GLU A 1 338 ? -32.062 -19.931 -13.377 1.00 86.00 338 GLU A CA 1
ATOM 2704 C C . GLU A 1 338 ? -32.221 -18.633 -12.582 1.00 86.00 338 GLU A C 1
ATOM 2706 O O . GLU A 1 338 ? -33.233 -18.432 -11.915 1.00 86.00 338 GLU A O 1
ATOM 2711 N N . ALA A 1 339 ? -31.312 -17.670 -12.767 1.00 87.94 339 ALA A N 1
ATOM 2712 C CA . ALA A 1 339 ? -31.447 -16.338 -12.185 1.00 87.94 339 ALA A CA 1
ATOM 2713 C C . ALA A 1 339 ? -32.758 -15.641 -12.593 1.00 87.94 339 ALA A C 1
ATOM 2715 O O . ALA A 1 339 ? -33.406 -15.008 -11.761 1.00 87.94 339 ALA A O 1
ATOM 2716 N N . ARG A 1 340 ? -33.195 -15.794 -13.851 1.00 87.62 340 ARG A N 1
ATOM 2717 C CA . ARG A 1 340 ? -34.482 -15.252 -14.327 1.00 87.62 340 ARG A CA 1
ATOM 2718 C C . ARG A 1 340 ? -35.675 -15.965 -13.698 1.00 87.62 340 ARG A C 1
ATOM 2720 O O . ARG A 1 340 ? -36.639 -15.302 -13.329 1.00 87.62 340 ARG A O 1
ATOM 2727 N N . ARG A 1 341 ? -35.623 -17.294 -13.564 1.00 88.75 341 ARG A N 1
ATOM 2728 C CA . ARG A 1 341 ? -36.686 -18.077 -12.911 1.00 88.75 341 ARG A CA 1
ATOM 2729 C C . ARG A 1 341 ? -36.835 -17.697 -11.441 1.00 88.75 341 ARG A C 1
ATOM 2731 O O . ARG A 1 341 ? -37.945 -17.434 -10.991 1.00 88.75 341 ARG A O 1
ATOM 2738 N N . LEU A 1 342 ? -35.723 -17.609 -10.714 1.00 89.81 342 LEU A N 1
ATOM 2739 C CA . LEU A 1 342 ? -35.716 -17.217 -9.305 1.00 89.81 342 LEU A CA 1
ATOM 2740 C C . LEU A 1 342 ? -36.206 -15.777 -9.107 1.00 89.81 342 LEU A C 1
ATOM 2742 O O . LEU A 1 342 ? -36.920 -15.511 -8.143 1.00 89.81 342 LEU A O 1
ATOM 2746 N N . HIS A 1 343 ? -35.895 -14.874 -10.040 1.00 89.75 343 HIS A N 1
ATOM 2747 C CA . HIS A 1 343 ? -36.420 -13.512 -10.010 1.00 89.75 343 HIS A CA 1
ATOM 2748 C C . HIS A 1 343 ? -37.935 -13.455 -10.236 1.00 89.75 343 HIS A C 1
ATOM 2750 O O . HIS A 1 343 ? -38.627 -12.783 -9.479 1.00 89.75 343 HIS A O 1
ATOM 2756 N N . LYS A 1 344 ? -38.471 -14.220 -11.201 1.00 88.94 344 LYS A N 1
ATOM 2757 C CA . LYS A 1 344 ? -39.928 -14.345 -11.411 1.00 88.94 344 LYS A CA 1
ATOM 2758 C C . LYS A 1 344 ? -40.662 -14.902 -10.186 1.00 88.94 344 LYS A C 1
ATOM 2760 O O . LYS A 1 344 ? -41.819 -14.575 -9.973 1.00 88.94 344 LYS A O 1
ATOM 2765 N N . ARG A 1 345 ? -39.982 -15.710 -9.367 1.00 89.19 345 ARG A N 1
ATOM 2766 C CA . ARG A 1 345 ? -40.479 -16.219 -8.074 1.00 89.19 345 ARG A CA 1
ATOM 2767 C C . ARG A 1 345 ? -40.335 -15.212 -6.920 1.00 89.19 345 ARG A C 1
ATOM 2769 O O . ARG A 1 345 ? -40.527 -15.590 -5.771 1.00 89.19 345 ARG A O 1
ATOM 2776 N N . GLY A 1 346 ? -39.947 -13.966 -7.199 1.00 89.50 346 GLY A N 1
ATOM 2777 C CA . GLY A 1 346 ? -39.850 -12.890 -6.210 1.00 89.50 346 GLY A CA 1
ATOM 2778 C C . GLY A 1 346 ? -38.575 -12.886 -5.361 1.00 89.50 346 GLY A C 1
ATOM 2779 O O . GLY A 1 346 ? -38.491 -12.116 -4.406 1.00 89.50 346 GLY A O 1
ATOM 2780 N N . LYS A 1 347 ? -37.558 -13.709 -5.671 1.00 89.12 347 LYS A N 1
ATOM 2781 C CA . LYS A 1 347 ? -36.302 -13.697 -4.898 1.00 89.12 347 LYS A CA 1
ATOM 2782 C C . LYS A 1 347 ? -35.499 -12.414 -5.142 1.00 89.12 347 LYS A C 1
ATOM 2784 O O . LYS A 1 347 ? -35.425 -11.913 -6.268 1.00 89.12 347 LYS A O 1
ATOM 2789 N N . LYS A 1 348 ? -34.840 -11.913 -4.089 1.00 91.62 348 LYS A N 1
ATOM 2790 C CA . LYS A 1 348 ? -33.958 -10.737 -4.159 1.00 91.62 348 LYS A CA 1
ATOM 2791 C C . LYS A 1 348 ? -32.676 -11.062 -4.933 1.00 91.62 348 LYS A C 1
ATOM 2793 O O . LYS A 1 348 ? -32.162 -12.179 -4.879 1.00 91.62 348 LYS A O 1
ATOM 2798 N N . ALA A 1 349 ? -32.121 -10.072 -5.634 1.00 86.81 349 ALA A N 1
ATOM 2799 C CA . ALA A 1 349 ? -30.943 -10.247 -6.491 1.00 86.81 349 ALA A CA 1
ATOM 2800 C C . ALA A 1 349 ? -29.699 -10.766 -5.739 1.00 86.81 349 ALA A C 1
ATOM 2802 O O . ALA A 1 349 ? -28.898 -11.503 -6.314 1.00 86.81 349 ALA A O 1
ATOM 2803 N N . THR A 1 350 ? -29.560 -10.424 -4.455 1.00 89.50 350 THR A N 1
ATOM 2804 C CA . THR A 1 350 ? -28.509 -10.928 -3.555 1.00 89.50 350 THR A CA 1
ATOM 2805 C C . THR A 1 350 ? -28.608 -12.434 -3.340 1.00 89.50 350 THR A C 1
ATOM 2807 O O . THR A 1 350 ? -27.600 -13.136 -3.398 1.00 89.50 350 THR A O 1
ATOM 2810 N N . ASP A 1 351 ? -29.822 -12.944 -3.155 1.00 88.50 351 ASP A N 1
ATOM 2811 C CA . ASP A 1 351 ? -30.066 -14.365 -2.905 1.00 88.50 351 ASP A CA 1
ATOM 2812 C C . ASP A 1 351 ? -29.922 -15.162 -4.198 1.00 88.50 351 ASP A C 1
ATOM 2814 O O . ASP A 1 351 ? -29.360 -16.253 -4.211 1.00 88.50 351 ASP A O 1
ATOM 2818 N N . ILE A 1 352 ? -30.346 -14.578 -5.320 1.00 89.25 352 ILE A N 1
ATOM 2819 C CA . ILE A 1 352 ? -30.134 -15.150 -6.650 1.00 89.25 352 ILE A CA 1
ATOM 2820 C C . ILE A 1 352 ? -28.637 -15.269 -6.961 1.00 89.25 352 ILE A C 1
ATOM 2822 O O . ILE A 1 352 ? -28.208 -16.292 -7.493 1.00 89.25 352 ILE A O 1
ATOM 2826 N N . ALA A 1 353 ? -27.831 -14.259 -6.623 1.00 89.69 353 ALA A N 1
ATOM 2827 C CA . ALA A 1 353 ? -26.381 -14.293 -6.817 1.00 89.69 353 ALA A CA 1
ATOM 2828 C C . ALA A 1 353 ? -25.733 -15.437 -6.022 1.00 89.69 353 ALA A C 1
ATOM 2830 O O . ALA A 1 353 ? -24.967 -16.214 -6.590 1.00 89.69 353 ALA A O 1
ATOM 2831 N N . LYS A 1 354 ? -26.120 -15.602 -4.748 1.00 90.75 354 LYS A N 1
ATOM 2832 C CA . LYS A 1 354 ? -25.668 -16.718 -3.901 1.00 90.75 354 LYS A CA 1
ATOM 2833 C C . LYS A 1 354 ? -26.072 -18.080 -4.476 1.00 90.75 354 LYS A C 1
ATOM 2835 O O . LYS A 1 354 ? -25.240 -18.972 -4.556 1.00 90.75 354 LYS A O 1
ATOM 2840 N N . LEU A 1 355 ? -27.322 -18.225 -4.922 1.00 87.56 355 LEU A N 1
ATOM 2841 C CA . LEU A 1 355 ? -27.860 -19.495 -5.431 1.00 87.56 355 LEU A CA 1
ATOM 2842 C C . LEU A 1 355 ? -27.308 -19.892 -6.807 1.00 87.56 355 LEU A C 1
ATOM 2844 O O . LEU A 1 355 ? -27.185 -21.074 -7.101 1.00 87.56 355 LEU A O 1
ATOM 2848 N N . THR A 1 356 ? -27.004 -18.921 -7.669 1.00 86.00 356 THR A N 1
ATOM 2849 C CA . THR A 1 356 ? -26.564 -19.183 -9.054 1.00 86.00 356 THR A CA 1
ATOM 2850 C C . THR A 1 356 ? -25.050 -19.096 -9.246 1.00 86.00 356 THR A C 1
ATOM 2852 O O . THR A 1 356 ? -24.556 -19.426 -10.326 1.00 86.00 356 THR A O 1
ATOM 2855 N N . GLY A 1 357 ? -24.312 -18.622 -8.236 1.00 85.31 357 GLY A N 1
ATOM 2856 C CA . GLY A 1 357 ? -22.874 -18.344 -8.323 1.00 85.31 357 GLY A CA 1
ATOM 2857 C C . GLY A 1 357 ? -22.525 -17.177 -9.257 1.00 85.31 357 GLY A C 1
ATOM 2858 O O . GLY A 1 357 ? -21.361 -16.966 -9.591 1.00 85.31 357 GLY A O 1
ATOM 2859 N N . LEU A 1 358 ? -23.524 -16.419 -9.721 1.00 86.62 358 LEU A N 1
ATOM 2860 C CA . LEU A 1 358 ? -23.322 -15.236 -10.551 1.00 86.62 358 LEU A CA 1
ATOM 2861 C C . LEU A 1 358 ? -22.994 -14.025 -9.679 1.00 86.62 358 LEU A C 1
ATOM 2863 O O . LEU A 1 358 ? -23.572 -13.835 -8.613 1.00 86.62 358 LEU A O 1
ATOM 2867 N N . SER A 1 359 ? -22.149 -13.122 -10.181 1.00 87.56 359 SER A N 1
ATOM 2868 C CA . SER A 1 359 ? -21.997 -11.812 -9.544 1.00 87.56 359 SER A CA 1
ATOM 2869 C C . SER A 1 359 ? -23.329 -11.054 -9.544 1.00 87.56 359 SER A C 1
ATOM 2871 O O . SER A 1 359 ? -24.102 -11.150 -10.501 1.00 87.56 359 SER A O 1
ATOM 2873 N N . ILE A 1 360 ? -23.580 -10.237 -8.517 1.00 87.62 360 ILE A N 1
ATOM 2874 C CA . ILE A 1 360 ? -24.806 -9.422 -8.399 1.00 87.62 360 ILE A CA 1
ATOM 2875 C C . ILE A 1 360 ? -25.051 -8.608 -9.681 1.00 87.62 360 ILE A C 1
ATOM 2877 O O . ILE A 1 360 ? -26.165 -8.551 -10.204 1.00 87.62 360 ILE A O 1
ATOM 2881 N N . ARG A 1 361 ? -23.986 -8.053 -10.275 1.00 87.12 361 ARG A N 1
ATOM 2882 C CA . ARG A 1 361 ? -24.064 -7.334 -11.554 1.00 87.12 361 ARG A CA 1
ATOM 2883 C C . ARG A 1 361 ? -24.518 -8.225 -12.715 1.00 87.12 361 ARG A C 1
ATOM 2885 O O . ARG A 1 361 ? -25.261 -7.769 -13.584 1.00 87.12 361 ARG A O 1
ATOM 2892 N N . SER A 1 362 ? -24.084 -9.482 -12.747 1.00 83.88 362 SER A N 1
ATOM 2893 C CA . SER A 1 362 ? -24.508 -10.464 -13.749 1.00 83.88 362 SER A CA 1
ATOM 2894 C C . SER A 1 362 ? -25.966 -10.879 -13.564 1.00 83.88 362 SER A C 1
ATOM 2896 O O . SER A 1 362 ? -26.656 -11.049 -14.566 1.00 83.88 362 SER A O 1
ATOM 2898 N N . VAL A 1 363 ? -26.451 -10.958 -12.319 1.00 87.38 363 VAL A N 1
ATOM 2899 C CA . VAL A 1 363 ? -27.873 -11.177 -12.007 1.00 87.38 363 VAL A CA 1
ATOM 2900 C C . VAL A 1 363 ? -28.719 -10.024 -12.542 1.00 87.38 363 VAL A C 1
ATOM 2902 O O . VAL A 1 363 ? -29.607 -10.268 -13.355 1.00 87.38 363 VAL A O 1
ATOM 2905 N N . TYR A 1 364 ? -28.385 -8.769 -12.215 1.00 88.94 364 TYR A N 1
ATOM 2906 C CA . TYR A 1 364 ? -29.090 -7.593 -12.750 1.00 88.94 364 TYR A CA 1
ATOM 2907 C C . TYR A 1 364 ? -29.086 -7.540 -14.285 1.00 88.94 364 TYR A C 1
ATOM 2909 O O . TYR A 1 364 ? -30.092 -7.217 -14.913 1.00 88.94 364 TYR A O 1
ATOM 2917 N N . ASN A 1 365 ? -27.966 -7.900 -14.915 1.00 84.25 365 ASN A N 1
ATOM 2918 C CA . ASN A 1 365 ? -27.888 -7.984 -16.373 1.00 84.25 365 ASN A CA 1
ATOM 2919 C C . ASN A 1 365 ? -28.722 -9.136 -16.959 1.00 84.25 365 ASN A C 1
ATOM 2921 O O . ASN A 1 365 ? -29.170 -9.027 -18.099 1.00 84.25 365 ASN A O 1
ATOM 2925 N N . ALA A 1 366 ? -28.905 -10.235 -16.222 1.00 83.31 366 ALA A N 1
ATOM 2926 C CA . ALA A 1 366 ? -29.688 -11.385 -16.662 1.00 83.31 366 ALA A CA 1
ATOM 2927 C C . ALA A 1 366 ? -31.199 -11.141 -16.560 1.00 83.31 366 ALA A C 1
ATOM 2929 O O . ALA A 1 366 ? -31.927 -11.611 -17.438 1.00 83.31 366 ALA A O 1
ATOM 2930 N N . ILE A 1 367 ? -31.645 -10.416 -15.527 1.00 85.69 367 ILE A N 1
ATOM 2931 C CA . ILE A 1 367 ? -33.062 -10.122 -15.255 1.00 85.69 367 ILE A CA 1
ATOM 2932 C C . ILE A 1 367 ? -33.591 -8.897 -16.016 1.00 85.69 367 ILE A C 1
ATOM 2934 O O . ILE A 1 367 ? -34.792 -8.789 -16.219 1.00 85.69 367 ILE A O 1
ATOM 2938 N N . ASN A 1 368 ? -32.719 -7.995 -16.483 1.00 84.00 368 ASN A N 1
ATOM 2939 C CA . ASN A 1 368 ? -33.134 -6.817 -17.249 1.00 84.00 368 ASN A CA 1
ATOM 2940 C C . ASN A 1 368 ? -33.671 -7.197 -18.649 1.00 84.00 368 ASN A C 1
ATOM 2942 O O . ASN A 1 368 ? -32.930 -7.682 -19.514 1.00 84.00 368 ASN A O 1
ATOM 2946 N N . GLU A 1 369 ? -34.958 -6.927 -18.886 1.00 60.44 369 GLU A N 1
ATOM 2947 C CA . GLU A 1 369 ? -35.701 -7.340 -20.085 1.00 60.44 369 GLU A CA 1
ATOM 2948 C C . GLU A 1 369 ? -35.198 -6.715 -21.397 1.00 60.44 369 GLU A C 1
ATOM 2950 O O . GLU A 1 369 ? -35.189 -7.365 -22.445 1.00 60.44 369 GLU A O 1
ATOM 2955 N N . SER A 1 370 ? -34.680 -5.484 -21.354 1.00 59.16 370 SER A N 1
ATOM 2956 C CA . SER A 1 370 ? -34.122 -4.808 -22.540 1.00 59.16 370 SER A CA 1
ATOM 2957 C C . SER A 1 370 ? -32.878 -5.520 -23.103 1.00 59.16 370 SER A C 1
ATOM 2959 O O . SER A 1 370 ? -32.610 -5.500 -24.309 1.00 59.16 370 SER A O 1
ATOM 2961 N N . LYS A 1 371 ? -32.118 -6.203 -22.234 1.00 55.06 371 LYS A N 1
ATOM 2962 C CA . LYS A 1 371 ? -30.939 -7.008 -22.595 1.00 55.06 371 LYS A CA 1
ATOM 2963 C C . LYS A 1 371 ? -31.292 -8.478 -22.841 1.00 55.06 371 LYS A C 1
ATOM 2965 O O . LYS A 1 371 ? -30.574 -9.155 -23.586 1.00 55.06 371 LYS A O 1
ATOM 2970 N N . SER A 1 372 ? -32.393 -8.972 -22.269 1.00 52.12 372 SER A N 1
ATOM 2971 C CA . SER A 1 372 ? -32.875 -10.338 -22.497 1.00 52.12 372 SER A CA 1
ATOM 2972 C C . SER A 1 372 ? -33.377 -10.530 -23.937 1.00 52.12 372 SER A C 1
ATOM 2974 O O . SER A 1 372 ? -32.945 -11.484 -24.590 1.00 52.12 372 SER A O 1
ATOM 2976 N N . ARG A 1 373 ? -34.150 -9.575 -24.488 1.00 48.62 373 ARG A N 1
ATOM 2977 C CA . ARG A 1 373 ? -34.674 -9.624 -25.873 1.00 48.62 373 ARG A CA 1
ATOM 2978 C C . ARG A 1 373 ? -33.566 -9.649 -26.936 1.00 48.62 373 ARG A C 1
ATOM 2980 O O . ARG A 1 373 ? -33.625 -10.448 -27.863 1.00 48.62 373 ARG A O 1
ATOM 2987 N N . LYS A 1 374 ? -32.476 -8.885 -26.755 1.00 51.91 374 LYS A N 1
ATOM 2988 C CA . LYS A 1 374 ? -31.298 -8.917 -27.658 1.00 51.91 374 LYS A CA 1
ATOM 2989 C C . LYS A 1 374 ? -30.558 -10.260 -27.663 1.00 51.91 374 LYS A C 1
ATOM 2991 O O . LYS A 1 374 ? -29.830 -10.549 -28.613 1.00 51.91 374 LYS A O 1
ATOM 2996 N N . THR A 1 375 ? -30.702 -11.051 -26.600 1.00 48.75 375 THR A N 1
ATOM 2997 C CA . THR A 1 375 ? -30.064 -12.367 -26.481 1.00 48.75 375 THR A CA 1
ATOM 2998 C C . THR A 1 375 ? -30.950 -13.453 -27.101 1.00 48.75 375 THR A C 1
ATOM 3000 O O . THR A 1 375 ? -30.435 -14.252 -27.872 1.00 48.75 375 THR A O 1
ATOM 3003 N N . ALA A 1 376 ? -32.268 -13.425 -26.857 1.00 44.31 376 ALA A N 1
ATOM 3004 C CA . ALA A 1 376 ? -33.229 -14.381 -27.423 1.00 44.31 376 ALA A CA 1
ATOM 3005 C C . ALA A 1 376 ? -33.324 -14.302 -28.961 1.00 44.31 376 ALA A C 1
ATOM 3007 O O . ALA A 1 376 ? -33.146 -15.315 -29.631 1.00 44.31 376 ALA A O 1
ATOM 3008 N N . ILE A 1 377 ? -33.423 -13.087 -29.524 1.00 47.88 377 ILE A N 1
ATOM 3009 C CA . ILE A 1 377 ? -33.469 -12.851 -30.985 1.00 47.88 377 ILE A CA 1
ATOM 3010 C C . ILE A 1 377 ? -32.189 -13.350 -31.692 1.00 47.88 377 ILE A C 1
ATOM 3012 O O . ILE A 1 377 ? -32.197 -13.685 -32.875 1.00 47.88 377 ILE A O 1
ATOM 3016 N N . LYS A 1 378 ? -31.052 -13.409 -30.983 1.00 47.22 378 LYS A N 1
ATOM 3017 C CA . LYS A 1 378 ? -29.789 -13.935 -31.526 1.00 47.22 378 LYS A CA 1
ATOM 3018 C C . LYS A 1 378 ? -29.713 -15.458 -31.477 1.00 47.22 378 LYS A C 1
ATOM 3020 O O . LYS A 1 378 ? -29.097 -16.041 -32.363 1.00 47.22 378 LYS A O 1
ATOM 3025 N N . THR A 1 379 ? -30.296 -16.089 -30.462 1.00 43.88 379 THR A N 1
ATOM 3026 C CA . THR A 1 379 ? -30.296 -17.550 -30.314 1.00 43.88 379 THR A CA 1
ATOM 3027 C C . THR A 1 379 ? -31.229 -18.210 -31.332 1.00 43.88 379 THR A C 1
ATOM 3029 O O . THR A 1 379 ? -30.817 -19.175 -31.964 1.00 43.88 379 THR A O 1
ATOM 3032 N N . GLU A 1 380 ? -32.402 -17.628 -31.601 1.00 40.03 380 GLU A N 1
ATOM 3033 C CA . GLU A 1 380 ? -33.304 -18.090 -32.673 1.00 40.03 380 GLU A CA 1
ATOM 3034 C C . GLU A 1 380 ? -32.645 -17.999 -34.058 1.00 40.03 380 GLU A C 1
ATOM 3036 O O . GLU A 1 380 ? -32.666 -18.966 -34.808 1.00 40.03 380 GLU A O 1
ATOM 3041 N N . LYS A 1 381 ? -31.922 -16.909 -34.359 1.00 42.06 381 LYS A N 1
ATOM 3042 C CA . LYS A 1 381 ? -31.157 -16.782 -35.617 1.00 42.06 381 LYS A CA 1
ATOM 3043 C C . LYS A 1 381 ? -29.966 -17.743 -35.749 1.00 42.06 381 LYS A C 1
ATOM 3045 O O . LYS A 1 381 ? -29.437 -17.879 -36.844 1.00 42.06 381 LYS A O 1
ATOM 3050 N N . THR A 1 382 ? -29.504 -18.363 -34.660 1.00 40.00 382 THR A N 1
ATOM 3051 C CA . THR A 1 382 ? -28.363 -19.303 -34.697 1.00 40.00 382 THR A CA 1
ATOM 3052 C C . THR A 1 382 ? -28.825 -20.761 -34.809 1.00 40.00 382 THR A C 1
ATOM 3054 O O . THR A 1 382 ? -28.097 -21.572 -35.364 1.00 40.00 382 THR A O 1
ATOM 3057 N N . ASN A 1 383 ? -30.039 -21.089 -34.350 1.00 37.31 383 ASN A N 1
ATOM 3058 C CA . ASN A 1 383 ? -30.615 -22.437 -34.476 1.00 37.31 383 ASN A CA 1
ATOM 3059 C C . ASN A 1 383 ? -31.206 -22.742 -35.867 1.00 37.31 383 ASN A C 1
ATOM 3061 O O . ASN A 1 383 ? -31.564 -23.885 -36.116 1.00 37.31 383 ASN A O 1
ATOM 3065 N N . VAL A 1 384 ? -31.292 -21.755 -36.768 1.00 37.66 384 VAL A N 1
ATOM 3066 C CA . VAL A 1 384 ? -31.788 -21.921 -38.154 1.00 37.66 384 VAL A CA 1
ATOM 3067 C C . VAL A 1 384 ? -30.633 -22.001 -39.172 1.00 37.66 384 VAL A C 1
ATOM 3069 O O . VAL A 1 384 ? -30.837 -21.834 -40.366 1.00 37.66 384 VAL A O 1
ATOM 3072 N N . GLN A 1 385 ? -29.389 -22.256 -38.747 1.00 39.25 385 GLN A N 1
ATOM 3073 C CA . GLN A 1 385 ? -28.344 -22.607 -39.716 1.00 39.25 385 GLN A CA 1
ATOM 3074 C C . GLN A 1 385 ? -28.531 -24.060 -40.157 1.00 39.25 385 GLN A C 1
ATOM 3076 O O . GLN A 1 385 ? -28.210 -24.984 -39.414 1.00 39.25 385 GLN A O 1
ATOM 3081 N N . GLU A 1 386 ? -29.083 -24.221 -41.361 1.00 38.19 386 GLU A N 1
ATOM 3082 C CA . GLU A 1 386 ? -29.123 -25.466 -42.123 1.00 38.19 386 GLU A CA 1
ATOM 3083 C C . GLU A 1 386 ? -27.768 -26.183 -42.060 1.00 38.19 386 GLU A C 1
ATOM 3085 O O . GLU A 1 386 ? -26.707 -25.581 -42.254 1.00 38.19 386 GLU A O 1
ATOM 3090 N N . ASN A 1 387 ? -27.814 -27.486 -41.778 1.00 37.03 387 ASN A N 1
ATOM 3091 C CA . ASN A 1 387 ? -26.662 -28.372 -41.864 1.00 37.03 387 ASN A CA 1
ATOM 3092 C C . ASN A 1 387 ? -26.236 -28.505 -43.335 1.00 37.03 387 ASN A C 1
ATOM 3094 O O . ASN A 1 387 ? -26.616 -29.454 -44.017 1.00 37.03 387 ASN A O 1
ATOM 3098 N N . GLU A 1 388 ? -25.421 -27.576 -43.832 1.00 38.44 388 GLU A N 1
ATOM 3099 C CA . GLU A 1 388 ? -24.648 -27.813 -45.049 1.00 38.44 388 GLU A CA 1
ATOM 3100 C C . GLU A 1 388 ? -23.564 -28.856 -44.750 1.00 38.44 388 GLU A C 1
ATOM 3102 O O . GLU A 1 388 ? -22.507 -28.562 -44.180 1.00 38.44 388 GLU A O 1
ATOM 3107 N N . PHE A 1 389 ? -23.823 -30.099 -45.155 1.00 36.75 389 PHE A N 1
ATOM 3108 C CA . PHE A 1 389 ? -22.804 -31.136 -45.249 1.00 36.75 389 PHE A CA 1
ATOM 3109 C C . PHE A 1 389 ? -21.751 -30.710 -46.278 1.00 36.75 389 PHE A C 1
ATOM 3111 O O . PHE A 1 389 ? -21.941 -30.829 -47.488 1.00 36.75 389 PHE A O 1
ATOM 3118 N N . LYS A 1 390 ? -20.606 -30.213 -45.805 1.00 38.97 390 LYS A N 1
ATOM 3119 C CA . LYS A 1 390 ? -19.449 -29.975 -46.671 1.00 38.97 390 LYS A CA 1
ATOM 3120 C C . LYS A 1 390 ? -18.783 -31.307 -47.000 1.00 38.97 390 LYS A C 1
ATOM 3122 O O . LYS A 1 390 ? -18.087 -31.879 -46.167 1.00 38.97 390 LYS A O 1
ATOM 3127 N N . ASN A 1 391 ? -18.982 -31.768 -48.233 1.00 33.59 391 ASN A N 1
ATOM 3128 C CA . ASN A 1 391 ? -18.219 -32.863 -48.827 1.00 33.59 391 ASN A CA 1
ATOM 3129 C C . ASN A 1 391 ? -16.725 -32.499 -48.842 1.00 33.59 391 ASN A C 1
ATOM 3131 O O . ASN A 1 391 ? -16.303 -31.572 -49.538 1.00 33.59 391 ASN A O 1
ATOM 3135 N N . ILE A 1 392 ? -15.925 -33.221 -48.061 1.00 36.84 392 ILE A N 1
ATOM 3136 C CA . ILE A 1 392 ? -14.469 -33.088 -48.047 1.00 36.84 392 ILE A CA 1
ATOM 3137 C C . ILE A 1 392 ? -13.939 -33.833 -49.276 1.00 36.84 392 ILE A C 1
ATOM 3139 O O . ILE A 1 392 ? -13.926 -35.061 -49.310 1.00 36.84 392 ILE A O 1
ATOM 3143 N N . LYS A 1 393 ? -13.513 -33.101 -50.313 1.00 35.22 393 LYS A N 1
ATOM 3144 C CA . LYS A 1 393 ? -12.740 -33.688 -51.417 1.00 35.22 393 LYS A CA 1
ATOM 3145 C C . LYS A 1 393 ? -11.340 -34.025 -50.902 1.00 35.22 393 LYS A C 1
ATOM 3147 O O . LYS A 1 393 ? -10.568 -33.119 -50.594 1.00 35.22 393 LYS A O 1
ATOM 3152 N N . TYR A 1 394 ? -11.013 -35.312 -50.824 1.00 33.62 394 TYR A N 1
ATOM 3153 C CA . TYR A 1 394 ? -9.640 -35.762 -50.612 1.00 33.62 394 TYR A CA 1
ATOM 3154 C C . TYR A 1 394 ? -8.774 -35.356 -51.810 1.00 33.62 394 TYR A C 1
ATOM 3156 O O . TYR A 1 394 ? -9.144 -35.552 -52.968 1.00 33.62 394 TYR A O 1
ATOM 3164 N N . GLN A 1 395 ? -7.618 -34.768 -51.519 1.00 34.97 395 GLN A N 1
ATOM 3165 C CA . GLN A 1 395 ? -6.595 -34.443 -52.502 1.00 34.97 395 GLN A CA 1
ATOM 3166 C C . GLN A 1 395 ? -5.894 -35.754 -52.889 1.00 34.97 395 GLN A C 1
ATOM 3168 O O . GLN A 1 395 ? -5.228 -36.370 -52.059 1.00 34.97 395 GLN A O 1
ATOM 3173 N N . ILE A 1 396 ? -6.088 -36.218 -54.125 1.00 37.19 396 ILE A N 1
ATOM 3174 C CA . ILE A 1 396 ? -5.395 -37.398 -54.656 1.00 37.19 396 ILE A CA 1
ATOM 3175 C C . ILE A 1 396 ? -3.914 -37.030 -54.819 1.00 37.19 396 ILE A C 1
ATOM 3177 O O . ILE A 1 396 ? -3.553 -36.251 -55.702 1.00 37.19 396 ILE A O 1
ATOM 3181 N N . LEU A 1 397 ? -3.062 -37.572 -53.949 1.00 31.28 397 LEU A N 1
ATOM 3182 C CA . LEU A 1 397 ? -1.608 -37.542 -54.096 1.00 31.28 397 LEU A CA 1
ATOM 3183 C C . LEU A 1 397 ? -1.225 -38.369 -55.331 1.00 31.28 397 LEU A C 1
ATOM 3185 O O . LEU A 1 397 ? -1.417 -39.583 -55.348 1.00 31.28 397 LEU A O 1
ATOM 3189 N N . LYS A 1 398 ? -0.687 -37.719 -56.369 1.00 36.12 398 LYS A N 1
ATOM 3190 C CA . LYS A 1 398 ? -0.026 -38.425 -57.474 1.00 36.12 398 LYS A CA 1
ATOM 3191 C C . LYS A 1 398 ? 1.366 -38.872 -57.005 1.00 36.12 398 LYS A C 1
ATOM 3193 O O . LYS A 1 398 ? 2.144 -38.007 -56.599 1.00 36.12 398 LYS A O 1
ATOM 3198 N N . PRO A 1 399 ? 1.704 -40.171 -57.061 1.00 33.56 399 PRO A N 1
ATOM 3199 C CA . PRO A 1 399 ? 3.053 -40.627 -56.764 1.00 33.56 399 PRO A CA 1
ATOM 3200 C C . PRO A 1 399 ? 3.998 -40.167 -57.878 1.00 33.56 399 PRO A C 1
ATOM 3202 O O . PRO A 1 399 ? 3.754 -40.421 -59.058 1.00 33.56 399 PRO A O 1
ATOM 3205 N N . ILE A 1 400 ? 5.072 -39.471 -57.505 1.00 34.91 400 ILE A N 1
ATOM 3206 C CA . ILE A 1 400 ? 6.180 -39.174 -58.414 1.00 34.91 400 ILE A CA 1
ATOM 3207 C C . ILE A 1 400 ? 6.995 -40.463 -58.523 1.00 34.91 400 ILE A C 1
ATOM 3209 O O . ILE A 1 400 ? 7.764 -40.800 -57.625 1.00 34.91 400 ILE A O 1
ATOM 3213 N N . PHE A 1 401 ? 6.775 -41.210 -59.603 1.00 33.34 401 PHE A N 1
ATOM 3214 C CA . PHE A 1 401 ? 7.674 -42.280 -60.012 1.00 33.34 401 PHE A CA 1
ATOM 3215 C C . PHE A 1 401 ? 8.958 -41.653 -60.548 1.00 33.34 401 PHE A C 1
ATOM 3217 O O . PHE A 1 401 ? 8.940 -40.886 -61.508 1.00 33.34 401 PHE A O 1
ATOM 3224 N N . ASN A 1 402 ? 10.063 -41.986 -59.892 1.00 39.25 402 ASN A N 1
ATOM 3225 C CA . ASN A 1 402 ? 11.407 -41.688 -60.343 1.00 39.25 402 ASN A CA 1
ATOM 3226 C C . ASN A 1 402 ? 11.789 -42.745 -61.391 1.00 39.25 402 ASN A C 1
ATOM 3228 O O . ASN A 1 402 ? 11.784 -43.938 -61.083 1.00 39.25 402 ASN A O 1
ATOM 3232 N N . ALA A 1 403 ? 12.096 -42.322 -62.614 1.00 33.78 403 ALA A N 1
ATOM 3233 C CA . ALA A 1 403 ? 12.720 -43.162 -63.626 1.00 33.78 403 ALA A CA 1
ATOM 3234 C C . ALA A 1 403 ? 13.806 -42.339 -64.322 1.00 33.78 403 ALA A C 1
ATOM 3236 O O . ALA A 1 403 ? 13.533 -41.286 -64.895 1.00 33.78 403 ALA A O 1
ATOM 3237 N N . ASN A 1 404 ? 15.034 -42.833 -64.189 1.00 39.31 404 ASN A N 1
ATOM 3238 C CA . ASN A 1 404 ? 16.255 -42.361 -64.828 1.00 39.31 404 ASN A CA 1
ATOM 3239 C C . ASN A 1 404 ? 16.068 -42.095 -66.326 1.00 39.31 404 ASN A C 1
ATOM 3241 O O . ASN A 1 404 ? 15.323 -42.829 -66.975 1.00 39.31 404 ASN A O 1
ATOM 3245 N N . ASN A 1 405 ? 16.846 -41.156 -66.876 1.00 33.94 405 ASN A N 1
ATOM 3246 C CA . ASN A 1 405 ? 17.676 -41.437 -68.051 1.00 33.94 405 ASN A CA 1
ATOM 3247 C C . ASN A 1 405 ? 18.626 -40.273 -68.393 1.00 33.94 405 ASN A C 1
ATOM 3249 O O . ASN A 1 405 ? 18.161 -39.178 -68.695 1.00 33.94 405 ASN A O 1
ATOM 3253 N N . TYR A 1 406 ? 19.919 -40.631 -68.402 1.00 37.41 406 TYR A N 1
ATOM 3254 C CA . TYR A 1 406 ? 21.117 -39.982 -68.964 1.00 37.41 406 TYR A CA 1
ATOM 3255 C C . TYR A 1 406 ? 21.633 -38.675 -68.359 1.00 37.41 406 TYR A C 1
ATOM 3257 O O . TYR A 1 406 ? 20.977 -37.621 -68.495 1.00 37.41 406 TYR A O 1
#

pLDDT: mean 79.44, std 17.95, range [31.28, 98.44]

Foldseek 3Di:
DVVVVVVVVVVVVVVVVVVVVVQVVLQVLLVVLLLVQADQWKFFAQDPVCVVPNGGDIDGCPDPCVQNTFKIQRADPWKGQKQKFKFQALCLVCVVVLQVVQQLRDQAQKWWAQPPRNIIMGMAGAPDIATPPPVCPVVPHDPVRVVLSLLLNVLNCVSRVGDPPPDRSMDGDQSYPSIDMTGDDSDHDHSVRSCVSNVPPPPPCDPVNVVVVVVVVVVVVVVVLQPADEPPCLLVVLLVVLLVVLLVCCVVPVVPDDLVRSLVVSLVVSQVCQVRRYVPGDDSVSSSVSSVVSSCCSVPVVVVVVVDDPVVVVVVVVVVVVVVVVVVCVVLVVLLVQLQVVVVVVDDLVVSCVVSVNDSVSSVCSNDPVNVVVVVVVVVVVVPPPPPPDDDDDDDDDDPDDDDDD

InterPro domains:
  IPR004322 Plasmid replicase, bacterial [PF03090] (67-195)

Radius of gyration: 32.14 Å; chains: 1; bounding box: 68×63×126 Å

Sequence (406 aa):
MLKTVTAFNLRKKALIFEEQQTKKSDLDASLSVFRLSIPDHCPLWTSKIALTGEKPTWLHKDEPNFADFAYLKTATDFKTGTLIIDIDQPVADTIEAIIYSTLNAPIPNLIIKNRANKHVQLVYCLKNWVCIDTSNKKGNYSAKAHSLYKALKRHLNAIFGGDDAYHNFIAKNPYSEQWDVVGMRSTSYEMYELARISELEVKSTTFIERLQSKQTDKALKQASDRATVKEGERNEFLFNTVRVRAYSLYNKHSKNWTRQQFENCLNDFANELNETKCSPPVQVSEVATICHSITNYCYGSFGEKQRMTKSEISAIAAKCGKKGGKAKGYAYSKQRQEARRLHKRGKKATDIAKLTGLSIRSVYNAINESKSRKTAIKTEKTNVQENEFKNIKYQILKPIFNANNY

Organism: NCBI:txid2053287